Protein AF-0000000076352559 (afdb_homodimer)

Solvent-accessible surface area (backbone atoms only — not comparable to full-atom values): 31040 Å² total; per-residue (Å²): 87,36,34,27,38,33,40,37,45,18,46,34,36,37,34,37,29,27,65,46,48,65,49,52,61,86,51,73,76,41,75,47,78,42,86,64,38,46,53,76,35,41,42,97,79,37,26,64,34,70,67,47,50,51,51,50,41,52,52,51,42,51,46,50,50,53,37,55,74,71,55,42,74,45,72,52,42,31,28,28,53,37,50,63,67,20,70,44,32,69,59,51,51,49,48,34,23,73,75,60,67,49,74,65,41,70,46,51,53,46,53,46,15,41,29,24,38,32,21,43,39,50,34,47,10,57,64,41,46,30,34,32,38,38,33,44,42,34,40,28,27,25,35,24,31,30,67,39,37,59,49,79,41,61,38,53,41,91,54,2,14,43,43,45,25,70,74,46,42,88,46,76,44,41,49,68,69,38,52,53,51,46,48,50,51,48,40,55,59,50,60,72,51,42,62,74,50,55,75,74,48,81,63,67,35,47,35,30,19,44,68,52,50,50,27,53,15,31,60,65,65,27,68,57,77,88,72,36,89,74,56,82,35,46,40,46,41,68,50,41,67,60,41,49,63,55,47,47,70,32,34,44,70,58,39,30,70,39,67,68,35,48,68,90,47,20,68,24,43,52,44,34,46,49,42,51,45,39,50,28,56,75,69,68,40,58,60,32,35,59,43,93,48,30,50,69,43,12,53,47,51,58,53,32,58,68,44,72,82,129,88,37,34,27,39,34,40,38,46,18,45,35,37,36,34,36,28,26,65,46,46,65,51,52,61,85,51,72,76,43,78,46,76,43,85,64,39,47,54,76,36,41,42,98,80,36,25,63,36,72,67,47,49,52,50,49,42,50,52,51,42,49,45,51,50,53,36,54,74,70,55,42,75,45,74,52,43,31,28,28,54,38,50,64,67,19,70,44,32,69,61,51,52,48,49,33,23,72,75,60,67,48,74,64,41,71,47,50,52,46,53,46,15,40,30,23,38,32,22,44,39,50,34,46,10,56,64,41,46,29,33,32,37,38,33,43,41,33,39,28,27,24,35,25,31,29,66,40,39,59,47,78,41,62,38,52,41,88,54,4,14,42,44,45,23,70,74,47,43,87,46,78,42,42,48,67,67,37,51,53,51,44,48,51,51,49,39,54,59,48,60,74,49,42,61,74,52,55,77,74,49,82,62,67,33,45,34,31,19,45,69,51,48,50,28,53,15,29,61,66,64,27,66,57,76,89,73,36,89,76,56,82,33,47,40,46,42,69,51,41,68,60,42,48,64,55,48,46,71,32,33,43,70,59,41,30,70,39,66,68,36,49,69,91,47,19,68,24,45,52,42,34,45,50,45,50,43,39,51,27,56,75,70,68,39,58,59,33,35,58,43,93,47,32,49,68,42,12,51,49,50,58,52,32,56,68,44,72,81,128

InterPro domains:
  IPR003695 Ppx/GppA phosphatase, N-terminal [PF02541] (26-305)
  IPR043129 ATPase, nucleotide binding domain [SSF53067] (2-125)
  IPR043129 ATPase, nucleotide binding domain [SSF53067] (129-306)
  IPR050273 GppA/Ppx guanosine pentaphosphate hydrolase [PTHR30005] (2-305)

Organism: Streptomyces venezuelae (NCBI:txid54571)

Foldseek 3Di:
DWEWEWEAEQFKTKIFIADFAFPDFGDGPDMDMDTLNLLLQADPQQARDPVSLVVVLVVLQVSVVVCVVVPHPYYHAEYEDSLVRGPCNVVSQVVSCVRRVDRYHYDYLQSQLLLQLLFVCVQVDLVLAKEWEWEAAQQWIKTFIPRDSGGPDIDIGRQHLNNLLNPQAPDFLGDPVSLVVLLVVLLVRLLVCLVVHPVVDAGSAYEYEDLLVVQQQVLLPFDDPVVDQPGKTKDFLVSLVVCLVVLSVGGLVRQCPGPSHHSSCSSRNNSSSSNVNSNCVSNVHGMHIYHHDHSSSSVSNVVSNPDDND/DWEWEWEAEQFKTKIFIADFAFPDFGDGPDMDMDTLNLLLQADPVQARDPVSLVVVLVVLQVSVVVCVVVPHPYYHAEYEDSLVRGPCNVVSQVVSCVRRVDRYHYDYLQSQLLLQLLLVCVQVDLVLAKEWEWEAAQQWIKTFIPRDSGGPDIDIGRQHLNNLLNPQAPDFLGDPVSLVVLLVVLLVRLLVCLVVHPVVDAGSAYEYEDLLVVQQQVLLPFDDPVVDQPGKTKDFLVSLVVCLVVLSVGGLVRQCPGPSHHSSCSSRNNSSSSNVNSNCVSNVHGMHIYHHDHNSSSVSNVVSNPDDND

Secondary structure (DSSP, 8-state):
-EEEEEEE-SSEEEEEEEE--TT----EEEEEEEE--GGGGB-TTSPBPHHHHHHHHHHHHHHHHHHHHTT-SEEEEEE-HHHHT-TTHHHHHHHHHHHH---PEEPPHHHHHHHHHHHHHHHH-GGG-SEEEEEE-SS-EEEEEESSSS-SEEEEES--HHHHHHHH--SSSPPHHHHHHHHHHHHHHHHHHHHHHHTT---SEEEEESHHHHHHHHHTTPPPGGG-TTS--EEEHHHHHHHHHHHHTS-HHHHHTSTT--HHHHTTHHHHHHHHHHHHHHTT-SEEEEPS--HHHHHHHHHHHTS---/-EEEEEEE-SSEEEEEEEE--TT----EEEEEEEE--GGGGB-TTSPBPHHHHHHHHHHHHHHHHHHHHTT-SEEEEEE-HHHHT-TTHHHHHHHHHHHH---PEEPPHHHHHHHHHHHHHHHH-GGG-SEEEEEE-SS-EEEEEESSSS-SEEEEES--HHHHHHHH--SSSPPHHHHHHHHHHHHHHHHHHHHHHHTT---SEEEEESHHHHHHHHHTTPPPGGG-TTS--EEEHHHHHHHHHHHHTS-HHHHTTSTT--HHHHTTHHHHHHHHHHHHHHTT-SEEEEPS--HHHHHHHHHHHTS---

Radius of gyration: 28.09 Å; Cα contacts (8 Å, |Δi|>4): 1309; chains: 2; bounding box: 47×86×68 Å

Nearest PDB structures (foldseek):
  8jgr-assembly1_A  TM=8.988E-01  e=3.000E-26  Deinococcus radiodurans R1 = ATCC 13939 = DSM 20539
  8jgu-assembly1_A  TM=8.797E-01  e=9.977E-27  Deinococcus radiodurans R1 = ATCC 13939 = DSM 20539
  3mdq-assembly1_A  TM=8.845E-01  e=1.073E-25  Cytophaga hutchinsonii ATCC 33406
  7epq-assembly1_A  TM=8.226E-01  e=1.353E-25  Porphyromonas gingivalis ATCC 33277
  7epq-assembly1_B  TM=8.338E-01  e=1.542E-24  Porphyromonas gingivalis ATCC 33277

pLDDT: mean 94.75, std 5.59, range [52.62, 98.88]

Structure (mmCIF, N/CA/C/O backbone):
data_AF-0000000076352559-model_v1
#
loop_
_entity.id
_entity.type
_entity.pdbx_description
1 polymer Exopolyphosphatase
#
loop_
_atom_site.group_PDB
_atom_site.id
_atom_site.type_symbol
_atom_site.label_atom_id
_atom_site.label_alt_id
_atom_site.label_comp_id
_atom_site.label_asym_id
_atom_site.label_entity_id
_atom_site.label_seq_id
_atom_site.pdbx_PDB_ins_code
_atom_site.Cartn_x
_atom_site.Cartn_y
_atom_site.Cartn_z
_atom_site.occupancy
_atom_site.B_iso_or_equiv
_atom_site.auth_seq_id
_atom_site.auth_comp_id
_atom_site.auth_asym_id
_atom_site.auth_atom_id
_atom_site.pdbx_PDB_model_num
ATOM 1 N N . MET A 1 1 ? 15.297 9.945 -11.938 1 90.56 1 MET A N 1
ATOM 2 C CA . MET A 1 1 ? 15.656 11.359 -11.883 1 90.56 1 MET A CA 1
ATOM 3 C C . MET A 1 1 ? 15.688 11.859 -10.445 1 90.56 1 MET A C 1
ATOM 5 O O . MET A 1 1 ? 15.055 11.273 -9.57 1 90.56 1 MET A O 1
ATOM 9 N N . ARG A 1 2 ? 16.453 12.914 -10.164 1 93.94 2 ARG A N 1
ATOM 10 C CA . ARG A 1 2 ? 16.406 13.555 -8.852 1 93.94 2 ARG A CA 1
ATOM 11 C C . ARG A 1 2 ? 15.32 14.625 -8.805 1 93.94 2 ARG A C 1
ATOM 13 O O . ARG A 1 2 ? 15.305 15.539 -9.625 1 93.94 2 ARG A O 1
ATOM 20 N N . LEU A 1 3 ? 14.398 14.375 -7.934 1 96.31 3 LEU A N 1
ATOM 21 C CA . LEU A 1 3 ? 13.219 15.227 -7.77 1 96.31 3 LEU A CA 1
ATOM 22 C C . LEU A 1 3 ? 13.281 15.984 -6.449 1 96.31 3 LEU A C 1
ATOM 24 O O . LEU A 1 3 ? 13.633 15.414 -5.414 1 96.31 3 LEU A O 1
ATOM 28 N N . GLY A 1 4 ? 13.07 17.281 -6.461 1 96.69 4 GLY A N 1
ATOM 29 C CA . GLY A 1 4 ? 12.945 18.094 -5.254 1 96.69 4 GLY A CA 1
ATOM 30 C C . GLY A 1 4 ? 11.508 18.5 -4.953 1 96.69 4 GLY A C 1
ATOM 31 O O . GLY A 1 4 ? 10.766 18.891 -5.852 1 96.69 4 GLY A O 1
ATOM 32 N N . VAL A 1 5 ? 11.141 18.328 -3.717 1 97.12 5 VAL A N 1
ATOM 33 C CA . VAL A 1 5 ? 9.836 18.781 -3.25 1 97.12 5 VAL A CA 1
ATOM 34 C C . VAL A 1 5 ? 10.016 19.922 -2.24 1 97.12 5 VAL A C 1
ATOM 36 O O . VAL A 1 5 ? 10.602 19.719 -1.174 1 97.12 5 VAL A O 1
ATOM 39 N N . LEU A 1 6 ? 9.547 21.062 -2.602 1 97.44 6 LEU A N 1
ATOM 40 C CA . LEU A 1 6 ? 9.641 22.234 -1.738 1 97.44 6 LEU A CA 1
ATOM 41 C C . LEU A 1 6 ? 8.297 22.547 -1.09 1 97.44 6 LEU A C 1
ATOM 43 O O . LEU A 1 6 ? 7.375 23.016 -1.76 1 97.44 6 LEU A O 1
ATOM 47 N N . ASP A 1 7 ? 8.234 22.328 0.18 1 96.38 7 ASP A N 1
ATOM 48 C CA . ASP A 1 7 ? 7.039 22.469 0.997 1 96.38 7 ASP A CA 1
ATOM 49 C C . ASP A 1 7 ? 7.098 23.75 1.827 1 96.38 7 ASP A C 1
ATOM 51 O O . ASP A 1 7 ? 7.875 23.844 2.777 1 96.38 7 ASP A O 1
ATOM 55 N N . VAL A 1 8 ? 6.309 24.672 1.44 1 95 8 VAL A N 1
ATOM 56 C CA . VAL A 1 8 ? 6.188 25.906 2.209 1 95 8 VAL A CA 1
ATOM 57 C C . VAL A 1 8 ? 4.941 25.844 3.09 1 95 8 VAL A C 1
ATOM 59 O O . VAL A 1 8 ? 3.84 26.172 2.641 1 95 8 VAL A O 1
ATOM 62 N N . GLY A 1 9 ? 5.203 25.516 4.336 1 90.19 9 GLY A N 1
ATOM 63 C CA . GLY A 1 9 ? 4.121 25.406 5.301 1 90.19 9 GLY A CA 1
ATOM 64 C C . GLY A 1 9 ? 4.055 26.578 6.27 1 90.19 9 GLY A C 1
ATOM 65 O O . GLY A 1 9 ? 4.742 27.578 6.086 1 90.19 9 GLY A O 1
ATOM 66 N N . SER A 1 10 ? 3.154 26.422 7.258 1 85.31 10 SER A N 1
ATOM 67 C CA . SER A 1 10 ? 2.916 27.469 8.242 1 85.31 10 SER A CA 1
ATOM 68 C C . SER A 1 10 ? 4.098 27.609 9.195 1 85.31 10 SER A C 1
ATOM 70 O O . SER A 1 10 ? 4.406 28.719 9.656 1 85.31 10 SER A O 1
ATOM 72 N N . ASN A 1 11 ? 4.801 26.484 9.398 1 82 11 ASN A N 1
ATOM 73 C CA . ASN A 1 11 ? 5.871 26.5 10.383 1 82 11 ASN A CA 1
ATOM 74 C C . ASN A 1 11 ? 7.246 26.484 9.727 1 82 11 ASN A C 1
ATOM 76 O O . ASN A 1 11 ? 8.203 27.047 10.258 1 82 11 ASN A O 1
ATOM 80 N N . THR A 1 12 ? 7.262 25.734 8.664 1 88.31 12 THR A N 1
ATOM 81 C CA . THR A 1 12 ? 8.586 25.438 8.109 1 88.31 12 THR A CA 1
ATOM 82 C C . THR A 1 12 ? 8.539 25.438 6.586 1 88.31 12 THR A C 1
ATOM 84 O O . THR A 1 12 ? 7.469 25.344 5.988 1 88.31 12 THR A O 1
ATOM 87 N N . VAL A 1 13 ? 9.68 25.75 6.039 1 92.75 13 VAL A N 1
ATOM 88 C CA . VAL A 1 13 ? 9.969 25.422 4.645 1 92.75 13 VAL A CA 1
ATOM 89 C C . VAL A 1 13 ? 10.891 24.219 4.566 1 92.75 13 VAL A C 1
ATOM 91 O O . VAL A 1 13 ? 11.938 24.172 5.219 1 92.75 13 VAL A O 1
ATOM 94 N N . HIS A 1 14 ? 10.43 23.234 3.818 1 94.88 14 HIS A N 1
ATOM 95 C CA . HIS A 1 14 ? 11.164 21.969 3.75 1 94.88 14 HIS A CA 1
ATOM 96 C C . HIS A 1 14 ? 11.43 21.562 2.303 1 94.88 14 HIS A C 1
ATOM 98 O O . HIS A 1 14 ? 10.5 21.469 1.502 1 94.88 14 HIS A O 1
ATOM 104 N N . LEU A 1 15 ? 12.711 21.391 1.984 1 96.56 15 LEU A N 1
ATOM 105 C CA . LEU A 1 15 ? 13.102 20.812 0.708 1 96.56 15 LEU A CA 1
ATOM 106 C C . LEU A 1 15 ? 13.523 19.344 0.887 1 96.56 15 LEU A C 1
ATOM 108 O O . LEU A 1 15 ? 14.445 19.062 1.648 1 96.56 15 LEU A O 1
ATOM 112 N N . LEU A 1 16 ? 12.797 18.484 0.228 1 96.38 16 LEU A N 1
ATOM 113 C CA . LEU A 1 16 ? 13.156 17.078 0.195 1 96.38 16 LEU A CA 1
ATOM 114 C C . LEU A 1 16 ? 13.617 16.672 -1.199 1 96.38 16 LEU A C 1
ATOM 116 O O . LEU A 1 16 ? 12.961 16.984 -2.195 1 96.38 16 LEU A O 1
ATOM 120 N N . VAL A 1 17 ? 14.742 16.062 -1.239 1 96.44 17 VAL A N 1
ATOM 121 C CA . VAL A 1 17 ? 15.258 15.539 -2.502 1 96.44 17 VAL A CA 1
ATOM 122 C C . VAL A 1 17 ? 15.141 14.016 -2.518 1 96.44 17 VAL A C 1
ATOM 124 O O . VAL A 1 17 ? 15.594 13.344 -1.594 1 96.44 17 VAL A O 1
ATOM 127 N N . VAL A 1 18 ? 14.484 13.516 -3.629 1 95.44 18 VAL A N 1
ATOM 128 C CA . VAL A 1 18 ? 14.289 12.07 -3.732 1 95.44 18 VAL A CA 1
ATOM 129 C C . VAL A 1 18 ? 14.766 11.586 -5.102 1 95.44 18 VAL A C 1
ATOM 131 O O . VAL A 1 18 ? 14.82 12.359 -6.059 1 95.44 18 VAL A O 1
ATOM 134 N N . ASP A 1 19 ? 15.18 10.312 -5.117 1 92.06 19 ASP A N 1
ATOM 135 C CA . ASP A 1 19 ? 15.391 9.648 -6.398 1 92.06 19 ASP A CA 1
ATOM 136 C C . ASP A 1 19 ? 14.078 9.133 -6.973 1 92.06 19 ASP A C 1
ATOM 138 O O . ASP A 1 19 ? 13.484 8.195 -6.434 1 92.06 19 ASP A O 1
ATOM 142 N N . ALA A 1 20 ? 13.656 9.688 -8.062 1 91.25 20 ALA A N 1
ATOM 143 C CA . ALA A 1 20 ? 12.312 9.453 -8.586 1 91.25 20 ALA A CA 1
ATOM 144 C C . ALA A 1 20 ? 12.352 8.523 -9.797 1 91.25 20 ALA A C 1
ATOM 146 O O . ALA A 1 20 ? 13.094 8.766 -10.75 1 91.25 20 ALA A O 1
ATOM 147 N N . HIS A 1 21 ? 11.633 7.457 -9.781 1 91.31 21 HIS A N 1
ATOM 148 C CA . HIS A 1 21 ? 11.297 6.57 -10.891 1 91.31 21 HIS A CA 1
ATOM 149 C C . HIS A 1 21 ? 9.938 5.906 -10.672 1 91.31 21 HIS A C 1
ATOM 151 O O . HIS A 1 21 ? 9.43 5.879 -9.555 1 91.31 21 HIS A O 1
ATOM 157 N N . PRO A 1 22 ? 9.375 5.461 -11.734 1 88.19 22 PRO A N 1
ATOM 158 C CA . PRO A 1 22 ? 8.062 4.828 -11.555 1 88.19 22 PRO A CA 1
ATOM 159 C C . PRO A 1 22 ? 8.094 3.697 -10.523 1 88.19 22 PRO A C 1
ATOM 161 O O . PRO A 1 22 ? 8.953 2.816 -10.594 1 88.19 22 PRO A O 1
ATOM 164 N N . GLY A 1 23 ? 7.168 3.783 -9.555 1 90.06 23 GLY A N 1
ATOM 165 C CA . GLY A 1 23 ? 7.043 2.73 -8.555 1 90.06 23 GLY A CA 1
ATOM 166 C C . GLY A 1 23 ? 8 2.9 -7.391 1 90.06 23 GLY A C 1
ATOM 167 O O . GLY A 1 23 ? 8.008 2.082 -6.469 1 90.06 23 GLY A O 1
ATOM 168 N N . ALA A 1 24 ? 8.766 3.975 -7.309 1 92.06 24 ALA A N 1
ATOM 169 C CA . ALA A 1 24 ? 9.734 4.207 -6.238 1 92.06 24 ALA A CA 1
ATOM 170 C C . ALA A 1 24 ? 9.039 4.676 -4.961 1 92.06 24 ALA A C 1
ATOM 172 O O . ALA A 1 24 ? 8 5.34 -5.02 1 92.06 24 ALA A O 1
ATOM 173 N N . ARG A 1 25 ? 9.562 4.309 -3.852 1 92.12 25 ARG A N 1
ATOM 174 C CA . ARG A 1 25 ? 9.148 4.922 -2.592 1 92.12 25 ARG A CA 1
ATOM 175 C C . ARG A 1 25 ? 9.758 6.312 -2.436 1 92.12 25 ARG A C 1
ATOM 177 O O . ARG A 1 25 ? 10.82 6.598 -2.99 1 92.12 25 ARG A O 1
ATOM 184 N N . PRO A 1 26 ? 9.062 7.18 -1.642 1 91.12 26 PRO A N 1
ATOM 185 C CA . PRO A 1 26 ? 9.602 8.523 -1.405 1 91.12 26 PRO A CA 1
ATOM 186 C C . PRO A 1 26 ? 10.688 8.547 -0.332 1 91.12 26 PRO A C 1
ATOM 188 O O . PRO A 1 26 ? 10.453 9.031 0.776 1 91.12 26 PRO A O 1
ATOM 191 N N . LEU A 1 27 ? 11.797 8.062 -0.617 1 86.06 27 LEU A N 1
ATOM 192 C CA . LEU A 1 27 ? 12.914 8.055 0.329 1 86.06 27 LEU A CA 1
ATOM 193 C C . LEU A 1 27 ? 13.789 9.289 0.14 1 86.06 27 LEU A C 1
ATOM 195 O O . LEU A 1 27 ? 14.336 9.508 -0.945 1 86.06 27 LEU A O 1
ATOM 199 N N . PRO A 1 28 ? 13.891 10.008 1.205 1 88.44 28 PRO A N 1
ATOM 200 C CA . PRO A 1 28 ? 14.703 11.219 1.085 1 88.44 28 PRO A CA 1
ATOM 201 C C . PRO A 1 28 ? 16.188 10.914 0.895 1 88.44 28 PRO A C 1
ATOM 203 O O . PRO A 1 28 ? 16.766 10.133 1.655 1 88.44 28 PRO A O 1
ATOM 206 N N . ALA A 1 29 ? 16.734 11.461 -0.116 1 88 29 ALA A N 1
ATOM 207 C CA . ALA A 1 29 ? 18.172 11.461 -0.315 1 88 29 ALA A CA 1
ATOM 208 C C . ALA A 1 29 ? 18.844 12.633 0.41 1 88 29 ALA A C 1
ATOM 210 O O . ALA A 1 29 ? 19.969 12.516 0.885 1 88 29 ALA A O 1
ATOM 211 N N . HIS A 1 30 ? 18.125 13.734 0.45 1 91.06 30 HIS A N 1
ATOM 212 C CA . HIS A 1 30 ? 18.562 14.953 1.132 1 91.06 30 HIS A CA 1
ATOM 213 C C . HIS A 1 30 ? 17.359 15.742 1.66 1 91.06 30 HIS A C 1
ATOM 215 O O . HIS A 1 30 ? 16.281 15.672 1.094 1 91.06 30 HIS A O 1
ATOM 221 N N . SER A 1 31 ? 17.656 16.391 2.742 1 92.38 31 SER A N 1
ATOM 222 C CA . SER A 1 31 ? 16.625 17.234 3.34 1 92.38 31 SER A CA 1
ATOM 223 C C . SER A 1 31 ? 17.203 18.562 3.805 1 92.38 31 SER A C 1
ATOM 225 O O . SER A 1 31 ? 18.328 18.625 4.309 1 92.38 31 SER A O 1
ATOM 227 N N . HIS A 1 32 ? 16.5 19.547 3.482 1 91.31 32 HIS A N 1
ATOM 228 C CA . HIS A 1 32 ? 16.797 20.906 3.932 1 91.31 32 HIS A CA 1
ATOM 229 C C . HIS A 1 32 ? 15.586 21.562 4.574 1 91.31 32 HIS A C 1
ATOM 231 O O . HIS A 1 32 ? 14.555 21.75 3.918 1 91.31 32 HIS A O 1
ATOM 237 N N . LYS A 1 33 ? 15.766 21.969 5.828 1 90.62 33 LYS A N 1
ATOM 238 C CA . LYS A 1 33 ? 14.641 22.531 6.578 1 90.62 33 LYS A CA 1
ATOM 239 C C . LYS A 1 33 ? 14.977 23.922 7.125 1 90.62 33 LYS A C 1
ATOM 241 O O . LYS A 1 33 ? 16.109 24.156 7.566 1 90.62 33 LYS A O 1
ATOM 246 N N . ALA A 1 34 ? 14.031 24.781 7.051 1 90.81 34 ALA A N 1
ATOM 247 C CA . ALA A 1 34 ? 14.141 26.094 7.656 1 90.81 34 ALA A CA 1
ATOM 248 C C . ALA A 1 34 ? 12.867 26.469 8.422 1 90.81 34 ALA A C 1
ATOM 250 O O . ALA A 1 34 ? 11.758 26.297 7.91 1 90.81 34 ALA A O 1
ATOM 251 N N . ASP A 1 35 ? 13.109 26.969 9.617 1 86.38 35 ASP A N 1
ATOM 252 C CA . ASP A 1 35 ? 11.977 27.438 10.406 1 86.38 35 ASP A CA 1
ATOM 253 C C . ASP A 1 35 ? 11.539 28.828 9.945 1 86.38 35 ASP A C 1
ATOM 255 O O . ASP A 1 35 ? 12.367 29.734 9.789 1 86.38 35 ASP A O 1
ATOM 259 N N . LEU A 1 36 ? 10.344 29.031 9.609 1 82.69 36 LEU A N 1
ATOM 260 C CA . LEU A 1 36 ? 9.828 30.312 9.141 1 82.69 36 LEU A CA 1
ATOM 261 C C . LEU A 1 36 ? 8.695 30.797 10.039 1 82.69 36 LEU A C 1
ATOM 263 O O . LEU A 1 36 ? 8.586 32 10.312 1 82.69 36 LEU A O 1
ATOM 267 N N . ARG A 1 37 ? 7.816 29.938 10.547 1 80.88 37 ARG A N 1
ATOM 268 C CA . ARG A 1 37 ? 6.688 30.234 11.422 1 80.88 37 ARG A CA 1
ATOM 269 C C . ARG A 1 37 ? 5.805 31.328 10.836 1 80.88 37 ARG A C 1
ATOM 271 O O . ARG A 1 37 ? 5.516 32.312 11.5 1 80.88 37 ARG A O 1
ATOM 278 N N . LEU A 1 38 ? 5.418 31.188 9.602 1 80 38 LEU A N 1
ATOM 279 C CA . LEU A 1 38 ? 4.668 32.188 8.844 1 80 38 LEU A CA 1
ATOM 280 C C . LEU A 1 38 ? 3.34 32.5 9.523 1 80 38 LEU A C 1
ATOM 282 O O . LEU A 1 38 ? 2.879 33.625 9.492 1 80 38 LEU A O 1
ATOM 286 N N . ALA A 1 39 ? 2.783 31.5 10.219 1 72.56 39 ALA A N 1
ATOM 287 C CA . ALA A 1 39 ? 1.486 31.688 10.859 1 72.56 39 ALA A CA 1
ATOM 288 C C . ALA A 1 39 ? 1.563 32.75 11.945 1 72.56 39 ALA A C 1
ATOM 290 O O . ALA A 1 39 ? 0.578 33.438 12.219 1 72.56 39 ALA A O 1
ATOM 291 N N . GLN A 1 40 ? 2.74 32.906 12.445 1 73.62 40 GLN A N 1
ATOM 292 C CA . GLN A 1 40 ? 2.947 33.875 13.508 1 73.62 40 GLN A CA 1
ATOM 293 C C . GLN A 1 40 ? 3.332 35.219 12.945 1 73.62 40 GLN A C 1
ATOM 295 O O . GLN A 1 40 ? 3.428 36.219 13.688 1 73.62 40 GLN A O 1
ATOM 300 N N . LEU A 1 41 ? 3.51 35.219 11.688 1 75 41 LEU A N 1
ATOM 301 C CA . LEU A 1 41 ? 3.971 36.469 11.062 1 75 41 LEU A CA 1
ATOM 302 C C . LEU A 1 41 ? 2.834 37.156 10.312 1 75 41 LEU A C 1
ATOM 304 O O . LEU A 1 41 ? 3.072 38.031 9.492 1 75 41 LEU A O 1
ATOM 308 N N . LEU A 1 42 ? 1.645 36.688 10.602 1 79.81 42 LEU A N 1
ATOM 309 C CA . LEU A 1 42 ? 0.475 37.344 10.031 1 79.81 42 LEU A CA 1
ATOM 310 C C . LEU A 1 42 ? 0.109 38.594 10.812 1 79.81 42 LEU A C 1
ATOM 312 O O . LEU A 1 42 ? 0.189 38.594 12.047 1 79.81 42 LEU A O 1
ATOM 316 N N . ASP A 1 43 ? -0.176 39.625 10.164 1 79.88 43 ASP A N 1
ATOM 317 C CA . ASP A 1 43 ? -0.632 40.812 10.844 1 79.88 43 ASP A CA 1
ATOM 318 C C . ASP A 1 43 ? -2.115 40.719 11.188 1 79.88 43 ASP A C 1
ATOM 320 O O . ASP A 1 43 ? -2.762 39.719 10.914 1 79.88 43 ASP A O 1
ATOM 324 N N . PRO A 1 44 ? -2.592 41.719 11.891 1 79.12 44 PRO A N 1
ATOM 325 C CA . PRO A 1 44 ? -3.984 41.656 12.336 1 79.12 44 PRO A CA 1
ATOM 326 C C . PRO A 1 44 ? -4.977 41.562 11.18 1 79.12 44 PRO A C 1
ATOM 328 O O . PRO A 1 44 ? -6.094 41.062 11.367 1 79.12 44 PRO A O 1
ATOM 331 N N . ALA A 1 45 ? -4.547 41.969 10.07 1 85.31 45 ALA A N 1
ATOM 332 C CA . ALA A 1 45 ? -5.414 41.906 8.891 1 85.31 45 ALA A CA 1
ATOM 333 C C . ALA A 1 45 ? -5.27 40.562 8.172 1 85.31 45 ALA A C 1
ATOM 335 O O . ALA A 1 45 ? -5.945 40.312 7.176 1 85.31 45 ALA A O 1
ATOM 336 N N . GLY A 1 46 ? -4.398 39.75 8.688 1 86.19 46 GLY A N 1
ATOM 337 C CA . GLY A 1 46 ? -4.219 38.438 8.109 1 86.19 46 GLY A CA 1
ATOM 338 C C . GLY A 1 46 ? -3.203 38.406 6.988 1 86.19 46 GLY A C 1
ATOM 339 O O . GLY A 1 46 ? -3.123 37.438 6.242 1 86.19 46 GLY A O 1
ATOM 340 N N . ALA A 1 47 ? -2.484 39.5 6.875 1 91.94 47 ALA A N 1
ATOM 341 C CA . ALA A 1 47 ? -1.467 39.562 5.828 1 91.94 47 ALA A CA 1
ATOM 342 C C . ALA A 1 47 ? -0.102 39.125 6.363 1 91.94 47 ALA A C 1
ATOM 344 O O . ALA A 1 47 ? 0.204 39.344 7.539 1 91.94 47 ALA A O 1
ATOM 345 N N . ILE A 1 48 ? 0.698 38.562 5.465 1 91.25 48 ILE A N 1
ATOM 346 C CA . ILE A 1 48 ? 2.098 38.344 5.797 1 91.25 48 ILE A CA 1
ATOM 347 C C . ILE A 1 48 ? 2.881 39.625 5.707 1 91.25 48 ILE A C 1
ATOM 349 O O . ILE A 1 48 ? 2.908 40.281 4.656 1 91.25 48 ILE A O 1
ATOM 353 N N . GLY A 1 49 ? 3.445 40 6.758 1 88.5 49 GLY A N 1
ATOM 354 C CA . GLY A 1 49 ? 4.188 41.25 6.801 1 88.5 49 GLY A CA 1
ATOM 355 C C . GLY A 1 49 ? 5.43 41.25 5.93 1 88.5 49 GLY A C 1
ATOM 356 O O . GLY A 1 49 ? 5.855 40.188 5.461 1 88.5 49 GLY A O 1
ATOM 357 N N . PRO A 1 50 ? 5.988 42.438 5.766 1 89.62 50 PRO A N 1
ATOM 358 C CA . PRO A 1 50 ? 7.16 42.562 4.895 1 89.62 50 PRO A CA 1
ATOM 359 C C . PRO A 1 50 ? 8.328 41.688 5.359 1 89.62 50 PRO A C 1
ATOM 361 O O . PRO A 1 50 ? 9.023 41.094 4.539 1 89.62 50 PRO A O 1
ATOM 364 N N . GLU A 1 51 ? 8.516 41.656 6.609 1 89.56 51 GLU A N 1
ATOM 365 C CA . GLU A 1 51 ? 9.594 40.844 7.148 1 89.56 51 GLU A CA 1
ATOM 366 C C . GLU A 1 51 ? 9.359 39.344 6.852 1 89.56 51 GLU A C 1
ATOM 368 O O . GLU A 1 51 ? 10.297 38.625 6.52 1 89.56 51 GLU A O 1
ATOM 373 N N . GLY A 1 52 ? 8.141 38.938 7.012 1 89.44 52 GLY A N 1
ATOM 374 C CA . GLY A 1 52 ? 7.785 37.562 6.711 1 89.44 52 GLY A CA 1
ATOM 375 C C . GLY A 1 52 ? 7.996 37.188 5.254 1 89.44 52 GLY A C 1
ATOM 376 O O . GLY A 1 52 ? 8.508 36.125 4.945 1 89.44 52 GLY A O 1
ATOM 377 N N . VAL A 1 53 ? 7.66 38.094 4.379 1 93.38 53 VAL A N 1
ATOM 378 C CA . VAL A 1 53 ? 7.82 37.875 2.945 1 93.38 53 VAL A CA 1
ATOM 379 C C . VAL A 1 53 ? 9.305 37.812 2.592 1 93.38 53 VAL A C 1
ATOM 381 O O . VAL A 1 53 ? 9.734 36.969 1.81 1 93.38 53 VAL A O 1
ATOM 384 N N . ASP A 1 54 ? 10.039 38.75 3.201 1 94.69 54 ASP A N 1
ATOM 385 C CA . ASP A 1 54 ? 11.477 38.75 2.971 1 94.69 54 ASP A CA 1
ATOM 386 C C . ASP A 1 54 ? 12.117 37.438 3.4 1 94.69 54 ASP A C 1
ATOM 388 O O . ASP A 1 54 ? 12.961 36.875 2.686 1 94.69 54 ASP A O 1
ATOM 392 N N . ARG A 1 55 ? 11.734 36.969 4.492 1 93.19 55 ARG A N 1
ATOM 393 C CA . ARG A 1 55 ? 12.273 35.719 5.012 1 93.19 55 ARG A CA 1
ATOM 394 C C . ARG A 1 55 ? 11.875 34.531 4.121 1 93.19 55 ARG A C 1
ATOM 396 O O . ARG A 1 55 ? 12.688 33.656 3.855 1 93.19 55 ARG A O 1
ATOM 403 N N . LEU A 1 56 ? 10.672 34.562 3.693 1 94.5 56 LEU A N 1
ATOM 404 C CA . LEU A 1 56 ? 10.18 33.5 2.811 1 94.5 56 LEU A CA 1
ATOM 405 C C . LEU A 1 56 ? 11 33.438 1.522 1 94.5 56 LEU A C 1
ATOM 407 O O . LEU A 1 56 ? 11.445 32.375 1.108 1 94.5 56 LEU A O 1
ATOM 411 N N . VAL A 1 57 ? 11.203 34.594 0.941 1 96.69 57 VAL A N 1
ATOM 412 C CA . VAL A 1 57 ? 11.961 34.688 -0.302 1 96.69 57 VAL A CA 1
ATOM 413 C C . VAL A 1 57 ? 13.383 34.156 -0.08 1 96.69 57 VAL A C 1
ATOM 415 O O . VAL A 1 57 ? 13.914 33.406 -0.894 1 96.69 57 VAL A O 1
ATOM 418 N N . THR A 1 58 ? 13.953 34.562 1.024 1 96.69 58 THR A N 1
ATOM 419 C CA . THR A 1 58 ? 15.312 34.125 1.351 1 96.69 58 THR A CA 1
ATOM 420 C C . THR A 1 58 ? 15.398 32.625 1.501 1 96.69 58 THR A C 1
ATOM 422 O O . THR A 1 58 ? 16.281 31.984 0.933 1 96.69 58 THR A O 1
ATOM 425 N N . VAL A 1 59 ? 14.477 32.062 2.199 1 95.69 59 VAL A N 1
ATOM 426 C CA . VAL A 1 59 ? 14.5 30.625 2.48 1 95.69 59 VAL A CA 1
ATOM 427 C C . VAL A 1 59 ? 14.258 29.844 1.192 1 95.69 59 VAL A C 1
ATOM 429 O O . VAL A 1 59 ? 14.883 28.797 0.968 1 95.69 59 VAL A O 1
ATOM 432 N N . VAL A 1 60 ? 13.398 30.312 0.357 1 96.81 60 VAL A N 1
ATOM 433 C CA . VAL A 1 60 ? 13.125 29.656 -0.914 1 96.81 60 VAL A CA 1
ATOM 434 C C . VAL A 1 60 ? 14.367 29.688 -1.798 1 96.81 60 VAL A C 1
ATOM 436 O O . VAL A 1 60 ? 14.727 28.688 -2.422 1 96.81 60 VAL A O 1
ATOM 439 N N . ARG A 1 61 ? 15.016 30.812 -1.8 1 97.06 61 ARG A N 1
ATOM 440 C CA . ARG A 1 61 ? 16.25 30.953 -2.566 1 97.06 61 ARG A CA 1
ATOM 441 C C . ARG A 1 61 ? 17.297 29.953 -2.082 1 97.06 61 ARG A C 1
ATOM 443 O O . ARG A 1 61 ? 17.953 29.281 -2.889 1 97.06 61 ARG A O 1
ATOM 450 N N . GLU A 1 62 ? 17.391 29.875 -0.843 1 96.62 62 GLU A N 1
ATOM 451 C CA . GLU A 1 62 ? 18.359 28.953 -0.251 1 96.62 62 GLU A CA 1
ATOM 452 C C . GLU A 1 62 ? 18.016 27.516 -0.599 1 96.62 62 GLU A C 1
ATOM 454 O O . GLU A 1 62 ? 18.906 26.719 -0.881 1 96.62 62 GLU A O 1
ATOM 459 N N . ALA A 1 63 ? 16.781 27.219 -0.535 1 96.75 63 ALA A N 1
ATOM 460 C CA . ALA A 1 63 ? 16.328 25.875 -0.871 1 96.75 63 ALA A CA 1
ATOM 461 C C . ALA A 1 63 ? 16.641 25.531 -2.324 1 96.75 63 ALA A C 1
ATOM 463 O O . ALA A 1 63 ? 17.047 24.406 -2.635 1 96.75 63 ALA A O 1
ATOM 464 N N . MET A 1 64 ? 16.516 26.469 -3.213 1 96.75 64 MET A N 1
ATOM 465 C CA . MET A 1 64 ? 16.781 26.25 -4.633 1 96.75 64 MET A CA 1
ATOM 466 C C . MET A 1 64 ? 18.266 26.047 -4.875 1 96.75 64 MET A C 1
ATOM 468 O O . MET A 1 64 ? 18.656 25.234 -5.715 1 96.75 64 MET A O 1
ATOM 472 N N . VAL A 1 65 ? 19.031 26.766 -4.148 1 96.81 65 VAL A N 1
ATOM 473 C CA . VAL A 1 65 ? 20.484 26.578 -4.242 1 96.81 65 VAL A CA 1
ATOM 474 C C . VAL A 1 65 ? 20.844 25.172 -3.762 1 96.81 65 VAL A C 1
ATOM 476 O O . VAL A 1 65 ? 21.625 24.469 -4.41 1 96.81 65 VAL A O 1
ATOM 479 N N . ALA A 1 66 ? 20.266 24.812 -2.633 1 95.88 66 ALA A N 1
ATOM 480 C CA . ALA A 1 66 ? 20.5 23.469 -2.104 1 95.88 66 ALA A CA 1
ATOM 481 C C . ALA A 1 66 ? 20.062 22.406 -3.107 1 95.88 66 ALA A C 1
ATOM 483 O O . ALA A 1 66 ? 20.766 21.406 -3.281 1 95.88 66 ALA A O 1
ATOM 484 N N . ALA A 1 67 ? 18.953 22.609 -3.744 1 96.56 67 ALA A N 1
ATOM 485 C CA . ALA A 1 67 ? 18.453 21.672 -4.746 1 96.56 67 ALA A CA 1
ATOM 486 C C . ALA A 1 67 ? 19.438 21.547 -5.91 1 96.56 67 ALA A C 1
ATOM 488 O O . ALA A 1 67 ? 19.719 20.438 -6.363 1 96.56 67 ALA A O 1
ATOM 489 N N . GLU A 1 68 ? 19.875 22.641 -6.383 1 96.56 68 GLU A N 1
ATOM 490 C CA . GLU A 1 68 ? 20.844 22.656 -7.484 1 96.56 68 GLU A CA 1
ATOM 491 C C . GLU A 1 68 ? 22.109 21.906 -7.109 1 96.56 68 GLU A C 1
ATOM 493 O O . GLU A 1 68 ? 22.641 21.125 -7.902 1 96.56 68 GLU A O 1
ATOM 498 N N . ASP A 1 69 ? 22.531 22.141 -5.926 1 96.69 69 ASP A N 1
ATOM 499 C CA . ASP A 1 69 ? 23.75 21.5 -5.43 1 96.69 69 ASP A CA 1
ATOM 500 C C . ASP A 1 69 ? 23.594 19.984 -5.391 1 96.69 69 ASP A C 1
ATOM 502 O O . ASP A 1 69 ? 24.578 19.25 -5.551 1 96.69 69 ASP A O 1
ATOM 506 N N . LYS A 1 70 ? 22.406 19.547 -5.188 1 96.19 70 LYS A N 1
ATOM 507 C CA . LYS A 1 70 ? 22.156 18.125 -5.043 1 96.19 70 LYS A CA 1
ATOM 508 C C . LYS A 1 70 ? 21.781 17.484 -6.379 1 96.19 70 LYS A C 1
ATOM 510 O O . LYS A 1 70 ? 21.406 16.312 -6.434 1 96.19 70 LYS A O 1
ATOM 515 N N . GLY A 1 71 ? 21.75 18.344 -7.426 1 96.25 71 GLY A N 1
ATOM 516 C CA . GLY A 1 71 ? 21.5 17.812 -8.766 1 96.25 71 GLY A CA 1
ATOM 517 C C . GLY A 1 71 ? 20.031 17.578 -9.055 1 96.25 71 GLY A C 1
ATOM 518 O O . GLY A 1 71 ? 19.688 16.703 -9.852 1 96.25 71 GLY A O 1
ATOM 519 N N . VAL A 1 72 ? 19.188 18.281 -8.414 1 97.12 72 VAL A N 1
ATOM 520 C CA . VAL A 1 72 ? 17.75 18.141 -8.641 1 97.12 72 VAL A CA 1
ATOM 521 C C . VAL A 1 72 ? 17.406 18.562 -10.062 1 97.12 72 VAL A C 1
ATOM 523 O O . VAL A 1 72 ? 17.844 19.625 -10.516 1 97.12 72 VAL A O 1
ATOM 526 N N . GLU A 1 73 ? 16.672 17.703 -10.742 1 96.44 73 GLU A N 1
ATOM 527 C CA . GLU A 1 73 ? 16.297 17.969 -12.125 1 96.44 73 GLU A CA 1
ATOM 528 C C . GLU A 1 73 ? 14.961 18.719 -12.195 1 96.44 73 GLU A C 1
ATOM 530 O O . GLU A 1 73 ? 14.727 19.5 -13.117 1 96.44 73 GLU A O 1
ATOM 535 N N . GLU A 1 74 ? 14.156 18.469 -11.305 1 95.69 74 GLU A N 1
ATOM 536 C CA . GLU A 1 74 ? 12.844 19.094 -11.234 1 95.69 74 GLU A CA 1
ATOM 537 C C . GLU A 1 74 ? 12.438 19.359 -9.789 1 95.69 74 GLU A C 1
ATOM 539 O O . GLU A 1 74 ? 12.664 18.531 -8.906 1 95.69 74 GLU A O 1
ATOM 544 N N . VAL A 1 75 ? 11.898 20.516 -9.547 1 96.81 75 VAL A N 1
ATOM 545 C CA . VAL A 1 75 ? 11.414 20.875 -8.219 1 96.81 75 VAL A CA 1
ATOM 546 C C . VAL A 1 75 ? 9.891 21.031 -8.25 1 96.81 75 VAL A C 1
ATOM 548 O O . VAL A 1 75 ? 9.336 21.641 -9.172 1 96.81 75 VAL A O 1
ATOM 551 N N . LEU A 1 76 ? 9.25 20.406 -7.297 1 97.12 76 LEU A N 1
ATOM 552 C CA . LEU A 1 76 ? 7.812 20.547 -7.074 1 97.12 76 LEU A CA 1
ATOM 553 C C . LEU A 1 76 ? 7.535 21.453 -5.879 1 97.12 76 LEU A C 1
ATOM 555 O O . LEU A 1 76 ? 7.426 20.969 -4.746 1 97.12 76 LEU A O 1
ATOM 559 N N . PRO A 1 77 ? 7.355 22.719 -6.098 1 97.69 77 PRO A N 1
ATOM 560 C CA . PRO A 1 77 ? 7.102 23.641 -4.996 1 97.69 77 PRO A CA 1
ATOM 561 C C . PRO A 1 77 ? 5.617 23.812 -4.695 1 97.69 77 PRO A C 1
ATOM 563 O O . PRO A 1 77 ? 4.809 23.984 -5.613 1 97.69 77 PRO A O 1
ATOM 566 N N . PHE A 1 78 ? 5.281 23.719 -3.471 1 97.25 78 PHE A N 1
ATOM 567 C CA . PHE A 1 78 ? 3.889 23.953 -3.109 1 97.25 78 PHE A CA 1
ATOM 568 C C . PHE A 1 78 ? 3.795 24.672 -1.766 1 97.25 78 PHE A C 1
ATOM 570 O O . PHE A 1 78 ? 4.754 24.672 -0.989 1 97.25 78 PHE A O 1
ATOM 577 N N . ALA A 1 79 ? 2.736 25.312 -1.549 1 95.75 79 ALA A N 1
ATOM 578 C CA . ALA A 1 79 ? 2.441 26.016 -0.307 1 95.75 79 ALA A CA 1
ATOM 579 C C . ALA A 1 79 ? 1.083 25.609 0.251 1 95.75 79 ALA A C 1
ATOM 581 O O . ALA A 1 79 ? 0.187 25.219 -0.502 1 95.75 79 ALA A O 1
ATOM 582 N N . THR A 1 80 ? 1.006 25.703 1.519 1 93.25 80 THR A N 1
ATOM 583 C CA . THR A 1 80 ? -0.217 25.281 2.189 1 93.25 80 THR A CA 1
ATOM 584 C C . THR A 1 80 ? -0.865 26.438 2.924 1 93.25 80 THR A C 1
ATOM 586 O O . THR A 1 80 ? -0.778 27.594 2.477 1 93.25 80 THR A O 1
ATOM 589 N N . SER A 1 81 ? -1.604 26.312 3.988 1 85.44 81 SER A N 1
ATOM 590 C CA . SER A 1 81 ? -2.592 27.172 4.629 1 85.44 81 SER A CA 1
ATOM 591 C C . SER A 1 81 ? -2.016 28.547 4.922 1 85.44 81 SER A C 1
ATOM 593 O O . SER A 1 81 ? -2.639 29.562 4.609 1 85.44 81 SER A O 1
ATOM 595 N N . ALA A 1 82 ? -0.76 28.672 5.426 1 80 82 ALA A N 1
ATOM 596 C CA . ALA A 1 82 ? -0.271 29.984 5.848 1 80 82 ALA A CA 1
ATOM 597 C C . ALA A 1 82 ? -0.206 30.953 4.668 1 80 82 ALA A C 1
ATOM 599 O O . ALA A 1 82 ? -0.54 32.125 4.805 1 80 82 ALA A O 1
ATOM 600 N N . VAL A 1 83 ? 0.198 30.422 3.568 1 87.88 83 VAL A N 1
ATOM 601 C CA . VAL A 1 83 ? 0.259 31.25 2.369 1 87.88 83 VAL A CA 1
ATOM 602 C C . VAL A 1 83 ? -1.132 31.375 1.749 1 87.88 83 VAL A C 1
ATOM 604 O O . VAL A 1 83 ? -1.59 32.469 1.436 1 87.88 83 VAL A O 1
ATOM 607 N N . ARG A 1 84 ? -1.811 30.297 1.705 1 88.38 84 ARG A N 1
ATOM 608 C CA . ARG A 1 84 ? -3.125 30.219 1.077 1 88.38 84 ARG A CA 1
ATOM 609 C C . ARG A 1 84 ? -4.105 31.188 1.739 1 88.38 84 ARG A C 1
ATOM 611 O O . ARG A 1 84 ? -4.934 31.797 1.063 1 88.38 84 ARG A O 1
ATOM 618 N N . GLU A 1 85 ? -4.039 31.391 3.012 1 87.69 85 GLU A N 1
ATOM 619 C CA . GLU A 1 85 ? -5.059 32.125 3.766 1 87.69 85 GLU A CA 1
ATOM 620 C C . GLU A 1 85 ? -4.633 33.562 4.008 1 87.69 85 GLU A C 1
ATOM 622 O O . GLU A 1 85 ? -5.418 34.375 4.52 1 87.69 85 GLU A O 1
ATOM 627 N N . ALA A 1 86 ? -3.443 33.938 3.613 1 91.19 86 ALA A N 1
ATOM 628 C CA . ALA A 1 86 ? -2.996 35.312 3.785 1 91.19 86 ALA A CA 1
ATOM 629 C C . ALA A 1 86 ? -3.791 36.25 2.895 1 91.19 86 ALA A C 1
ATOM 631 O O . ALA A 1 86 ? -4.082 35.938 1.738 1 91.19 86 ALA A O 1
ATOM 632 N N . SER A 1 87 ? -4.137 37.344 3.426 1 92.94 87 SER A N 1
ATOM 633 C CA . SER A 1 87 ? -4.906 38.344 2.666 1 92.94 87 SER A CA 1
ATOM 634 C C . SER A 1 87 ? -4.113 38.844 1.475 1 92.94 87 SER A C 1
ATOM 636 O O . SER A 1 87 ? -4.688 39.375 0.522 1 92.94 87 SER A O 1
ATOM 638 N N . ASN A 1 88 ? -2.82 38.781 1.524 1 94.81 88 ASN A N 1
ATOM 639 C CA . ASN A 1 88 ? -1.979 39.219 0.427 1 94.81 88 ASN A CA 1
ATOM 640 C C . ASN A 1 88 ? -1.274 38.062 -0.267 1 94.81 88 ASN A C 1
ATOM 642 O O . ASN A 1 88 ? -0.134 38.219 -0.714 1 94.81 88 ASN A O 1
ATOM 646 N N . ALA A 1 89 ? -1.904 36.938 -0.294 1 94.12 89 ALA A N 1
ATOM 647 C CA . ALA A 1 89 ? -1.334 35.719 -0.842 1 94.12 89 ALA A CA 1
ATOM 648 C C . ALA A 1 89 ? -0.803 35.938 -2.254 1 94.12 89 ALA A C 1
ATOM 650 O O . ALA A 1 89 ? 0.327 35.562 -2.568 1 94.12 89 ALA A O 1
ATOM 651 N N . ASP A 1 90 ? -1.571 36.562 -3.119 1 95.94 90 ASP A N 1
ATOM 652 C CA . ASP A 1 90 ? -1.188 36.781 -4.512 1 95.94 90 ASP A CA 1
ATOM 653 C C . ASP A 1 90 ? 0.101 37.594 -4.609 1 95.94 90 ASP A C 1
ATOM 655 O O . ASP A 1 90 ? 0.986 37.281 -5.402 1 95.94 90 ASP A O 1
ATOM 659 N N . ALA A 1 91 ? 0.099 38.594 -3.803 1 96.25 91 ALA A N 1
ATOM 660 C CA . ALA A 1 91 ? 1.284 39.438 -3.801 1 96.25 91 ALA A CA 1
ATOM 661 C C . ALA A 1 91 ? 2.512 38.688 -3.312 1 96.25 91 ALA A C 1
ATOM 663 O O . ALA A 1 91 ? 3.611 38.844 -3.842 1 96.25 91 ALA A O 1
ATOM 664 N N . VAL A 1 92 ? 2.342 37.938 -2.299 1 95.75 92 VAL A N 1
ATOM 665 C CA . VAL A 1 92 ? 3.426 37.156 -1.735 1 95.75 92 VAL A CA 1
ATOM 666 C C . VAL A 1 92 ? 3.939 36.156 -2.783 1 95.75 92 VAL A C 1
ATOM 668 O O . VAL A 1 92 ? 5.148 36.062 -3.006 1 95.75 92 VAL A O 1
ATOM 671 N N . LEU A 1 93 ? 3.066 35.438 -3.48 1 97.06 93 LEU A N 1
ATOM 672 C CA . LEU A 1 93 ? 3.428 34.469 -4.484 1 97.06 93 LEU A CA 1
ATOM 673 C C . LEU A 1 93 ? 4.137 35.125 -5.668 1 97.06 93 LEU A C 1
ATOM 675 O O . LEU A 1 93 ? 5.105 34.562 -6.195 1 97.06 93 LEU A O 1
ATOM 679 N N . ALA A 1 94 ? 3.637 36.219 -6.051 1 97.44 94 ALA A N 1
ATOM 680 C CA . ALA A 1 94 ? 4.262 36.969 -7.141 1 97.44 94 ALA A CA 1
ATOM 681 C C . ALA A 1 94 ? 5.695 37.375 -6.789 1 97.44 94 ALA A C 1
ATOM 683 O O . ALA A 1 94 ? 6.598 37.25 -7.625 1 97.44 94 ALA A O 1
ATOM 684 N N . ARG A 1 95 ? 5.828 37.812 -5.605 1 97.12 95 ARG A N 1
ATOM 685 C CA . ARG A 1 95 ? 7.16 38.25 -5.18 1 97.12 95 ARG A CA 1
ATOM 686 C C . ARG A 1 95 ? 8.117 37.062 -5.141 1 97.12 95 ARG A C 1
ATOM 688 O O . ARG A 1 95 ? 9.281 37.156 -5.539 1 97.12 95 ARG A O 1
ATOM 695 N N . VAL A 1 96 ? 7.684 35.938 -4.574 1 97 96 VAL A N 1
ATOM 696 C CA . VAL A 1 96 ? 8.5 34.75 -4.539 1 97 96 VAL A CA 1
ATOM 697 C C . VAL A 1 96 ? 8.906 34.344 -5.957 1 97 96 VAL A C 1
ATOM 699 O O . VAL A 1 96 ? 10.078 34.062 -6.223 1 97 96 VAL A O 1
ATOM 702 N N . LYS A 1 97 ? 7.965 34.344 -6.883 1 97.81 97 LYS A N 1
ATOM 703 C CA . LYS A 1 97 ? 8.227 34 -8.273 1 97.81 97 LYS A CA 1
ATOM 704 C C . LYS A 1 97 ? 9.227 34.969 -8.906 1 97.81 97 LYS A C 1
ATOM 706 O O . LYS A 1 97 ? 10.195 34.531 -9.539 1 97.81 97 LYS A O 1
ATOM 711 N N . ASP A 1 98 ? 8.984 36.188 -8.734 1 97.81 98 ASP A N 1
ATOM 712 C CA . ASP A 1 98 ? 9.805 37.219 -9.352 1 97.81 98 ASP A CA 1
ATOM 713 C C . ASP A 1 98 ? 11.242 37.156 -8.844 1 97.81 98 ASP A C 1
ATOM 715 O O . ASP A 1 98 ? 12.188 37.344 -9.609 1 97.81 98 ASP A O 1
ATOM 719 N N . GLU A 1 99 ? 11.359 36.906 -7.602 1 97.44 99 GLU A N 1
ATOM 720 C CA . GLU A 1 99 ? 12.672 37.062 -6.984 1 97.44 99 GLU A CA 1
ATOM 721 C C . GLU A 1 99 ? 13.43 35.75 -6.973 1 97.44 99 GLU A C 1
ATOM 723 O O . GLU A 1 99 ? 14.656 35.719 -6.863 1 97.44 99 GLU A O 1
ATOM 728 N N . THR A 1 100 ? 12.727 34.625 -7.039 1 97 100 THR A N 1
ATOM 729 C CA . THR A 1 100 ? 13.422 33.344 -6.922 1 97 100 THR A CA 1
ATOM 730 C C . THR A 1 100 ? 13.188 32.469 -8.164 1 97 100 THR A C 1
ATOM 732 O O . THR A 1 100 ? 13.883 31.484 -8.383 1 97 100 THR A O 1
ATOM 735 N N . GLY A 1 101 ? 12.172 32.844 -8.977 1 96.69 101 GLY A N 1
ATOM 736 C CA . GLY A 1 101 ? 11.797 32.031 -10.125 1 96.69 101 GLY A CA 1
ATOM 737 C C . GLY A 1 101 ? 10.914 30.875 -9.773 1 96.69 101 GLY A C 1
ATOM 738 O O . GLY A 1 101 ? 10.461 30.141 -10.656 1 96.69 101 GLY A O 1
ATOM 739 N N . VAL A 1 102 ? 10.602 30.656 -8.508 1 97.38 102 VAL A N 1
ATOM 740 C CA . VAL A 1 102 ? 9.82 29.5 -8.055 1 97.38 102 VAL A CA 1
ATOM 741 C C . VAL A 1 102 ? 8.328 29.828 -8.109 1 97.38 102 VAL A C 1
ATOM 743 O O . VAL A 1 102 ? 7.875 30.797 -7.488 1 97.38 102 VAL A O 1
ATOM 746 N N . ASP A 1 103 ? 7.645 29.078 -8.922 1 97.06 103 ASP A N 1
ATOM 747 C CA . ASP A 1 103 ? 6.191 29.188 -8.992 1 97.06 103 ASP A CA 1
ATOM 748 C C . ASP A 1 103 ? 5.512 28.266 -7.98 1 97.06 103 ASP A C 1
ATOM 750 O O . ASP A 1 103 ? 5.207 27.109 -8.289 1 97.06 103 ASP A O 1
ATOM 754 N N . LEU A 1 104 ? 5.199 28.766 -6.805 1 96.62 104 LEU A N 1
ATOM 755 C CA . LEU A 1 104 ? 4.609 27.984 -5.73 1 96.62 104 LEU A CA 1
ATOM 756 C C . LEU A 1 104 ? 3.162 27.625 -6.047 1 96.62 104 LEU A C 1
ATOM 758 O O . LEU A 1 104 ? 2.328 28.516 -6.238 1 96.62 104 LEU A O 1
ATOM 762 N N . ARG A 1 105 ? 2.908 26.391 -6.094 1 95.88 105 ARG A N 1
ATOM 763 C CA . ARG A 1 105 ? 1.53 25.938 -6.238 1 95.88 105 ARG A CA 1
ATOM 764 C C . ARG A 1 105 ? 0.816 25.922 -4.891 1 95.88 105 ARG A C 1
ATOM 766 O O . ARG A 1 105 ? 1.271 25.25 -3.951 1 95.88 105 ARG A O 1
ATOM 773 N N . VAL A 1 106 ? -0.274 26.609 -4.801 1 96.25 106 VAL A N 1
ATOM 774 C CA . VAL A 1 106 ? -1.03 26.641 -3.555 1 96.25 106 VAL A CA 1
ATOM 775 C C . VAL A 1 106 ? -2.021 25.484 -3.527 1 96.25 106 VAL A C 1
ATOM 777 O O . VAL A 1 106 ? -2.873 25.359 -4.41 1 96.25 106 VAL A O 1
ATOM 780 N N . LEU A 1 107 ? -1.891 24.656 -2.543 1 96.81 107 LEU A N 1
ATOM 781 C CA . LEU A 1 107 ? -2.818 23.547 -2.377 1 96.81 107 LEU A CA 1
ATOM 782 C C . LEU A 1 107 ? -4.023 23.953 -1.544 1 96.81 107 LEU A C 1
ATOM 784 O O . LEU A 1 107 ? -3.875 24.625 -0.514 1 96.81 107 LEU A O 1
ATOM 788 N N . THR A 1 108 ? -5.207 23.609 -2 1 96.44 108 THR A N 1
ATOM 789 C CA . THR A 1 108 ? -6.379 23.781 -1.148 1 96.44 108 THR A CA 1
ATOM 790 C C . THR A 1 108 ? -6.332 22.812 0.032 1 96.44 108 THR A C 1
ATOM 792 O O . THR A 1 108 ? -5.566 21.844 0.019 1 96.44 108 THR A O 1
ATOM 795 N N . GLY A 1 109 ? -7.102 23.156 1.063 1 96.06 109 GLY A N 1
ATOM 796 C CA . GLY A 1 109 ? -7.172 22.25 2.203 1 96.06 109 GLY A CA 1
ATOM 797 C C . GLY A 1 109 ? -7.594 20.844 1.828 1 96.06 109 GLY A C 1
ATOM 798 O O . GLY A 1 109 ? -7.051 19.859 2.344 1 96.06 109 GLY A O 1
ATOM 799 N N . GLU A 1 110 ? -8.523 20.75 0.966 1 96.06 110 GLU A N 1
ATOM 800 C CA . GLU A 1 110 ? -9 19.453 0.526 1 96.06 110 GLU A CA 1
ATOM 801 C C . GLU A 1 110 ? -7.926 18.703 -0.257 1 96.06 110 GLU A C 1
ATOM 803 O O . GLU A 1 110 ? -7.777 17.484 -0.11 1 96.06 110 GLU A O 1
ATOM 808 N N . GLU A 1 111 ? -7.215 19.406 -1.09 1 97.06 111 GLU A N 1
ATOM 809 C CA . GLU A 1 111 ? -6.109 18.781 -1.814 1 97.06 111 GLU A CA 1
ATOM 810 C C . GLU A 1 111 ? -5.051 18.25 -0.854 1 97.06 111 GLU A C 1
ATOM 812 O O . GLU A 1 111 ? -4.516 17.156 -1.059 1 97.06 111 GLU A O 1
ATOM 817 N N . GLU A 1 112 ? -4.801 19.047 0.19 1 97.62 112 GLU A N 1
ATOM 818 C CA . GLU A 1 112 ? -3.865 18.594 1.216 1 97.62 112 GLU A CA 1
ATOM 819 C C . GLU A 1 112 ? -4.336 17.297 1.856 1 97.62 112 GLU A C 1
ATOM 821 O O . GLU A 1 112 ? -3.557 16.359 1.998 1 97.62 112 GLU A O 1
ATOM 826 N N . ALA A 1 113 ? -5.59 17.25 2.191 1 98.38 113 ALA A N 1
ATOM 827 C CA . ALA A 1 113 ? -6.164 16.062 2.82 1 98.38 113 ALA A CA 1
ATOM 828 C C . ALA A 1 113 ? -6.062 14.844 1.897 1 98.38 113 ALA A C 1
ATOM 830 O O . ALA A 1 113 ? -5.684 13.758 2.332 1 98.38 113 ALA A O 1
ATOM 831 N N . ARG A 1 114 ? -6.336 15.078 0.614 1 98.38 114 ARG A N 1
ATOM 832 C CA . ARG A 1 114 ? -6.344 13.992 -0.362 1 98.38 114 ARG A CA 1
ATOM 833 C C . ARG A 1 114 ? -4.938 13.453 -0.595 1 98.38 114 ARG A C 1
ATOM 835 O O . ARG A 1 114 ? -4.738 12.234 -0.665 1 98.38 114 ARG A O 1
ATOM 842 N N . LEU A 1 115 ? -3.986 14.328 -0.699 1 98.19 115 LEU A N 1
ATOM 843 C CA . LEU A 1 115 ? -2.607 13.914 -0.937 1 98.19 115 LEU A CA 1
ATOM 844 C C . LEU A 1 115 ? -2.029 13.219 0.29 1 98.19 115 LEU A C 1
ATOM 846 O O . LEU A 1 115 ? -1.304 12.227 0.163 1 98.19 115 LEU A O 1
ATOM 850 N N . THR A 1 116 ? -2.33 13.742 1.464 1 98.69 116 THR A N 1
ATOM 851 C CA . THR A 1 116 ? -1.896 13.086 2.691 1 98.69 116 THR A CA 1
ATOM 852 C C . THR A 1 116 ? -2.527 11.703 2.814 1 98.69 116 THR A C 1
ATOM 854 O O . THR A 1 116 ? -1.868 10.742 3.234 1 98.69 116 THR A O 1
ATOM 857 N N . PHE A 1 117 ? -3.816 11.586 2.428 1 98.81 117 PHE A N 1
ATOM 858 C CA . PHE A 1 117 ? -4.512 10.305 2.432 1 98.81 117 PHE A CA 1
ATOM 859 C C . PHE A 1 117 ? -3.826 9.32 1.495 1 98.81 117 PHE A C 1
ATOM 861 O O . PHE A 1 117 ? -3.641 8.148 1.845 1 98.81 117 PHE A O 1
ATOM 868 N N . LEU A 1 118 ? -3.43 9.781 0.329 1 98.19 118 LEU A N 1
ATOM 869 C CA . LEU A 1 118 ? -2.715 8.938 -0.626 1 98.19 118 LEU A CA 1
ATOM 870 C C . LEU A 1 118 ? -1.44 8.375 -0.007 1 98.19 118 LEU A C 1
ATOM 872 O O . LEU A 1 118 ? -1.151 7.184 -0.147 1 98.19 118 LEU A O 1
ATOM 876 N N . ALA A 1 119 ? -0.708 9.242 0.681 1 98.19 119 ALA A N 1
ATOM 877 C CA . ALA A 1 119 ? 0.521 8.805 1.335 1 98.19 119 ALA A CA 1
ATOM 878 C C . ALA A 1 119 ? 0.232 7.707 2.359 1 98.19 119 ALA A C 1
ATOM 880 O O . ALA A 1 119 ? 0.902 6.672 2.377 1 98.19 119 ALA A O 1
ATOM 881 N N . ALA A 1 120 ? -0.782 7.914 3.176 1 98.69 120 ALA A N 1
ATOM 882 C CA . ALA A 1 120 ? -1.137 6.941 4.207 1 98.69 120 ALA A CA 1
ATOM 883 C C . ALA A 1 120 ? -1.619 5.637 3.582 1 98.69 120 ALA A C 1
ATOM 885 O O . ALA A 1 120 ? -1.264 4.551 4.047 1 98.69 120 ALA A O 1
ATOM 886 N N . ARG A 1 121 ? -2.424 5.727 2.564 1 98.38 121 ARG A N 1
ATOM 887 C CA . ARG A 1 121 ? -2.934 4.547 1.869 1 98.38 121 ARG A CA 1
ATOM 888 C C . ARG A 1 121 ? -1.792 3.695 1.324 1 98.38 121 ARG A C 1
ATOM 890 O O . ARG A 1 121 ? -1.789 2.475 1.485 1 98.38 121 ARG A O 1
ATOM 897 N N . ARG A 1 122 ? -0.824 4.367 0.744 1 97.69 122 ARG A N 1
ATOM 898 C CA . ARG A 1 122 ? 0.298 3.639 0.16 1 97.69 122 ARG A CA 1
ATOM 899 C C . ARG A 1 122 ? 1.202 3.064 1.245 1 97.69 122 ARG A C 1
ATOM 901 O O . ARG A 1 122 ? 1.802 2.002 1.063 1 97.69 122 ARG A O 1
ATOM 908 N N . TRP A 1 123 ? 1.318 3.773 2.389 1 98.06 123 TRP A N 1
ATOM 909 C CA . TRP A 1 123 ? 2.133 3.289 3.498 1 98.06 123 TRP A CA 1
ATOM 910 C C . TRP A 1 123 ? 1.524 2.031 4.109 1 98.06 123 TRP A C 1
ATOM 912 O O . TRP A 1 123 ? 2.215 1.024 4.293 1 98.06 123 TRP A O 1
ATOM 922 N N . PHE A 1 124 ? 0.214 2.006 4.309 1 98.44 124 PHE A N 1
ATOM 923 C CA . PHE A 1 124 ? -0.402 0.932 5.078 1 98.44 124 PHE A CA 1
ATOM 924 C C . PHE A 1 124 ? -0.942 -0.155 4.156 1 98.44 124 PHE A C 1
ATOM 926 O O . PHE A 1 124 ? -1.2 -1.277 4.598 1 98.44 124 PHE A O 1
ATOM 933 N N . GLY A 1 125 ? -1.14 0.18 2.873 1 97.88 125 GLY A N 1
ATOM 934 C CA . GLY A 1 125 ? -1.657 -0.794 1.926 1 97.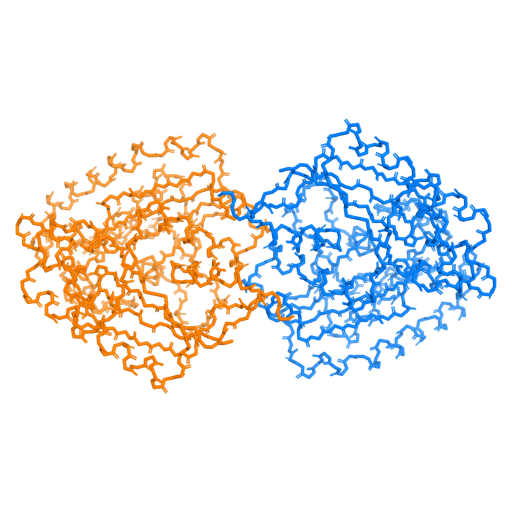88 125 GLY A CA 1
ATOM 935 C C . GLY A 1 125 ? -3.152 -1.014 2.053 1 97.88 125 GLY A C 1
ATOM 936 O O . GLY A 1 125 ? -3.781 -0.512 2.986 1 97.88 125 GLY A O 1
ATOM 937 N N . TRP A 1 126 ? -3.705 -1.781 1.153 1 97.56 126 TRP A N 1
ATOM 938 C CA . TRP A 1 126 ? -5.141 -2.047 1.131 1 97.56 126 TRP A CA 1
ATOM 939 C C . TRP A 1 126 ? -5.523 -3.051 2.213 1 97.56 126 TRP A C 1
ATOM 941 O O . TRP A 1 126 ? -6.703 -3.199 2.539 1 97.56 126 TRP A O 1
ATOM 951 N N . SER A 1 127 ? -4.52 -3.729 2.756 1 97.38 127 SER A N 1
ATOM 952 C CA . SER A 1 127 ? -4.789 -4.652 3.85 1 97.38 127 SER A CA 1
ATOM 953 C C . SER A 1 127 ? -5.293 -3.916 5.086 1 97.38 127 SER A C 1
ATOM 955 O O . SER A 1 127 ? -5.844 -4.531 6 1 97.38 127 SER A O 1
ATOM 957 N N . ALA A 1 128 ? -5.168 -2.6 5.07 1 97.56 128 ALA A N 1
ATOM 958 C CA . ALA A 1 128 ? -5.594 -1.792 6.211 1 97.56 128 ALA A CA 1
ATOM 959 C C . ALA A 1 128 ? -7.09 -1.496 6.141 1 97.56 128 ALA A C 1
ATOM 961 O O . ALA A 1 128 ? -7.66 -0.921 7.07 1 97.56 128 ALA A O 1
ATOM 962 N N . GLY A 1 129 ? -7.73 -1.864 5.102 1 96.81 129 GLY A N 1
ATOM 963 C CA . GLY A 1 129 ? -9.148 -1.599 4.957 1 96.81 129 GLY A CA 1
ATOM 964 C C . GLY A 1 129 ? -9.477 -0.122 4.828 1 96.81 129 GLY A C 1
ATOM 965 O O . GLY A 1 129 ? -8.727 0.629 4.195 1 96.81 129 GLY A O 1
ATOM 966 N N . LYS A 1 130 ? -10.594 0.293 5.305 1 97.31 130 LYS A N 1
ATOM 967 C CA . LYS A 1 130 ? -10.984 1.699 5.285 1 97.31 130 LYS A CA 1
ATOM 968 C C . LYS A 1 130 ? -10.133 2.523 6.242 1 97.31 130 LYS A C 1
ATOM 970 O O . LYS A 1 130 ? -10.023 2.195 7.426 1 97.31 130 LYS A O 1
ATOM 975 N N . LEU A 1 131 ? -9.633 3.625 5.699 1 98.25 131 LEU A N 1
ATOM 976 C CA . LEU A 1 131 ? -8.734 4.465 6.488 1 98.25 131 LEU A CA 1
ATOM 977 C C . LEU A 1 131 ? -9.43 5.758 6.902 1 98.25 131 LEU A C 1
ATOM 979 O O . LEU A 1 131 ? -10.156 6.363 6.109 1 98.25 131 LEU A O 1
ATOM 983 N N . LEU A 1 132 ? -9.266 6.074 8.109 1 98.75 132 LEU A N 1
ATOM 984 C CA . LEU A 1 132 ? -9.453 7.441 8.578 1 98.75 132 LEU A CA 1
ATOM 985 C C . LEU A 1 132 ? -8.117 8.102 8.891 1 98.75 132 LEU A C 1
ATOM 987 O O . LEU A 1 132 ? -7.359 7.605 9.727 1 98.75 132 LEU A O 1
ATOM 991 N N . VAL A 1 133 ? -7.812 9.203 8.211 1 98.88 133 VAL A N 1
ATOM 992 C CA . VAL A 1 133 ? -6.52 9.852 8.352 1 98.88 133 VAL A CA 1
ATOM 993 C C . VAL A 1 133 ? -6.707 11.258 8.93 1 98.88 133 VAL A C 1
ATOM 995 O O . VAL A 1 133 ? -7.516 12.039 8.414 1 98.88 133 VAL A O 1
ATOM 998 N N . LEU A 1 134 ? -5.977 11.539 9.961 1 98.81 134 LEU A N 1
ATOM 999 C CA . LEU A 1 134 ? -5.965 12.852 10.594 1 98.81 134 LEU A CA 1
ATOM 1000 C C . LEU A 1 134 ? -4.582 13.492 10.484 1 98.81 134 LEU A C 1
ATOM 1002 O O . LEU A 1 134 ? -3.568 12.836 10.711 1 98.81 134 LEU A O 1
ATOM 1006 N N . ASP A 1 135 ? -4.504 14.781 10.141 1 98.38 135 ASP A N 1
ATOM 1007 C CA . ASP A 1 135 ? -3.256 15.531 10.031 1 98.38 135 ASP A CA 1
ATOM 1008 C C . ASP A 1 135 ? -3.41 16.938 10.609 1 98.38 135 ASP A C 1
ATOM 1010 O O . ASP A 1 135 ? -4.16 17.75 10.078 1 98.38 135 ASP A O 1
ATOM 1014 N N . ILE A 1 136 ? -2.678 17.203 11.641 1 97.56 136 ILE A N 1
ATOM 1015 C CA . ILE A 1 136 ? -2.725 18.516 12.266 1 97.56 136 ILE A CA 1
ATOM 1016 C C . ILE A 1 136 ? -1.465 19.312 11.906 1 97.56 136 ILE A C 1
ATOM 1018 O O . ILE A 1 136 ? -0.379 19.016 12.414 1 97.56 136 ILE A O 1
ATOM 1022 N N . GLY A 1 137 ? -1.612 20.297 11.086 1 93.69 137 GLY A N 1
ATOM 1023 C CA . GLY A 1 137 ? -0.517 21.203 10.781 1 93.69 137 GLY A CA 1
ATOM 1024 C C . GLY A 1 137 ? -0.552 22.484 11.594 1 93.69 137 GLY A C 1
ATOM 1025 O O . GLY A 1 137 ? -1.199 22.531 12.641 1 93.69 137 GLY A O 1
ATOM 1026 N N . GLY A 1 138 ? 0.186 23.406 11.156 1 91.75 138 GLY A N 1
ATOM 1027 C CA . GLY A 1 138 ? 0.182 24.703 11.812 1 91.75 138 GLY A CA 1
ATOM 1028 C C . GLY A 1 138 ? -1.066 25.516 11.531 1 91.75 138 GLY A C 1
ATOM 1029 O O . GLY A 1 138 ? -1.522 26.281 12.383 1 91.75 138 GLY A O 1
ATOM 1030 N N . GLY A 1 139 ? -1.612 25.281 10.367 1 91.19 139 GLY A N 1
ATOM 1031 C CA . GLY A 1 139 ? -2.707 26.141 9.961 1 91.19 139 GLY A CA 1
ATOM 1032 C C . GLY A 1 139 ? -4.043 25.422 9.898 1 91.19 139 GLY A C 1
ATOM 1033 O O . GLY A 1 139 ? -5.098 26.062 9.945 1 91.19 139 GLY A O 1
ATOM 1034 N N . SER A 1 140 ? -3.984 24.109 9.805 1 95 140 SER A N 1
ATOM 1035 C CA . SER A 1 140 ? -5.246 23.422 9.547 1 95 140 SER A CA 1
ATOM 1036 C C . SER A 1 140 ? -5.211 21.984 10.07 1 95 140 SER A C 1
ATOM 1038 O O . SER A 1 140 ? -4.148 21.484 10.422 1 95 140 SER A O 1
ATOM 1040 N N . LEU A 1 141 ? -6.348 21.391 10.242 1 97.81 141 LEU A N 1
ATOM 1041 C CA . LEU A 1 141 ? -6.598 19.969 10.445 1 97.81 141 LEU A CA 1
ATOM 1042 C C . LEU A 1 141 ? -7.203 19.344 9.195 1 97.81 141 LEU A C 1
ATOM 1044 O O . LEU A 1 141 ? -8.25 19.781 8.719 1 97.81 141 LEU A O 1
ATOM 1048 N N . GLU A 1 142 ? -6.531 18.453 8.602 1 98.38 142 GLU A N 1
ATOM 1049 C CA . GLU A 1 142 ? -7.082 17.672 7.5 1 98.38 142 GLU A CA 1
ATOM 1050 C C . GLU A 1 142 ? -7.648 16.344 7.992 1 98.38 142 GLU A C 1
ATOM 1052 O O . GLU A 1 142 ? -7.051 15.68 8.844 1 98.38 142 GLU A O 1
ATOM 1057 N N . ILE A 1 143 ? -8.805 15.984 7.516 1 98.69 143 ILE A N 1
ATOM 1058 C CA . ILE A 1 143 ? -9.484 14.719 7.766 1 98.69 143 ILE A CA 1
ATOM 1059 C C . ILE A 1 143 ? -9.844 14.047 6.441 1 98.69 143 ILE A C 1
ATOM 1061 O O . ILE A 1 143 ? -10.391 14.695 5.543 1 98.69 143 ILE A O 1
ATOM 1065 N N . ALA A 1 144 ? -9.492 12.805 6.297 1 98.75 144 ALA A N 1
ATOM 1066 C CA . ALA A 1 144 ? -9.844 12.07 5.086 1 98.75 144 ALA A CA 1
ATOM 1067 C C . ALA A 1 144 ? -10.211 10.625 5.406 1 98.75 144 ALA A C 1
ATOM 1069 O O . ALA A 1 144 ? -9.672 10.039 6.348 1 98.75 144 ALA A O 1
ATOM 1070 N N . TYR A 1 145 ? -11.148 10.086 4.652 1 98.62 145 TYR A N 1
ATOM 1071 C CA . TYR A 1 145 ? -11.695 8.75 4.883 1 98.62 145 TYR A CA 1
ATOM 1072 C C . TYR A 1 145 ? -11.977 8.047 3.562 1 98.62 145 TYR A C 1
ATOM 1074 O O . TYR A 1 145 ? -12.531 8.641 2.637 1 98.62 145 TYR A O 1
ATOM 1082 N N . GLY A 1 146 ? -11.547 6.734 3.516 1 97.88 146 GLY A N 1
ATOM 1083 C CA . GLY A 1 146 ? -11.938 6 2.322 1 97.88 146 GLY A CA 1
ATOM 1084 C C . GLY A 1 146 ? -11.242 4.656 2.195 1 97.88 146 GLY A C 1
ATOM 1085 O O . GLY A 1 146 ? -10.43 4.293 3.047 1 97.88 146 GLY A O 1
ATOM 1086 N N . MET A 1 147 ? -11.625 3.965 1.129 1 95.75 147 MET A N 1
ATOM 1087 C CA . MET A 1 147 ? -11.078 2.641 0.845 1 95.75 147 MET A CA 1
ATOM 1088 C C . MET A 1 147 ? -10.016 2.711 -0.246 1 95.75 147 MET A C 1
ATOM 1090 O O . MET A 1 147 ? -9 2.023 -0.169 1 95.75 147 MET A O 1
ATOM 1094 N N . ASP A 1 148 ? -10.219 3.57 -1.211 1 96.06 148 ASP A N 1
ATOM 1095 C CA . ASP A 1 148 ? -9.328 3.666 -2.367 1 96.06 148 ASP A CA 1
ATOM 1096 C C . ASP A 1 148 ? -8.211 4.672 -2.119 1 96.06 148 ASP A C 1
ATOM 1098 O O . ASP A 1 148 ? -8 5.113 -0.987 1 96.06 148 ASP A O 1
ATOM 1102 N N . GLU A 1 149 ? -7.426 4.926 -3.131 1 96.44 149 GLU A N 1
ATOM 1103 C CA . GLU A 1 149 ? -6.344 5.895 -2.984 1 96.44 149 GLU A CA 1
ATOM 1104 C C . GLU A 1 149 ? -6.879 7.32 -2.932 1 96.44 149 GLU A C 1
ATOM 1106 O O . GLU A 1 149 ? -6.293 8.188 -2.279 1 96.44 149 GLU A O 1
ATOM 1111 N N . GLU A 1 150 ? -7.977 7.551 -3.666 1 96.12 150 GLU A N 1
ATOM 1112 C CA . GLU A 1 150 ? -8.758 8.766 -3.471 1 96.12 150 GLU A CA 1
ATOM 1113 C C . GLU A 1 150 ? -9.805 8.578 -2.377 1 96.12 150 GLU A C 1
ATOM 1115 O O . GLU A 1 150 ? -10.625 7.664 -2.445 1 96.12 150 GLU A O 1
ATOM 1120 N N . PRO A 1 151 ? -9.719 9.414 -1.339 1 97.88 151 PRO A N 1
ATOM 1121 C CA . PRO A 1 151 ? -10.68 9.211 -0.252 1 97.88 151 PRO A CA 1
ATOM 1122 C C . PRO A 1 151 ? -12.117 9.5 -0.678 1 97.88 151 PRO A C 1
ATOM 1124 O O . PRO A 1 151 ? -12.352 10.289 -1.594 1 97.88 151 PRO A O 1
ATOM 1127 N N . ASP A 1 152 ? -13.047 8.883 -0.017 1 97.31 152 ASP A N 1
ATOM 1128 C CA . ASP A 1 152 ? -14.477 9.086 -0.226 1 97.31 152 ASP A CA 1
ATOM 1129 C C . ASP A 1 152 ? -14.93 10.43 0.35 1 97.31 152 ASP A C 1
ATOM 1131 O O . ASP A 1 152 ? -15.898 11.023 -0.132 1 97.31 152 ASP A O 1
ATOM 1135 N N . ALA A 1 153 ? -14.25 10.836 1.375 1 98.12 153 ALA A N 1
ATOM 1136 C CA . ALA A 1 153 ? -14.516 12.125 2.018 1 98.12 153 ALA A CA 1
ATOM 1137 C C . ALA A 1 153 ? -13.219 12.789 2.475 1 98.12 153 ALA A C 1
ATOM 1139 O O . ALA A 1 153 ? -12.281 12.102 2.908 1 98.12 153 ALA A O 1
ATOM 1140 N N . ALA A 1 154 ? -13.18 14.055 2.332 1 98.38 154 ALA A N 1
ATOM 1141 C CA . ALA A 1 154 ? -12.047 14.867 2.779 1 98.38 154 ALA A CA 1
ATOM 1142 C C . ALA A 1 154 ? -12.523 16.234 3.271 1 98.38 154 ALA A C 1
ATOM 1144 O O . ALA A 1 154 ? -13.445 16.812 2.705 1 98.38 154 ALA A O 1
ATOM 1145 N N . ALA A 1 155 ? -11.891 16.703 4.301 1 98.06 155 ALA A N 1
ATOM 1146 C CA . ALA A 1 155 ? -12.195 18.016 4.855 1 98.06 155 ALA A CA 1
ATOM 1147 C C . ALA A 1 155 ? -10.938 18.688 5.418 1 98.06 155 ALA A C 1
ATOM 1149 O O . ALA A 1 155 ? -9.984 18 5.797 1 98.06 155 ALA A O 1
ATOM 1150 N N . SER A 1 156 ? -10.922 19.922 5.402 1 97.56 156 SER A N 1
ATOM 1151 C CA . SER A 1 156 ? -9.898 20.766 6.023 1 97.56 156 SER A CA 1
ATOM 1152 C C . SER A 1 156 ? -10.523 21.828 6.914 1 97.56 156 SER A C 1
ATOM 1154 O O . SER A 1 156 ? -11.367 22.609 6.465 1 97.56 156 SER A O 1
ATOM 1156 N N . LEU A 1 157 ? -10.172 21.781 8.156 1 97.56 157 LEU A N 1
ATOM 1157 C CA . LEU A 1 157 ? -10.703 22.734 9.133 1 97.56 157 LEU A CA 1
ATOM 1158 C C . LEU A 1 157 ? -9.625 23.719 9.57 1 97.56 157 LEU A C 1
ATOM 1160 O O . LEU A 1 157 ? -8.453 23.344 9.68 1 97.56 157 LEU A O 1
ATOM 1164 N N . PRO A 1 158 ? -9.992 24.984 9.812 1 94.75 158 PRO A N 1
ATOM 1165 C CA . PRO A 1 158 ? -9.008 25.969 10.273 1 94.75 158 PRO A CA 1
ATOM 1166 C C . PRO A 1 158 ? -8.602 25.766 11.727 1 94.75 158 PRO A C 1
ATOM 1168 O O . PRO A 1 158 ? -8.695 26.688 12.539 1 94.75 158 PRO A O 1
ATOM 1171 N N . LEU A 1 159 ? -8.109 24.547 11.984 1 97.06 159 LEU A N 1
ATOM 1172 C CA . LEU A 1 159 ? -7.777 24.125 13.344 1 97.06 159 LEU A CA 1
ATOM 1173 C C . LEU A 1 159 ? -6.316 23.703 13.438 1 97.06 159 LEU A C 1
ATOM 1175 O O . LEU A 1 159 ? -6 22.672 14.039 1 97.06 159 LEU A O 1
ATOM 1179 N N . GLY A 1 160 ? -5.457 24.5 12.867 1 95.5 160 GLY A N 1
ATOM 1180 C CA . GLY A 1 160 ? -4.031 24.25 12.984 1 95.5 160 GLY A CA 1
ATOM 1181 C C . GLY A 1 160 ? -3.467 24.656 14.336 1 95.5 160 GLY A C 1
ATOM 1182 O O . GLY A 1 160 ? -3.906 25.641 14.93 1 95.5 160 GLY A O 1
ATOM 1183 N N . ALA A 1 161 ? -2.496 23.953 14.742 1 95.94 161 ALA A N 1
ATOM 1184 C CA . ALA A 1 161 ? -1.927 24.156 16.062 1 95.94 161 ALA A CA 1
ATOM 1185 C C . ALA A 1 161 ? -1.373 25.562 16.219 1 95.94 161 ALA A C 1
ATOM 1187 O O . ALA A 1 161 ? -1.608 26.234 17.219 1 95.94 161 ALA A O 1
ATOM 1188 N N . GLY A 1 162 ? -0.619 26 15.219 1 92 162 GLY A N 1
ATOM 1189 C CA . GLY A 1 162 ? -0.057 27.344 15.25 1 92 162 GLY A CA 1
ATOM 1190 C C . GLY A 1 162 ? -1.109 28.422 15.18 1 92 162 GLY A C 1
ATOM 1191 O O . GLY A 1 162 ? -1.068 29.391 15.953 1 92 162 GLY A O 1
ATOM 1192 N N . ARG A 1 163 ? -2.018 28.297 14.305 1 89.94 163 ARG A N 1
ATOM 1193 C CA . ARG A 1 163 ? -3.125 29.234 14.141 1 89.94 163 ARG A CA 1
ATOM 1194 C C . ARG A 1 163 ? -3.914 29.391 15.43 1 89.94 163 ARG A C 1
ATOM 1196 O O . ARG A 1 163 ? -4.188 30.516 15.867 1 89.94 163 ARG A O 1
ATOM 1203 N N . LEU A 1 164 ? -4.277 28.312 16.047 1 95.19 164 LEU A N 1
ATOM 1204 C CA . LEU A 1 164 ? -5.098 28.312 17.25 1 95.19 164 LEU A CA 1
ATOM 1205 C C . LEU A 1 164 ? -4.336 28.938 18.422 1 95.19 164 LEU A C 1
ATOM 1207 O O . LEU A 1 164 ? -4.914 29.656 19.234 1 95.19 164 LEU A O 1
ATOM 1211 N N . THR A 1 165 ? -3.08 28.594 18.5 1 94.88 165 THR A N 1
ATOM 1212 C CA . THR A 1 165 ? -2.266 29.172 19.562 1 94.88 165 THR A CA 1
ATOM 1213 C C . THR A 1 165 ? -2.238 30.688 19.469 1 94.88 165 THR A C 1
ATOM 1215 O O . THR A 1 165 ? -2.475 31.391 20.453 1 94.88 165 THR A O 1
ATOM 1218 N N . ALA A 1 166 ? -1.976 31.203 18.297 1 89.81 166 ALA A N 1
ATOM 1219 C CA . ALA A 1 166 ? -1.867 32.625 18.078 1 89.81 166 ALA A CA 1
ATOM 1220 C C . ALA A 1 166 ? -3.191 33.344 18.359 1 89.81 166 ALA A C 1
ATOM 1222 O O . ALA A 1 166 ? -3.213 34.438 18.953 1 89.81 166 ALA A O 1
ATOM 1223 N N . ALA A 1 167 ? -4.254 32.719 18.078 1 91.38 167 ALA A N 1
ATOM 1224 C CA . ALA A 1 167 ? -5.555 33.375 18.125 1 91.38 167 ALA A CA 1
ATOM 1225 C C . ALA A 1 167 ? -6.207 33.219 19.484 1 91.38 167 AL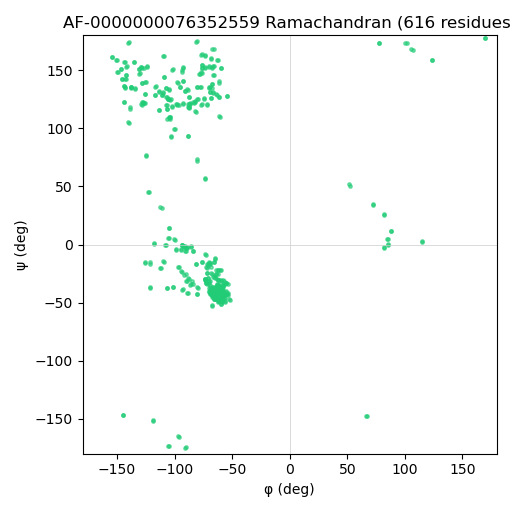A A C 1
ATOM 1227 O O . ALA A 1 167 ? -6.988 34.094 19.922 1 91.38 167 ALA A O 1
ATOM 1228 N N . TRP A 1 168 ? -5.848 32.156 20.203 1 95.94 168 TRP A N 1
ATOM 1229 C CA . TRP A 1 168 ? -6.699 31.828 21.344 1 95.94 168 TRP A CA 1
ATOM 1230 C C . TRP A 1 168 ? -5.883 31.734 22.625 1 95.94 168 TRP A C 1
ATOM 1232 O O . TRP A 1 168 ? -6.441 31.734 23.734 1 95.94 168 TRP A O 1
ATOM 1242 N N . LEU A 1 169 ? -4.535 31.641 22.484 1 96.69 169 LEU A N 1
ATOM 1243 C CA . LEU A 1 169 ? -3.711 31.438 23.672 1 96.69 169 LEU A CA 1
ATOM 1244 C C . LEU A 1 169 ? -2.635 32.531 23.766 1 96.69 169 LEU A C 1
ATOM 1246 O O . LEU A 1 169 ? -1.443 32.219 23.641 1 96.69 169 LEU A O 1
ATOM 1250 N N . PRO A 1 170 ? -2.98 33.719 24.188 1 94.25 170 PRO A N 1
ATOM 1251 C CA . PRO A 1 170 ? -2.039 34.844 24.156 1 94.25 170 PRO A CA 1
ATOM 1252 C C . PRO A 1 170 ? -1.086 34.844 25.344 1 94.25 170 PRO A C 1
ATOM 1254 O O . PRO A 1 170 ? -0.057 35.531 25.312 1 94.25 170 PRO A O 1
ATOM 1257 N N . THR A 1 171 ? -1.409 34.094 26.391 1 97.19 171 THR A N 1
ATOM 1258 C CA . THR A 1 171 ? -0.584 34.156 27.594 1 97.19 171 THR A CA 1
ATOM 1259 C C . THR A 1 171 ? 0.193 32.844 27.766 1 97.19 171 THR A C 1
ATOM 1261 O O . THR A 1 171 ? -0.196 31.812 27.219 1 97.19 171 THR A O 1
ATOM 1264 N N . ASP A 1 172 ? 1.255 32.906 28.594 1 97.31 172 ASP A N 1
ATOM 1265 C CA . ASP A 1 172 ? 2.131 31.766 28.859 1 97.31 172 ASP A CA 1
ATOM 1266 C C . ASP A 1 172 ? 2.518 31.688 30.328 1 97.31 172 ASP A C 1
ATOM 1268 O O . ASP A 1 172 ? 3.332 32.5 30.797 1 97.31 172 ASP A O 1
ATOM 1272 N N . PRO A 1 173 ? 2.033 30.875 31.078 1 97.31 173 PRO A N 1
ATOM 1273 C CA . PRO A 1 173 ? 1.146 29.812 30.578 1 97.31 173 PRO A CA 1
ATOM 1274 C C . PRO A 1 173 ? -0.237 30.344 30.203 1 97.31 173 PRO A C 1
ATOM 1276 O O . PRO A 1 173 ? -0.604 31.453 30.578 1 97.31 173 PRO A O 1
ATOM 1279 N N . PRO A 1 174 ? -0.935 29.5 29.422 1 97.94 174 PRO A N 1
ATOM 1280 C CA . PRO A 1 174 ? -2.25 29.969 28.969 1 97.94 174 PRO A CA 1
ATOM 1281 C C . PRO A 1 174 ? -3.248 30.109 30.109 1 97.94 174 PRO A C 1
ATOM 1283 O O . PRO A 1 174 ? -3.209 29.344 31.078 1 97.94 174 PRO A O 1
ATOM 1286 N N . ASP A 1 175 ? -4.102 31.109 29.969 1 98.06 175 ASP A N 1
ATOM 1287 C CA . ASP A 1 175 ? -5.211 31.281 30.906 1 98.06 175 ASP A CA 1
ATOM 1288 C C . ASP A 1 175 ? -6.207 30.125 30.781 1 98.06 175 ASP A C 1
ATOM 1290 O O . ASP A 1 175 ? -6.629 29.766 29.688 1 98.06 175 ASP A O 1
ATOM 1294 N N . PRO A 1 176 ? -6.539 29.578 31.938 1 98.06 176 PRO A N 1
ATOM 1295 C CA . PRO A 1 176 ? -7.488 28.453 31.906 1 98.06 176 PRO A CA 1
ATOM 1296 C C . PRO A 1 176 ? -8.789 28.797 31.188 1 98.06 176 PRO A C 1
ATOM 1298 O O . PRO A 1 176 ? -9.375 27.938 30.531 1 98.06 176 PRO A O 1
ATOM 1301 N N . ALA A 1 177 ? -9.219 29.984 31.266 1 98.38 177 ALA A N 1
ATOM 1302 C CA . ALA A 1 177 ? -10.438 30.391 30.578 1 98.38 177 ALA A CA 1
ATOM 1303 C C . ALA A 1 177 ? -10.242 30.344 29.062 1 98.38 177 ALA A C 1
ATOM 1305 O O . ALA A 1 177 ? -11.164 29.969 28.328 1 98.38 177 ALA A O 1
ATOM 1306 N N . ASP A 1 178 ? -9.07 30.734 28.594 1 98.62 178 ASP A N 1
ATOM 1307 C CA . ASP A 1 178 ? -8.758 30.672 27.172 1 98.62 178 ASP A CA 1
ATOM 1308 C C . ASP A 1 178 ? -8.703 29.234 26.688 1 98.62 178 ASP A C 1
ATOM 1310 O O . ASP A 1 178 ? -9.156 28.922 25.578 1 98.62 178 ASP A O 1
ATOM 1314 N N . VAL A 1 179 ? -8.133 28.406 27.531 1 98.69 179 VAL A N 1
ATOM 1315 C CA . VAL A 1 179 ? -8.039 26.984 27.188 1 98.69 179 VAL A CA 1
ATOM 1316 C C . VAL A 1 179 ? -9.438 26.391 27.062 1 98.69 179 VAL A C 1
ATOM 1318 O O . VAL A 1 179 ? -9.719 25.656 26.109 1 98.69 179 VAL A O 1
ATOM 1321 N N . LYS A 1 180 ? -10.289 26.688 27.984 1 98.56 180 LYS A N 1
ATOM 1322 C CA . LYS A 1 180 ? -11.672 26.203 27.953 1 98.56 180 LYS A CA 1
ATOM 1323 C C . LYS A 1 180 ? -12.398 26.703 26.703 1 98.56 180 LYS A C 1
ATOM 1325 O O . LYS A 1 180 ? -13.125 25.953 26.062 1 98.56 180 LYS A O 1
ATOM 1330 N N . ALA A 1 181 ? -12.219 27.953 26.375 1 98.75 181 ALA A N 1
ATOM 1331 C CA . ALA A 1 181 ? -12.852 28.531 25.188 1 98.75 181 ALA A CA 1
ATOM 1332 C C . ALA A 1 181 ? -12.344 27.875 23.922 1 98.75 181 ALA A C 1
ATOM 1334 O O . ALA A 1 181 ? -13.117 27.578 23 1 98.75 181 ALA A O 1
ATOM 1335 N N . LEU A 1 182 ? -11.047 27.656 23.891 1 98.81 182 LEU A N 1
ATOM 1336 C CA . LEU A 1 182 ? -10.453 27.016 22.719 1 98.81 182 LEU A CA 1
ATOM 1337 C C . LEU A 1 182 ? -10.969 25.578 22.562 1 98.81 182 LEU A C 1
ATOM 1339 O O . LEU A 1 182 ? -11.305 25.156 21.453 1 98.81 182 LEU A O 1
ATOM 1343 N N . ARG A 1 183 ? -11.008 24.875 23.672 1 98.69 183 ARG A N 1
ATOM 1344 C CA . ARG A 1 183 ? -11.523 23.516 23.641 1 98.69 183 ARG A CA 1
ATOM 1345 C C . ARG A 1 183 ? -12.938 23.484 23.078 1 98.69 183 ARG A C 1
ATOM 1347 O O . ARG A 1 183 ? -13.258 22.625 22.25 1 98.69 183 ARG A O 1
ATOM 1354 N N . ARG A 1 184 ? -13.75 24.391 23.484 1 98.69 184 ARG A N 1
ATOM 1355 C CA . ARG A 1 184 ? -15.125 24.469 23 1 98.69 184 ARG A CA 1
ATOM 1356 C C . ARG A 1 184 ? -15.164 24.781 21.5 1 98.69 184 ARG A C 1
ATOM 1358 O O . ARG A 1 184 ? -15.93 24.156 20.766 1 98.69 184 ARG A O 1
ATOM 1365 N N . HIS A 1 185 ? -14.406 25.656 21.094 1 98.69 185 HIS A N 1
ATOM 1366 C CA . HIS A 1 185 ? -14.352 26.047 19.688 1 98.69 185 HIS A CA 1
ATOM 1367 C C . HIS A 1 185 ? -13.93 24.875 18.797 1 98.69 185 HIS A C 1
ATOM 1369 O O . HIS A 1 185 ? -14.578 24.578 17.797 1 98.69 185 HIS A O 1
ATOM 1375 N N . VAL A 1 186 ? -12.867 24.188 19.203 1 98.81 186 VAL A N 1
ATOM 1376 C CA . VAL A 1 186 ? -12.32 23.047 18.484 1 98.81 186 VAL A CA 1
ATOM 1377 C C . VAL A 1 186 ? -13.375 21.953 18.344 1 98.81 186 VAL A C 1
ATOM 1379 O O . VAL A 1 186 ? -13.641 21.469 17.234 1 98.81 186 VAL A O 1
ATOM 1382 N N . ARG A 1 187 ? -13.977 21.641 19.406 1 98.62 187 ARG A N 1
ATOM 1383 C CA . ARG A 1 187 ? -14.961 20.562 19.422 1 98.62 187 ARG A CA 1
ATOM 1384 C C . ARG A 1 187 ? -16.172 20.938 18.578 1 98.62 187 ARG A C 1
ATOM 1386 O O . ARG A 1 187 ? -16.719 20.094 17.859 1 98.62 187 ARG A O 1
ATOM 1393 N N . ALA A 1 188 ? -16.594 22.203 18.625 1 98.69 188 ALA A N 1
ATOM 1394 C CA . ALA A 1 188 ? -17.719 22.656 17.828 1 98.69 188 ALA A CA 1
ATOM 1395 C C . ALA A 1 188 ? -17.422 22.547 16.328 1 98.69 188 ALA A C 1
ATOM 1397 O O . ALA A 1 188 ? -18.266 22.094 15.555 1 98.69 188 ALA A O 1
ATOM 1398 N N . GLN A 1 189 ? -16.234 22.953 15.945 1 98.44 189 GLN A N 1
ATOM 1399 C CA . GLN A 1 189 ? -15.852 22.906 14.539 1 98.44 189 GLN A CA 1
ATOM 1400 C C . GLN A 1 189 ? -15.773 21.469 14.031 1 98.44 189 GLN A C 1
ATOM 1402 O O . GLN A 1 189 ? -16.25 21.156 12.938 1 98.44 189 GLN A O 1
ATOM 1407 N N . ILE A 1 190 ? -15.211 20.578 14.805 1 98.69 190 ILE A N 1
ATOM 1408 C CA . ILE A 1 190 ? -15.055 19.172 14.414 1 98.69 190 ILE A CA 1
ATOM 1409 C C . ILE A 1 190 ? -16.422 18.5 14.352 1 98.69 190 ILE A C 1
ATOM 1411 O O . ILE A 1 190 ? -16.703 17.75 13.422 1 98.69 190 ILE A O 1
ATOM 1415 N N . ALA A 1 191 ? -17.266 18.766 15.297 1 98.25 191 ALA A N 1
ATOM 1416 C CA . ALA A 1 191 ? -18.578 18.156 15.383 1 98.25 191 ALA A CA 1
ATOM 1417 C C . ALA A 1 191 ? -19.391 18.406 14.117 1 98.25 191 ALA A C 1
ATOM 1419 O O . ALA A 1 191 ? -20.172 17.562 13.68 1 98.25 191 ALA A O 1
ATOM 1420 N N . ARG A 1 192 ? -19.156 19.516 13.516 1 97.38 192 ARG A N 1
ATOM 1421 C CA . ARG A 1 192 ? -19.891 19.891 12.312 1 97.38 192 ARG A CA 1
ATOM 1422 C C . ARG A 1 192 ? -19.531 19 11.133 1 97.38 192 ARG A C 1
ATOM 1424 O O . ARG A 1 192 ? -20.266 18.922 10.156 1 97.38 192 ARG A O 1
ATOM 1431 N N . THR A 1 193 ? -18.406 18.359 11.242 1 96.25 193 THR A N 1
ATOM 1432 C CA . THR A 1 193 ? -17.891 17.641 10.094 1 96.25 193 THR A CA 1
ATOM 1433 C C . THR A 1 193 ? -18 16.125 10.312 1 96.25 193 THR A C 1
ATOM 1435 O O . THR A 1 193 ? -17.984 15.352 9.352 1 96.25 193 THR A O 1
ATOM 1438 N N . VAL A 1 194 ? -18.219 15.688 11.508 1 97.12 194 VAL A N 1
ATOM 1439 C CA . VAL A 1 194 ? -18.156 14.281 11.883 1 97.12 194 VAL A CA 1
ATOM 1440 C C . VAL A 1 194 ? -19.219 13.492 11.117 1 97.12 194 VAL A C 1
ATOM 1442 O O . VAL A 1 194 ? -18.969 12.367 10.68 1 97.12 194 VAL A O 1
ATOM 1445 N N . GLY A 1 195 ? -20.422 14.086 10.961 1 95.88 195 GLY A N 1
ATOM 1446 C CA . GLY A 1 195 ? -21.531 13.406 10.305 1 95.88 195 GLY A CA 1
ATOM 1447 C C . GLY A 1 195 ? -21.203 12.984 8.883 1 95.88 195 GLY A C 1
ATOM 1448 O O . GLY A 1 195 ? -21.656 11.922 8.43 1 95.88 195 GLY A O 1
ATOM 1449 N N . GLU A 1 196 ? -20.453 13.82 8.227 1 95.19 196 GLU A N 1
ATOM 1450 C CA . GLU A 1 196 ? -20.062 13.547 6.848 1 95.19 196 GLU A CA 1
ATOM 1451 C C . GLU A 1 196 ? -19.219 12.273 6.75 1 95.19 196 GLU A C 1
ATOM 1453 O O . GLU A 1 196 ? -19.297 11.547 5.758 1 95.19 196 GLU A O 1
ATOM 1458 N N . PHE A 1 197 ? -18.5 11.977 7.715 1 96.31 197 PHE A N 1
ATOM 1459 C CA . PHE A 1 197 ? -17.594 10.828 7.727 1 96.31 197 PHE A CA 1
ATOM 1460 C C . PHE A 1 197 ? -18.281 9.609 8.328 1 96.31 197 PHE A C 1
ATOM 1462 O O . PHE A 1 197 ? -18.125 8.492 7.832 1 96.31 197 PHE A O 1
ATOM 1469 N N . SER A 1 198 ? -19.047 9.828 9.32 1 93.75 198 SER A N 1
ATOM 1470 C CA . SER A 1 198 ? -19.703 8.727 10.016 1 93.75 198 SER A CA 1
ATOM 1471 C C . SER A 1 198 ? -20.688 8.008 9.109 1 93.75 198 SER A C 1
ATOM 1473 O O . SER A 1 198 ? -20.875 6.793 9.234 1 93.75 198 SER A O 1
ATOM 1475 N N . ARG A 1 199 ? -21.25 8.672 8.172 1 94.56 199 ARG A N 1
ATOM 1476 C CA . ARG A 1 199 ? -22.234 8.094 7.25 1 94.56 199 ARG A CA 1
ATOM 1477 C C . ARG A 1 199 ? -21.578 7.09 6.309 1 94.56 199 ARG A C 1
ATOM 1479 O O . ARG A 1 199 ? -22.25 6.254 5.715 1 94.56 199 ARG A O 1
ATOM 1486 N N . LEU A 1 200 ? -20.297 7.176 6.277 1 96.25 200 LEU A N 1
ATOM 1487 C CA . LEU A 1 200 ? -19.578 6.316 5.344 1 96.25 200 LEU A CA 1
ATOM 1488 C C . LEU A 1 200 ? -19.203 4.996 6.004 1 96.25 200 LEU A C 1
ATOM 1490 O O . LEU A 1 200 ? -18.656 4.105 5.352 1 96.25 200 LEU A O 1
ATOM 1494 N N . GLY A 1 201 ? -19.531 4.855 7.297 1 94.69 201 GLY A N 1
ATOM 1495 C CA . GLY A 1 201 ? -19.219 3.633 8.023 1 94.69 201 GLY A CA 1
ATOM 1496 C C . GLY A 1 201 ? -18 3.766 8.922 1 94.69 201 GLY A C 1
ATOM 1497 O O . GLY A 1 201 ? -17.297 4.766 8.859 1 94.69 201 GLY A O 1
ATOM 1498 N N . ALA A 1 202 ? -17.75 2.729 9.719 1 96 202 ALA A N 1
ATOM 1499 C CA . ALA A 1 202 ? -16.625 2.736 10.648 1 96 202 ALA A CA 1
ATOM 1500 C C . ALA A 1 202 ? -15.312 2.48 9.914 1 96 202 ALA A C 1
ATOM 1502 O O . ALA A 1 202 ? -15.25 1.641 9.016 1 96 202 ALA A O 1
ATOM 1503 N N . PRO A 1 203 ? -14.352 3.23 10.242 1 97.44 203 PRO A N 1
ATOM 1504 C CA . PRO A 1 203 ? -13.039 2.902 9.672 1 97.44 203 PRO A CA 1
ATOM 1505 C C . PRO A 1 203 ? -12.484 1.583 10.203 1 97.44 203 PRO A C 1
ATOM 1507 O O . PRO A 1 203 ? -12.82 1.166 11.312 1 97.44 203 PRO A O 1
ATOM 1510 N N . ASP A 1 204 ? -11.648 0.924 9.391 1 97.44 204 ASP A N 1
ATOM 1511 C CA . ASP A 1 204 ? -10.938 -0.277 9.82 1 97.44 204 ASP A CA 1
ATOM 1512 C C . ASP A 1 204 ? -9.602 0.077 10.477 1 97.44 204 ASP A C 1
ATOM 1514 O O . ASP A 1 204 ? -9.117 -0.66 11.336 1 97.44 204 ASP A O 1
ATOM 1518 N N . HIS A 1 205 ? -9.039 1.151 10.086 1 98.38 205 HIS A N 1
ATOM 1519 C CA . HIS A 1 205 ? -7.73 1.598 10.555 1 98.38 205 HIS A CA 1
ATOM 1520 C C . HIS A 1 205 ? -7.68 3.117 10.688 1 98.38 205 HIS A C 1
ATOM 1522 O O . HIS A 1 205 ? -7.969 3.836 9.727 1 98.38 205 HIS A O 1
ATOM 1528 N N . ILE A 1 206 ? -7.383 3.633 11.844 1 98.75 206 ILE A N 1
ATOM 1529 C CA . ILE A 1 206 ? -7.312 5.062 12.117 1 98.75 206 ILE A CA 1
ATOM 1530 C C . ILE A 1 206 ? -5.852 5.496 12.234 1 98.75 206 ILE A C 1
ATOM 1532 O O . ILE A 1 206 ? -5.105 4.953 13.055 1 98.75 206 ILE A O 1
ATOM 1536 N N . VAL A 1 207 ? -5.512 6.477 11.438 1 98.62 207 VAL A N 1
ATOM 1537 C CA . VAL A 1 207 ? -4.113 6.863 11.289 1 98.62 207 VAL A CA 1
ATOM 1538 C C . VAL A 1 207 ? -3.975 8.375 11.453 1 98.62 207 VAL A C 1
ATOM 1540 O O . VAL A 1 207 ? -4.91 9.125 11.164 1 98.62 207 VAL A O 1
ATOM 1543 N N . ALA A 1 208 ? -2.893 8.758 11.984 1 98.81 208 ALA A N 1
ATOM 1544 C CA . ALA A 1 208 ? -2.559 10.172 12.062 1 98.81 208 ALA A CA 1
ATOM 1545 C C . ALA A 1 208 ? -1.145 10.438 11.555 1 98.81 208 ALA A C 1
ATOM 1547 O O . ALA A 1 208 ? -0.294 9.547 11.578 1 98.81 208 ALA A O 1
ATOM 1548 N N . THR A 1 209 ? -1.028 11.562 11.07 1 96.94 209 THR A N 1
ATOM 1549 C CA . THR A 1 209 ? 0.299 11.953 10.602 1 96.94 209 THR A CA 1
ATOM 1550 C C . THR A 1 209 ? 0.599 13.406 10.961 1 96.94 209 THR A C 1
ATOM 1552 O O . THR A 1 209 ? -0.208 14.062 11.617 1 96.94 209 THR A O 1
ATOM 1555 N N . SER A 1 210 ? 1.743 13.922 10.742 1 93.44 210 SER A N 1
ATOM 1556 C CA . SER A 1 210 ? 2.268 15.258 11.023 1 93.44 210 SER A CA 1
ATOM 1557 C C . SER A 1 210 ? 3.225 15.234 12.211 1 93.44 210 SER A C 1
ATOM 1559 O O . SER A 1 210 ? 3.242 14.273 12.984 1 93.44 210 SER A O 1
ATOM 1561 N N . LYS A 1 211 ? 3.898 16.328 12.344 1 93.44 211 LYS A N 1
ATOM 1562 C CA . LYS A 1 211 ? 4.809 16.484 13.477 1 93.44 211 LYS A CA 1
ATOM 1563 C C . LYS A 1 211 ? 4.035 16.609 14.789 1 93.44 211 LYS A C 1
ATOM 1565 O O . LYS A 1 211 ? 4.492 16.156 15.836 1 93.44 211 LYS A O 1
ATOM 1570 N N . THR A 1 212 ? 2.889 17.234 14.742 1 95.75 212 THR A N 1
ATOM 1571 C CA . THR A 1 212 ? 2.082 17.391 15.945 1 95.75 212 THR A CA 1
ATOM 1572 C C . THR A 1 212 ? 1.707 16.047 16.547 1 95.75 212 THR A C 1
ATOM 1574 O O . THR A 1 212 ? 1.967 15.781 17.719 1 95.75 212 THR A O 1
ATOM 1577 N N . PHE A 1 213 ? 1.174 15.156 15.75 1 98.12 213 PHE A N 1
ATOM 1578 C CA . PHE A 1 213 ? 0.77 13.852 16.234 1 98.12 213 PHE A CA 1
ATOM 1579 C C . PHE A 1 213 ? 1.983 13.031 16.672 1 98.12 213 PHE A C 1
ATOM 1581 O O . PHE A 1 213 ? 1.927 12.297 17.656 1 98.12 213 PHE A O 1
ATOM 1588 N N . LYS A 1 214 ? 3.055 13.18 15.953 1 97.25 214 LYS A N 1
ATOM 1589 C CA . LYS A 1 214 ? 4.27 12.461 16.328 1 97.25 214 LYS A CA 1
ATOM 1590 C C . LYS A 1 214 ? 4.758 12.883 17.703 1 97.25 214 LYS A C 1
ATOM 1592 O O . LYS A 1 214 ? 5.137 12.039 18.516 1 97.25 214 LYS A O 1
ATOM 1597 N N . GLN A 1 215 ? 4.742 14.156 17.969 1 97.38 215 GLN A N 1
ATOM 1598 C CA . GLN A 1 215 ? 5.184 14.672 19.25 1 97.38 215 GLN A CA 1
ATOM 1599 C C . GLN A 1 215 ? 4.258 14.211 20.375 1 97.38 215 GLN A C 1
ATOM 1601 O O . GLN A 1 215 ? 4.723 13.828 21.453 1 97.38 215 GLN A O 1
ATOM 1606 N N . LEU A 1 216 ? 2.988 14.25 20.109 1 98.19 216 LEU A N 1
ATOM 1607 C CA . LEU A 1 216 ? 2.02 13.828 21.109 1 98.19 216 LEU A CA 1
ATOM 1608 C C . LEU A 1 216 ? 2.162 12.336 21.406 1 98.19 216 LEU A C 1
ATOM 1610 O O . LEU A 1 216 ? 2.074 11.922 22.578 1 98.19 216 LEU A O 1
ATOM 1614 N N . ALA A 1 217 ? 2.381 11.539 20.344 1 98.38 217 ALA A N 1
ATOM 1615 C CA . ALA A 1 217 ? 2.59 10.109 20.547 1 98.38 217 ALA A CA 1
ATOM 1616 C C . ALA A 1 217 ? 3.844 9.852 21.375 1 98.38 217 ALA A C 1
ATOM 1618 O O . ALA A 1 217 ? 3.83 9.023 22.297 1 98.38 217 ALA A O 1
ATOM 1619 N N . ARG A 1 218 ? 4.875 10.594 21.062 1 97.81 218 ARG A N 1
ATOM 1620 C CA . ARG A 1 218 ? 6.117 10.438 21.812 1 97.81 218 ARG A CA 1
ATOM 1621 C C . ARG A 1 218 ? 5.91 10.805 23.281 1 97.81 218 ARG A C 1
ATOM 1623 O O . ARG A 1 218 ? 6.375 10.086 24.172 1 97.81 218 ARG A O 1
ATOM 1630 N N . LEU A 1 219 ? 5.27 11.852 23.469 1 96.69 219 LEU A N 1
ATOM 1631 C CA . LEU A 1 219 ? 4.949 12.297 24.828 1 96.69 219 LEU A CA 1
ATOM 1632 C C . LEU A 1 219 ? 4.176 11.227 25.578 1 96.69 219 LEU A C 1
ATOM 1634 O O . LEU A 1 219 ? 4.379 11.039 26.781 1 96.69 219 LEU A O 1
ATOM 1638 N N . ALA A 1 220 ? 3.361 10.523 24.844 1 97.06 220 ALA A N 1
ATOM 1639 C CA . ALA A 1 220 ? 2.5 9.508 25.438 1 97.06 220 ALA A CA 1
ATOM 1640 C C . ALA A 1 220 ? 3.229 8.172 25.562 1 97.06 220 ALA A C 1
ATOM 1642 O O . ALA A 1 220 ? 2.637 7.164 25.953 1 97.06 220 ALA A O 1
ATOM 1643 N N . GLY A 1 221 ? 4.449 8.094 25.109 1 96.5 221 GLY A N 1
ATOM 1644 C CA . GLY A 1 221 ? 5.242 6.906 25.375 1 96.5 221 GLY A CA 1
ATOM 1645 C C . GLY A 1 221 ? 5.594 6.129 24.125 1 96.5 221 GLY A C 1
ATOM 1646 O O . GLY A 1 221 ? 6.16 5.035 24.203 1 96.5 221 GLY A O 1
ATOM 1647 N N . ALA A 1 222 ? 5.207 6.602 23 1 97.44 222 ALA A N 1
ATOM 1648 C CA . ALA A 1 222 ? 5.547 5.902 21.766 1 97.44 222 ALA A CA 1
ATOM 1649 C C . ALA A 1 222 ? 7.059 5.852 21.562 1 97.44 222 ALA A C 1
ATOM 1651 O O . ALA A 1 222 ? 7.797 6.652 22.141 1 97.44 222 ALA A O 1
ATOM 1652 N N . ALA A 1 223 ? 7.484 4.914 20.766 1 97.25 223 ALA A N 1
ATOM 1653 C CA . ALA A 1 223 ? 8.906 4.758 20.453 1 97.25 223 ALA A CA 1
ATOM 1654 C C . ALA A 1 223 ? 9.461 6.023 19.797 1 97.25 223 ALA A C 1
ATOM 1656 O O . ALA A 1 223 ? 8.719 6.789 19.172 1 97.25 223 ALA A O 1
ATOM 1657 N N . ARG A 1 224 ? 10.789 6.234 20 1 95.12 224 ARG A N 1
ATOM 1658 C CA . ARG A 1 224 ? 11.469 7.379 19.406 1 95.12 224 ARG A CA 1
ATOM 1659 C C . ARG A 1 224 ? 11.594 7.219 17.891 1 95.12 224 ARG A C 1
ATOM 1661 O O . ARG A 1 224 ? 11.633 6.098 17.375 1 95.12 224 ARG A O 1
ATOM 1668 N N . SER A 1 225 ? 11.664 8.422 17.172 1 90.31 225 SER A N 1
ATOM 1669 C CA . SER A 1 225 ? 11.891 8.383 15.734 1 90.31 225 SER A CA 1
ATOM 1670 C C . SER A 1 225 ? 13.156 7.602 15.391 1 90.31 225 SER A C 1
ATOM 1672 O O . SER A 1 225 ? 13.195 6.883 14.391 1 90.31 225 SER A O 1
ATOM 1674 N N . ALA A 1 226 ? 14.133 7.652 16.219 1 92.31 226 ALA A N 1
ATOM 1675 C CA . ALA A 1 226 ? 15.438 7.035 15.984 1 92.31 226 ALA A CA 1
ATOM 1676 C C . ALA A 1 226 ? 15.344 5.512 16.062 1 92.31 226 ALA A C 1
ATOM 1678 O O . ALA A 1 226 ? 16.25 4.805 15.625 1 92.31 226 ALA A O 1
ATOM 1679 N N . ASP A 1 227 ? 14.242 5.047 16.656 1 95.19 227 ASP A N 1
ATOM 1680 C CA . ASP A 1 227 ? 14.078 3.604 16.781 1 95.19 227 ASP A CA 1
ATOM 1681 C C . ASP A 1 227 ? 13.734 2.971 15.438 1 95.19 227 ASP A C 1
ATOM 1683 O O . ASP A 1 227 ? 13.734 1.746 15.305 1 95.19 227 ASP A O 1
ATOM 1687 N N . GLY A 1 228 ? 13.484 3.809 14.5 1 93.25 228 GLY A N 1
ATOM 1688 C CA . GLY A 1 228 ? 13.375 3.275 13.148 1 93.25 228 GLY A CA 1
ATOM 1689 C C . GLY A 1 228 ? 12.055 3.6 12.484 1 93.25 228 GLY A C 1
ATOM 1690 O O . GLY A 1 228 ? 11.039 3.775 13.164 1 93.25 228 GLY A O 1
ATOM 1691 N N . LEU A 1 229 ? 12.062 3.543 11.203 1 91.88 229 LEU A N 1
ATOM 1692 C CA . LEU A 1 229 ? 10.938 3.939 10.359 1 91.88 229 LEU A CA 1
ATOM 1693 C C . LEU A 1 229 ? 9.781 2.957 10.5 1 91.88 229 LEU A C 1
ATOM 1695 O O . LEU A 1 229 ? 8.617 3.354 10.445 1 91.88 229 LEU A O 1
ATOM 1699 N N . TYR A 1 230 ? 10.133 1.703 10.75 1 94.5 230 TYR A N 1
ATOM 1700 C CA . TYR A 1 230 ? 9.125 0.657 10.641 1 94.5 230 TYR A CA 1
ATOM 1701 C C . TYR A 1 230 ? 8.586 0.278 12.016 1 94.5 230 TYR A C 1
ATOM 1703 O O . TYR A 1 230 ? 7.719 -0.594 12.133 1 94.5 230 TYR A O 1
ATOM 1711 N N . VAL A 1 231 ? 9.055 1.002 13.078 1 96.56 231 VAL A N 1
ATOM 1712 C CA . VAL A 1 231 ? 8.531 0.754 14.414 1 96.56 231 VAL A CA 1
ATOM 1713 C C . VAL A 1 231 ? 7.129 1.349 14.539 1 96.56 231 VAL A C 1
ATOM 1715 O O . VAL A 1 231 ? 6.91 2.512 14.188 1 96.56 231 VAL A O 1
ATOM 1718 N N . GLN A 1 232 ? 6.223 0.503 14.922 1 97 232 GLN A N 1
ATOM 1719 C CA . GLN A 1 232 ? 4.848 0.971 15.07 1 97 232 GLN A CA 1
ATOM 1720 C C . GLN A 1 232 ? 4.719 1.95 16.234 1 97 232 GLN A C 1
ATOM 1722 O O . GLN A 1 232 ? 5.297 1.736 17.297 1 97 232 GLN A O 1
ATOM 1727 N N . ARG A 1 233 ? 4.039 3.039 16.078 1 98.31 233 ARG A N 1
ATOM 1728 C CA . ARG A 1 233 ? 3.76 4.059 17.078 1 98.31 233 ARG A CA 1
ATOM 1729 C C . ARG A 1 233 ? 2.268 4.367 17.141 1 98.31 233 ARG A C 1
ATOM 1731 O O . ARG A 1 233 ? 1.596 4.438 16.109 1 98.31 233 ARG A O 1
ATOM 1738 N N . GLU A 1 234 ? 1.787 4.527 18.359 1 98.56 234 GLU A N 1
ATOM 1739 C CA . GLU A 1 234 ? 0.362 4.773 18.547 1 98.56 234 GLU A CA 1
ATOM 1740 C C . GLU A 1 234 ? 0.129 5.898 19.562 1 98.56 234 GLU A C 1
ATOM 1742 O O . GLU A 1 234 ? 1.03 6.254 20.328 1 98.56 234 GLU A O 1
ATOM 1747 N N . LEU A 1 235 ? -0.977 6.492 19.484 1 98.75 235 LEU A N 1
ATOM 1748 C CA . LEU A 1 235 ? -1.465 7.48 20.438 1 98.75 235 LEU A CA 1
ATOM 1749 C C . LEU A 1 235 ? -2.846 7.094 20.969 1 98.75 235 LEU A C 1
ATOM 1751 O O . LEU A 1 235 ? -3.781 6.914 20.188 1 98.75 235 LEU A O 1
ATOM 1755 N N . LYS A 1 236 ? -2.959 6.945 22.234 1 98.69 236 LYS A N 1
ATOM 1756 C CA . LYS A 1 236 ? -4.238 6.645 22.875 1 98.69 236 LYS A CA 1
ATOM 1757 C C . LYS A 1 236 ? -4.949 7.922 23.312 1 98.69 236 LYS A C 1
ATOM 1759 O O . LYS A 1 236 ? -4.316 8.852 23.812 1 98.69 236 LYS A O 1
ATOM 1764 N N . ARG A 1 237 ? -6.188 7.914 23.141 1 98.44 237 ARG A N 1
ATOM 1765 C CA . ARG A 1 237 ? -6.984 9.055 23.562 1 98.44 237 ARG A CA 1
ATOM 1766 C C . ARG A 1 237 ? -6.836 9.289 25.062 1 98.44 237 ARG A C 1
ATOM 1768 O O . ARG A 1 237 ? -6.738 10.438 25.516 1 98.44 237 ARG A O 1
ATOM 1775 N N . LYS A 1 238 ? -6.793 8.258 25.844 1 98.31 238 LYS A N 1
ATOM 1776 C CA . LYS A 1 238 ? -6.648 8.352 27.281 1 98.31 238 LYS A CA 1
ATOM 1777 C C . LYS A 1 238 ? -5.371 9.094 27.672 1 98.31 238 LYS A C 1
ATOM 1779 O O . LYS A 1 238 ? -5.355 9.852 28.641 1 98.31 238 LYS A O 1
ATOM 1784 N N . SER A 1 239 ? -4.324 8.82 26.906 1 98.19 239 SER A N 1
ATOM 1785 C CA . SER A 1 239 ? -3.072 9.523 27.172 1 98.19 239 SER A CA 1
ATOM 1786 C C . SER A 1 239 ? -3.244 11.031 27 1 98.19 239 SER A C 1
ATOM 1788 O O . SER A 1 239 ? -2.676 11.812 27.781 1 98.19 239 SER A O 1
ATOM 1790 N N . LEU A 1 240 ? -4.023 11.445 26.016 1 97.81 240 LEU A N 1
ATOM 1791 C CA . LEU A 1 240 ? -4.262 12.867 25.797 1 97.81 240 LEU A CA 1
ATOM 1792 C C . LEU A 1 240 ? -5.098 13.469 26.922 1 97.81 240 LEU A C 1
ATOM 1794 O O . LEU A 1 240 ? -4.871 14.602 27.328 1 97.81 240 LEU A O 1
ATOM 1798 N N . GLU A 1 241 ? -6.031 12.695 27.344 1 97 241 GLU A N 1
ATOM 1799 C CA . GLU A 1 241 ? -6.859 13.156 28.453 1 97 241 GLU A CA 1
ATOM 1800 C C . GLU A 1 241 ? -6.008 13.477 29.688 1 97 241 GLU A C 1
ATOM 1802 O O . GLU A 1 241 ? -6.32 14.398 30.438 1 97 241 GLU A O 1
ATOM 1807 N N . ASP A 1 242 ? -4.977 12.734 29.844 1 97.44 242 ASP A N 1
ATOM 1808 C CA . ASP A 1 242 ? -4.07 12.938 30.969 1 97.44 242 ASP A CA 1
ATOM 1809 C C . ASP A 1 242 ? -3.107 14.094 30.688 1 97.44 242 ASP A C 1
ATOM 1811 O O . ASP A 1 242 ? -2.799 14.875 31.594 1 97.44 242 ASP A O 1
ATOM 1815 N N . TRP A 1 243 ? -2.697 14.219 29.516 1 97.81 243 TRP A N 1
ATOM 1816 C CA . TRP A 1 243 ? -1.613 15.141 29.188 1 97.81 243 TRP A CA 1
ATOM 1817 C C . TRP A 1 243 ? -2.145 16.547 28.969 1 97.81 243 TRP A C 1
ATOM 1819 O O . TRP A 1 243 ? -1.452 17.531 29.25 1 97.81 243 TRP A O 1
ATOM 1829 N N . VAL A 1 244 ? -3.361 16.703 28.469 1 98.25 244 VAL A N 1
ATOM 1830 C CA . VAL A 1 244 ? -3.877 18.016 28.094 1 98.25 244 VAL A CA 1
ATOM 1831 C C . VAL A 1 244 ? -3.881 18.938 29.312 1 98.25 244 VAL A C 1
ATOM 1833 O O . VAL A 1 244 ? -3.357 20.047 29.25 1 98.25 244 VAL A O 1
ATOM 1836 N N . PRO A 1 245 ? -4.391 18.484 30.5 1 98.12 245 PRO A N 1
ATOM 1837 C CA . PRO A 1 245 ? -4.332 19.359 31.672 1 98.12 245 PRO A CA 1
ATOM 1838 C C . PRO A 1 245 ? -2.902 19.688 32.094 1 98.12 245 PRO A C 1
ATOM 1840 O O . PRO A 1 245 ? -2.623 20.812 32.531 1 98.12 245 PRO A O 1
ATOM 1843 N N . GLN A 1 246 ? -2.012 18.766 31.953 1 98.31 246 GLN A N 1
ATOM 1844 C CA . GLN A 1 246 ? -0.614 19 32.312 1 98.31 246 GLN A CA 1
ATOM 1845 C C . GLN A 1 246 ? 0.014 20.031 31.391 1 98.31 246 GLN A C 1
ATOM 1847 O O . GLN A 1 246 ? 0.686 20.953 31.844 1 98.31 246 GLN A O 1
ATOM 1852 N N . LEU A 1 247 ? -0.22 19.891 30.109 1 98.56 247 LEU A N 1
ATOM 1853 C CA . LEU A 1 247 ? 0.32 20.828 29.125 1 98.56 247 LEU A CA 1
ATOM 1854 C C . LEU A 1 247 ? -0.234 22.234 29.359 1 98.56 247 LEU A C 1
ATOM 1856 O O . LEU A 1 247 ? 0.477 23.219 29.156 1 98.56 247 LEU A O 1
ATOM 1860 N N . ALA A 1 248 ? -1.451 22.297 29.75 1 98.5 248 ALA A N 1
ATOM 1861 C CA . ALA A 1 248 ? -2.123 23.578 29.938 1 98.5 248 ALA A CA 1
ATOM 1862 C C . ALA A 1 248 ? -1.51 24.344 31.109 1 98.5 248 ALA A C 1
ATOM 1864 O O . ALA A 1 248 ? -1.566 25.578 31.156 1 98.5 248 ALA A O 1
ATOM 1865 N N . ALA A 1 249 ? -0.938 23.625 32 1 98.31 249 ALA A N 1
ATOM 1866 C CA . ALA A 1 249 ? -0.376 24.234 33.188 1 98.31 249 ALA A CA 1
ATOM 1867 C C . ALA A 1 249 ? 1.082 24.625 32.969 1 98.31 249 ALA A C 1
ATOM 1869 O O . ALA A 1 249 ? 1.698 25.25 33.844 1 98.31 249 ALA A O 1
ATOM 1870 N N . MET A 1 250 ? 1.618 24.312 31.812 1 98.31 250 MET A N 1
ATOM 1871 C CA . MET A 1 250 ? 3.037 24.531 31.547 1 98.31 250 MET A CA 1
ATOM 1872 C C . MET A 1 250 ? 3.244 25.781 30.703 1 98.31 250 MET A C 1
ATOM 1874 O O . MET A 1 250 ? 2.391 26.141 29.875 1 98.31 250 MET A O 1
ATOM 1878 N N . THR A 1 251 ? 4.391 26.391 30.906 1 98.12 251 THR A N 1
ATOM 1879 C CA . THR A 1 251 ? 4.855 27.406 29.984 1 98.12 251 THR A CA 1
ATOM 1880 C C . THR A 1 251 ? 5.41 26.766 28.719 1 98.12 251 THR A C 1
ATOM 1882 O O . THR A 1 251 ? 5.648 25.562 28.672 1 98.12 251 THR A O 1
ATOM 1885 N N . THR A 1 252 ? 5.535 27.609 27.688 1 97.56 252 THR A N 1
ATOM 1886 C CA . THR A 1 252 ? 6.164 27.141 26.453 1 97.56 252 THR A CA 1
ATOM 1887 C C . THR A 1 252 ? 7.543 26.547 26.734 1 97.56 252 THR A C 1
ATOM 1889 O O . THR A 1 252 ? 7.906 25.5 26.188 1 97.56 252 THR A O 1
ATOM 1892 N N . GLN A 1 253 ? 8.266 27.219 27.578 1 97.56 253 GLN A N 1
ATOM 1893 C CA . GLN A 1 253 ? 9.609 26.766 27.922 1 97.56 253 GLN A CA 1
ATOM 1894 C C . GLN A 1 253 ? 9.578 25.391 28.594 1 97.56 253 GLN A C 1
ATOM 1896 O O . GLN A 1 253 ? 10.391 24.516 28.266 1 97.56 253 GLN A O 1
ATOM 1901 N N . GLU A 1 254 ? 8.695 25.219 29.469 1 98.19 254 GLU A N 1
ATOM 1902 C CA . GLU A 1 254 ? 8.562 23.938 30.156 1 98.19 254 GLU A CA 1
ATOM 1903 C C . GLU A 1 254 ? 8.18 22.844 29.172 1 98.19 254 GLU A C 1
ATOM 1905 O O . GLU A 1 254 ? 8.695 21.719 29.25 1 98.19 254 GLU A O 1
ATOM 1910 N N . ARG A 1 255 ? 7.254 23.125 28.266 1 98.12 255 ARG A N 1
ATOM 1911 C CA . ARG A 1 255 ? 6.84 22.141 27.266 1 98.12 255 ARG A CA 1
ATOM 1912 C C . ARG A 1 255 ? 8.008 21.75 26.359 1 98.12 255 ARG A C 1
ATOM 1914 O O . ARG A 1 255 ? 8.094 20.609 25.922 1 98.12 255 ARG A O 1
ATOM 1921 N N . SER A 1 256 ? 8.883 22.672 26.062 1 97 256 SER A N 1
ATOM 1922 C CA . SER A 1 256 ? 10.023 22.422 25.188 1 97 256 SER A CA 1
ATOM 1923 C C . SER A 1 256 ? 10.992 21.422 25.812 1 97 256 SER A C 1
ATOM 1925 O O . SER A 1 256 ? 11.836 20.844 25.109 1 97 256 SER A O 1
ATOM 1927 N N . GLU A 1 257 ? 10.852 21.172 27.125 1 97 257 GLU A N 1
ATOM 1928 C CA . GLU A 1 257 ? 11.758 20.281 27.828 1 97 257 GLU A CA 1
ATOM 1929 C C . GLU A 1 257 ? 11.188 18.859 27.891 1 97 257 GLU A C 1
ATOM 1931 O O . GLU A 1 257 ? 11.859 17.938 28.328 1 97 257 GLU A O 1
ATOM 1936 N N . LEU A 1 258 ? 10.008 18.734 27.422 1 96.62 258 LEU A N 1
ATOM 1937 C CA . LEU A 1 258 ? 9.375 17.422 27.422 1 96.62 258 LEU A CA 1
ATOM 1938 C C . LEU A 1 258 ? 9.984 16.516 26.359 1 96.62 258 LEU A C 1
ATOM 1940 O O . LEU A 1 258 ? 10.469 16.984 25.328 1 96.62 258 LEU A O 1
ATOM 1944 N N . PRO A 1 259 ? 9.938 15.211 26.609 1 91.94 259 PRO A N 1
ATOM 1945 C CA . PRO A 1 259 ? 10.492 14.273 25.625 1 91.94 259 PRO A CA 1
ATOM 1946 C C . PRO A 1 259 ? 9.797 14.336 24.281 1 91.94 259 PRO A C 1
ATOM 1948 O O . PRO A 1 259 ? 8.57 14.25 24.203 1 91.94 259 PRO A O 1
ATOM 1951 N N . GLY A 1 260 ? 10.625 14.516 23.203 1 91.75 260 GLY A N 1
ATOM 1952 C CA . GLY A 1 260 ? 10.109 14.438 21.859 1 91.75 260 GLY A CA 1
ATOM 1953 C C . GLY A 1 260 ? 9.523 15.742 21.359 1 91.75 260 GLY A C 1
ATOM 1954 O O . GLY A 1 260 ? 9.031 15.828 20.234 1 91.75 260 GLY A O 1
ATOM 1955 N N . VAL A 1 261 ? 9.555 16.75 22.188 1 93.88 261 VAL A N 1
ATOM 1956 C CA . VAL A 1 261 ? 8.984 18.031 21.797 1 93.88 261 VAL A CA 1
ATOM 1957 C C . VAL A 1 261 ? 10.102 18.969 21.328 1 93.88 261 VAL A C 1
ATOM 1959 O O . VAL A 1 261 ? 11.07 19.203 22.047 1 93.88 261 VAL A O 1
ATOM 1962 N N . SER A 1 262 ? 9.938 19.375 20.094 1 89.25 262 SER A N 1
ATOM 1963 C CA . SER A 1 262 ? 10.914 20.328 19.578 1 89.25 262 SER A CA 1
ATOM 1964 C C . SER A 1 262 ? 10.656 21.734 20.125 1 89.25 262 SER A C 1
ATOM 1966 O O . SER A 1 262 ? 9.5 22.109 20.344 1 89.25 262 SER A O 1
ATOM 1968 N N . GLU A 1 263 ? 11.695 22.484 20.219 1 88.31 263 GLU A N 1
ATOM 1969 C CA . GLU A 1 263 ? 11.594 23.844 20.719 1 88.31 263 GLU A CA 1
ATOM 1970 C C . GLU A 1 263 ? 10.688 24.703 19.828 1 88.31 263 GLU A C 1
ATOM 1972 O O . GLU A 1 263 ? 9.891 25.5 20.344 1 88.31 263 GLU A O 1
ATOM 1977 N N . GLY A 1 264 ? 10.82 24.469 18.578 1 84.62 264 GLY A N 1
ATOM 1978 C CA . GLY A 1 264 ? 10.07 25.266 17.625 1 84.62 264 GLY A CA 1
ATOM 1979 C C . GLY A 1 264 ? 8.578 25 17.656 1 84.62 264 GLY A C 1
ATOM 1980 O O . GLY A 1 264 ? 7.777 25.844 17.266 1 84.62 264 GLY A O 1
ATOM 1981 N N . ARG A 1 265 ? 8.242 23.891 18.266 1 88.75 265 ARG A N 1
ATOM 1982 C CA . ARG A 1 265 ? 6.836 23.516 18.219 1 88.75 265 ARG A CA 1
ATOM 1983 C C . ARG A 1 265 ? 6.238 23.484 19.625 1 88.75 265 ARG A C 1
ATOM 1985 O O . ARG A 1 265 ? 5.035 23.266 19.781 1 88.75 265 ARG A O 1
ATOM 1992 N N . ALA A 1 266 ? 6.988 23.797 20.625 1 94.81 266 ALA A N 1
ATOM 1993 C CA . ALA A 1 266 ? 6.539 23.719 22.016 1 94.81 266 ALA A CA 1
ATOM 1994 C C . ALA A 1 266 ? 5.375 24.656 22.266 1 94.81 266 ALA A C 1
ATOM 1996 O O . ALA A 1 266 ? 4.461 24.344 23.031 1 94.81 266 ALA A O 1
ATOM 1997 N N . GLY A 1 267 ? 5.457 25.766 21.656 1 94.38 267 GLY A N 1
ATOM 1998 C CA . GLY A 1 267 ? 4.449 26.781 21.906 1 94.38 267 GLY A CA 1
ATOM 1999 C C . GLY A 1 267 ? 3.066 26.375 21.422 1 94.38 267 GLY A C 1
ATOM 2000 O O . GLY A 1 267 ? 2.059 26.812 21.984 1 94.38 267 GLY A O 1
ATOM 2001 N N . GLN A 1 268 ? 3.049 25.516 20.422 1 95 268 GLN A N 1
ATOM 2002 C CA . GLN A 1 268 ? 1.749 25.188 19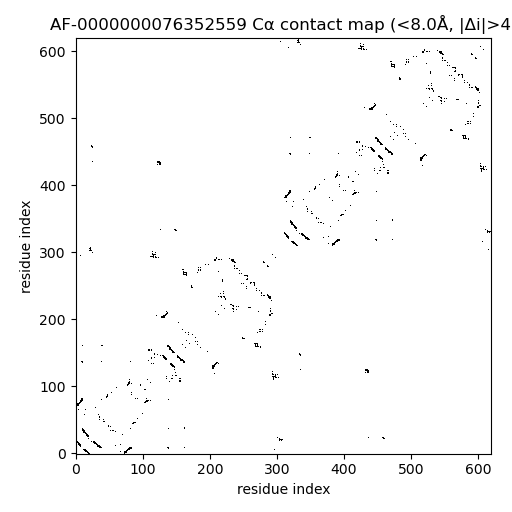.844 1 95 268 GLN A CA 1
ATOM 2003 C C . GLN A 1 268 ? 1.297 23.797 20.25 1 95 268 GLN A C 1
ATOM 2005 O O . GLN A 1 268 ? 0.265 23.297 19.797 1 95 268 GLN A O 1
ATOM 2010 N N . LEU A 1 269 ? 2.021 23.156 21.094 1 97.69 269 LEU A N 1
ATOM 2011 C CA . LEU A 1 269 ? 1.768 21.766 21.469 1 97.69 269 LEU A CA 1
ATOM 2012 C C . LEU A 1 269 ? 0.403 21.625 22.141 1 97.69 269 LEU A C 1
ATOM 2014 O O . LEU A 1 269 ? -0.335 20.672 21.844 1 97.69 269 LEU A O 1
ATOM 2018 N N . LEU A 1 270 ? 0.069 22.594 23 1 98.56 270 LEU A N 1
ATOM 2019 C CA . LEU A 1 270 ? -1.19 22.5 23.734 1 98.56 270 LEU A CA 1
ATOM 2020 C C . LEU A 1 270 ? -2.379 22.578 22.781 1 98.56 270 LEU A C 1
ATOM 2022 O O . LEU A 1 270 ? -3.307 21.781 22.859 1 98.56 270 LEU A O 1
ATOM 2026 N N . ALA A 1 271 ? -2.355 23.516 21.875 1 98.12 271 ALA A N 1
ATOM 2027 C CA . ALA A 1 271 ? -3.443 23.641 20.906 1 98.12 271 ALA A CA 1
ATOM 2028 C C . ALA A 1 271 ? -3.572 22.375 20.062 1 98.12 271 ALA A C 1
ATOM 2030 O O . ALA A 1 271 ? -4.68 21.875 19.844 1 98.12 271 ALA A O 1
ATOM 2031 N N . GLY A 1 272 ? -2.408 21.859 19.672 1 98.25 272 GLY A N 1
ATOM 2032 C CA . GLY A 1 272 ? -2.418 20.594 18.938 1 98.25 272 GLY A CA 1
ATOM 2033 C C . GLY A 1 272 ? -3.035 19.469 19.734 1 98.25 272 GLY A C 1
ATOM 2034 O O . GLY A 1 272 ? -3.801 18.672 19.188 1 98.25 272 GLY A O 1
ATOM 2035 N N . ALA A 1 273 ? -2.723 19.391 20.953 1 98.81 273 ALA A N 1
ATOM 2036 C CA . ALA A 1 273 ? -3.246 18.344 21.828 1 98.81 273 ALA A CA 1
ATOM 2037 C C . ALA A 1 273 ? -4.762 18.453 21.969 1 98.81 273 ALA A C 1
ATOM 2039 O O . ALA A 1 273 ? -5.469 17.453 21.984 1 98.81 273 ALA A O 1
ATOM 2040 N N . LEU A 1 274 ? -5.223 19.656 22.094 1 98.88 274 LEU A N 1
ATOM 2041 C CA . LEU A 1 274 ? -6.656 19.875 22.234 1 98.88 274 LEU A CA 1
ATOM 2042 C C . LEU A 1 274 ? -7.398 19.438 20.969 1 98.88 274 LEU A C 1
ATOM 2044 O O . LEU A 1 274 ? -8.469 18.844 21.047 1 98.88 274 LEU A O 1
ATOM 2048 N N . VAL A 1 275 ? -6.824 19.75 19.797 1 98.88 275 VAL A N 1
ATOM 2049 C CA . VAL A 1 275 ? -7.426 19.344 18.531 1 98.88 275 VAL A CA 1
ATOM 2050 C C . VAL A 1 275 ? -7.418 17.812 18.422 1 98.88 275 VAL A C 1
ATOM 2052 O O . VAL A 1 275 ? -8.43 17.203 18.062 1 98.88 275 VAL A O 1
ATOM 2055 N N . ALA A 1 276 ? -6.289 17.203 18.766 1 98.88 276 ALA A N 1
ATOM 2056 C CA . ALA A 1 276 ? -6.164 15.742 18.703 1 98.88 276 ALA A CA 1
ATOM 2057 C C . ALA A 1 276 ? -7.188 15.07 19.625 1 98.88 276 ALA A C 1
ATOM 2059 O O . ALA A 1 276 ? -7.875 14.141 19.203 1 98.88 276 ALA A O 1
ATOM 2060 N N . GLU A 1 277 ? -7.258 15.586 20.812 1 98.69 277 GLU A N 1
ATOM 2061 C CA . GLU A 1 277 ? -8.203 15.047 21.781 1 98.69 277 GLU A CA 1
ATOM 2062 C C . GLU A 1 277 ? -9.641 15.172 21.297 1 98.69 277 GLU A C 1
ATOM 2064 O O . GLU A 1 277 ? -10.406 14.211 21.344 1 98.69 277 GLU A O 1
ATOM 2069 N N . GLY A 1 278 ? -10 16.344 20.828 1 98.56 278 GLY A N 1
ATOM 2070 C CA . GLY A 1 278 ? -11.336 16.562 20.297 1 98.56 278 GLY A CA 1
ATOM 2071 C C . GLY A 1 278 ? -11.664 15.68 19.109 1 98.56 278 GLY A C 1
ATOM 2072 O O . GLY A 1 278 ? -12.75 15.102 19.047 1 98.56 278 GLY A O 1
ATOM 2073 N N . ALA A 1 279 ? -10.734 15.578 18.172 1 98.69 279 ALA A N 1
ATOM 2074 C CA . ALA A 1 279 ? -10.945 14.75 16.984 1 98.69 279 ALA A CA 1
ATOM 2075 C C . ALA A 1 279 ? -11.133 13.281 17.375 1 98.69 279 ALA A C 1
ATOM 2077 O O . ALA A 1 279 ? -12.086 12.633 16.922 1 98.69 279 ALA A O 1
ATOM 2078 N N . MET A 1 280 ? -10.211 12.789 18.219 1 98.69 280 MET A N 1
ATOM 2079 C CA . MET A 1 280 ? -10.289 11.391 18.609 1 98.69 280 MET A CA 1
ATOM 2080 C C . MET A 1 280 ? -11.578 11.109 19.375 1 98.69 280 MET A C 1
ATOM 2082 O O . MET A 1 280 ? -12.234 10.094 19.141 1 98.69 280 MET A O 1
ATOM 2086 N N . ASP A 1 281 ? -11.969 11.992 20.172 1 98.44 281 ASP A N 1
ATOM 2087 C CA . ASP A 1 281 ? -13.188 11.812 20.953 1 98.44 281 ASP A CA 1
ATOM 2088 C C . ASP A 1 281 ? -14.422 11.82 20.047 1 98.44 281 ASP A C 1
ATOM 2090 O O . ASP A 1 281 ? -15.211 10.875 20.062 1 98.44 281 ASP A O 1
ATOM 2094 N N . LEU A 1 282 ? -14.57 12.805 19.25 1 98.31 282 LEU A N 1
ATOM 2095 C CA . LEU A 1 282 ? -15.789 13.016 18.469 1 98.31 282 LEU A CA 1
ATOM 2096 C C . LEU A 1 282 ? -15.898 11.984 17.344 1 98.31 282 LEU A C 1
ATOM 2098 O O . LEU A 1 282 ? -17.016 11.625 16.938 1 98.31 282 LEU A O 1
ATOM 2102 N N . PHE A 1 283 ? -14.781 11.422 16.891 1 97.94 283 PHE A N 1
ATOM 2103 C CA . PHE A 1 283 ? -14.812 10.367 15.883 1 97.94 283 PHE A CA 1
ATOM 2104 C C . PHE A 1 283 ? -14.836 8.992 16.531 1 97.94 283 PHE A C 1
ATOM 2106 O O . PHE A 1 283 ? -14.789 7.973 15.836 1 97.94 283 PHE A O 1
ATOM 2113 N N . GLY A 1 284 ? -14.797 8.961 17.844 1 97.19 284 GLY A N 1
ATOM 2114 C CA . GLY A 1 284 ? -14.859 7.695 18.562 1 97.19 284 GLY A CA 1
ATOM 2115 C C . GLY A 1 284 ? -13.586 6.883 18.453 1 97.19 284 GLY A C 1
ATOM 2116 O O . GLY A 1 284 ? -13.633 5.652 18.391 1 97.19 284 GLY A O 1
ATOM 2117 N N . VAL A 1 285 ? -12.484 7.555 18.391 1 97.69 285 VAL A N 1
ATOM 2118 C CA . VAL A 1 285 ? -11.195 6.898 18.203 1 97.69 285 VAL A CA 1
ATOM 2119 C C . VAL A 1 285 ? -10.508 6.695 19.562 1 97.69 285 VAL A C 1
ATOM 2121 O O . VAL A 1 285 ? -10.188 7.664 20.25 1 97.69 285 VAL A O 1
ATOM 2124 N N . GLU A 1 286 ? -10.234 5.504 19.906 1 98.38 286 GLU A N 1
ATOM 2125 C CA . GLU A 1 2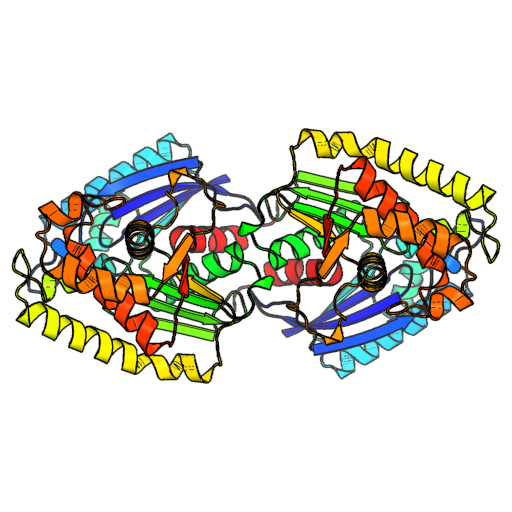86 ? -9.539 5.215 21.156 1 98.38 286 GLU A CA 1
ATOM 2126 C C . GLU A 1 286 ? -8.023 5.223 20.953 1 98.38 286 GLU A C 1
ATOM 2128 O O . GLU A 1 286 ? -7.281 5.699 21.812 1 98.38 286 GLU A O 1
ATOM 2133 N N . THR A 1 287 ? -7.656 4.633 19.844 1 98.62 287 THR A N 1
ATOM 2134 C CA . THR A 1 287 ? -6.242 4.555 19.5 1 98.62 287 THR A CA 1
ATOM 2135 C C . THR A 1 287 ? -6.031 4.84 18.016 1 98.62 287 THR A C 1
ATOM 2137 O O . THR A 1 287 ? -6.816 4.395 17.172 1 98.62 287 THR A O 1
ATOM 2140 N N . LEU A 1 288 ? -5.035 5.645 17.719 1 98.38 288 LEU A N 1
ATOM 2141 C CA . LEU A 1 288 ? -4.648 5.789 16.312 1 98.38 288 LEU A CA 1
ATOM 2142 C C . LEU A 1 288 ? -3.17 5.461 16.125 1 98.38 288 LEU A C 1
ATOM 2144 O O . LEU A 1 288 ? -2.396 5.484 17.078 1 98.38 288 LEU A O 1
ATOM 2148 N N . GLU A 1 289 ? -2.801 5.023 14.922 1 98.81 289 GLU A N 1
ATOM 2149 C CA . GLU A 1 289 ? -1.419 4.715 14.57 1 98.81 289 GLU A CA 1
ATOM 2150 C C . GLU A 1 289 ? -0.765 5.883 13.836 1 98.81 289 GLU A C 1
ATOM 2152 O O . GLU A 1 289 ? -1.392 6.512 12.984 1 98.81 289 GLU A O 1
ATOM 2157 N N . ILE A 1 290 ? 0.474 6.121 14.172 1 98.69 290 ILE A N 1
ATOM 2158 C CA . ILE A 1 290 ? 1.198 7.227 13.555 1 98.69 290 ILE A CA 1
ATOM 2159 C C . ILE A 1 290 ? 1.783 6.777 12.219 1 98.69 290 ILE A C 1
ATOM 2161 O O . ILE A 1 290 ? 2.506 5.777 12.148 1 98.69 290 ILE A O 1
ATOM 2165 N N . CYS A 1 291 ? 1.438 7.438 11.188 1 98.31 291 CYS A N 1
ATOM 2166 C CA . CYS A 1 291 ? 2.018 7.238 9.867 1 98.31 291 CYS A CA 1
ATOM 2167 C C . CYS A 1 291 ? 3.266 8.094 9.688 1 98.31 291 CYS A C 1
ATOM 2169 O O . CYS A 1 291 ? 3.229 9.305 9.906 1 98.31 291 CYS A O 1
ATOM 2171 N N . PRO A 1 292 ? 4.324 7.555 9.32 1 96.5 292 PRO A N 1
ATOM 2172 C CA . PRO A 1 292 ? 5.527 8.375 9.148 1 96.5 292 PRO A CA 1
ATOM 2173 C C . PRO A 1 292 ? 5.457 9.258 7.906 1 96.5 292 PRO A C 1
ATOM 2175 O O . PRO A 1 292 ? 6.23 10.219 7.781 1 96.5 292 PRO A O 1
ATOM 2178 N N . TRP A 1 293 ? 4.574 8.922 6.957 1 96.38 293 TRP A N 1
ATOM 2179 C CA . TRP A 1 293 ? 4.41 9.711 5.742 1 96.38 293 TRP A CA 1
ATOM 2180 C C . TRP A 1 293 ? 3.303 10.742 5.914 1 96.38 293 TRP A C 1
ATOM 2182 O O . TRP A 1 293 ? 2.383 10.555 6.711 1 96.38 293 TRP A O 1
ATOM 2192 N N . ALA A 1 294 ? 3.412 11.805 5.207 1 96.12 294 ALA A N 1
ATOM 2193 C CA . ALA A 1 294 ? 2.439 12.898 5.246 1 96.12 294 ALA A CA 1
ATOM 2194 C C . ALA A 1 294 ? 2.273 13.531 3.867 1 96.12 294 ALA A C 1
ATOM 2196 O O . ALA A 1 294 ? 2.236 12.828 2.854 1 96.12 294 ALA A O 1
ATOM 2197 N N . LEU A 1 295 ? 2.027 14.82 3.812 1 97 295 LEU A N 1
ATOM 2198 C CA . LEU A 1 295 ? 1.686 15.562 2.605 1 97 295 LEU A CA 1
ATOM 2199 C C . LEU A 1 295 ? 2.814 15.484 1.582 1 97 295 LEU A C 1
ATOM 2201 O O . LEU A 1 295 ? 2.57 15.234 0.4 1 97 295 LEU A O 1
ATOM 2205 N N . ARG A 1 296 ? 4.078 15.625 1.992 1 95.5 296 ARG A N 1
ATOM 2206 C CA . ARG A 1 296 ? 5.203 15.656 1.062 1 95.5 296 ARG A CA 1
ATOM 2207 C C . ARG A 1 296 ? 5.309 14.344 0.293 1 95.5 296 ARG A C 1
ATOM 2209 O O . ARG A 1 296 ? 5.488 14.344 -0.927 1 95.5 296 ARG A O 1
ATOM 2216 N N . GLU A 1 297 ? 5.164 13.266 1.05 1 96.44 297 GLU A N 1
ATOM 2217 C CA . GLU A 1 297 ? 5.195 11.961 0.397 1 96.44 297 GLU A CA 1
ATOM 2218 C C . GLU A 1 297 ? 4.031 11.805 -0.577 1 96.44 297 GLU A C 1
ATOM 2220 O O . GLU A 1 297 ? 4.188 11.227 -1.654 1 96.44 297 GLU A O 1
ATOM 2225 N N . GLY A 1 298 ? 2.85 12.312 -0.194 1 96.94 298 GLY A N 1
ATOM 2226 C CA . GLY A 1 298 ? 1.713 12.281 -1.101 1 96.94 298 GLY A CA 1
ATOM 2227 C C . GLY A 1 298 ? 1.975 13 -2.412 1 96.94 298 GLY A C 1
ATOM 2228 O O . GLY A 1 298 ? 1.629 12.492 -3.48 1 96.94 298 GLY A O 1
ATOM 2229 N N . VAL A 1 299 ? 2.6 14.109 -2.316 1 96.56 299 VAL A N 1
ATOM 2230 C CA . VAL A 1 299 ? 2.924 14.898 -3.498 1 96.56 299 VAL A CA 1
ATOM 2231 C C . VAL A 1 299 ? 3.916 14.141 -4.375 1 96.56 299 VAL A C 1
ATOM 2233 O O . VAL A 1 299 ? 3.766 14.094 -5.598 1 96.56 299 VAL A O 1
ATOM 2236 N N . ILE A 1 300 ? 4.898 13.578 -3.756 1 95.81 300 ILE A N 1
ATOM 2237 C CA . ILE A 1 300 ? 5.914 12.828 -4.488 1 95.81 300 ILE A CA 1
ATOM 2238 C C . ILE A 1 300 ? 5.262 11.648 -5.207 1 95.81 300 ILE A C 1
ATOM 2240 O O . ILE A 1 300 ? 5.484 11.445 -6.406 1 95.81 300 ILE A O 1
ATOM 2244 N N . LEU A 1 301 ? 4.445 10.898 -4.496 1 95.69 301 LEU A N 1
ATOM 2245 C CA . LEU A 1 301 ? 3.811 9.711 -5.059 1 95.69 301 LEU A CA 1
ATOM 2246 C C . LEU A 1 301 ? 2.936 10.078 -6.254 1 95.69 301 LEU A C 1
ATOM 2248 O O . LEU A 1 301 ? 2.951 9.383 -7.273 1 95.69 301 LEU A O 1
ATOM 2252 N N . ARG A 1 302 ? 2.188 11.156 -6.09 1 93.94 302 ARG A N 1
ATOM 2253 C CA . ARG A 1 302 ? 1.344 11.609 -7.191 1 93.94 302 ARG A CA 1
ATOM 2254 C C . ARG A 1 302 ? 2.182 11.938 -8.422 1 93.94 302 ARG A C 1
ATOM 2256 O O . ARG A 1 302 ? 1.79 11.617 -9.547 1 93.94 302 ARG A O 1
ATOM 2263 N N . LYS A 1 303 ? 3.316 12.562 -8.219 1 93.44 303 LYS A N 1
ATOM 2264 C CA . LYS A 1 303 ? 4.223 12.875 -9.312 1 93.44 303 LYS A CA 1
ATOM 2265 C C . LYS A 1 303 ? 4.773 11.609 -9.953 1 93.44 303 LYS A C 1
ATOM 2267 O O . LYS A 1 303 ? 4.82 11.492 -11.18 1 93.44 303 LYS A O 1
ATOM 2272 N N . LEU A 1 304 ? 5.203 10.664 -9.156 1 91.81 304 LEU A N 1
ATOM 2273 C CA . LEU A 1 304 ? 5.789 9.422 -9.648 1 91.81 304 LEU A CA 1
ATOM 2274 C C . LEU A 1 304 ? 4.781 8.641 -10.484 1 91.81 304 LEU A C 1
ATOM 2276 O O . LEU A 1 304 ? 5.156 7.977 -11.461 1 91.81 304 LEU A O 1
ATOM 2280 N N . ASP A 1 305 ? 3.523 8.695 -10.117 1 89.06 305 ASP A N 1
ATOM 2281 C CA . ASP A 1 305 ? 2.459 8 -10.836 1 89.06 305 ASP A CA 1
ATOM 2282 C C . ASP A 1 305 ? 2.326 8.516 -12.266 1 89.06 305 ASP A C 1
ATOM 2284 O O . ASP A 1 305 ? 1.814 7.812 -13.141 1 89.06 305 ASP A O 1
ATOM 2288 N N . HIS A 1 306 ? 2.775 9.656 -12.508 1 85.31 306 HIS A N 1
ATOM 2289 C CA . HIS A 1 306 ? 2.555 10.273 -13.812 1 85.31 306 HIS A CA 1
ATOM 2290 C C . HIS A 1 306 ? 3.84 10.297 -14.633 1 85.31 306 HIS A C 1
ATOM 2292 O O . HIS A 1 306 ? 3.873 10.875 -15.719 1 85.31 306 HIS A O 1
ATOM 2298 N N . LEU A 1 307 ? 4.859 9.773 -13.992 1 85.25 307 LEU A N 1
ATOM 2299 C CA . LEU A 1 307 ? 6.078 9.633 -14.781 1 85.25 307 LEU A CA 1
ATOM 2300 C C . LEU A 1 307 ? 5.918 8.555 -15.844 1 85.25 307 LEU A C 1
ATOM 2302 O O . LEU A 1 307 ? 5.293 7.516 -15.594 1 85.25 307 LEU A O 1
ATOM 2306 N N . PRO A 1 308 ? 6.344 8.82 -17.031 1 74.25 308 PRO A N 1
ATOM 2307 C CA . PRO A 1 308 ? 6.289 7.762 -18.047 1 74.25 308 PRO A CA 1
ATOM 2308 C C . PRO A 1 308 ? 7.145 6.551 -17.672 1 74.25 308 PRO A C 1
ATOM 2310 O O . PRO A 1 308 ? 8.172 6.695 -17.016 1 74.25 308 PRO A O 1
ATOM 2313 N N . ALA A 1 309 ? 6.594 5.312 -17.984 1 62.84 309 ALA A N 1
ATOM 2314 C CA . ALA A 1 309 ? 7.375 4.094 -17.797 1 62.84 309 ALA A CA 1
ATOM 2315 C C . ALA A 1 309 ? 8.633 4.102 -18.656 1 62.84 309 ALA A C 1
ATOM 2317 O O . ALA A 1 309 ? 8.594 4.551 -19.797 1 62.84 309 ALA A O 1
ATOM 2318 N N . SER A 1 310 ? 9.898 4.215 -18.078 1 53.12 310 SER A N 1
ATOM 2319 C CA . SER A 1 310 ? 11.062 4.156 -18.953 1 53.12 310 SER A CA 1
ATOM 2320 C C . SER A 1 310 ? 11.016 2.936 -19.875 1 53.12 310 SER A C 1
ATOM 2322 O O . SER A 1 310 ? 10.484 1.891 -19.484 1 53.12 310 SER A O 1
ATOM 2324 N N . MET B 1 1 ? -14.594 3.201 -15.57 1 90.56 1 MET B N 1
ATOM 2325 C CA . MET B 1 1 ? -14.938 2.291 -16.656 1 90.56 1 MET B CA 1
ATOM 2326 C C . MET B 1 1 ? -15 0.849 -16.156 1 90.56 1 MET B C 1
ATOM 2328 O O . MET B 1 1 ? -14.391 0.512 -15.148 1 90.56 1 MET B O 1
ATOM 2332 N N . ARG B 1 2 ? -15.758 -0.013 -16.844 1 93.94 2 ARG B N 1
ATOM 2333 C CA . ARG B 1 2 ? -15.742 -1.44 -16.547 1 93.94 2 ARG B CA 1
ATOM 2334 C C . ARG B 1 2 ? -14.648 -2.154 -17.328 1 93.94 2 ARG B C 1
ATOM 2336 O O . ARG B 1 2 ? -14.602 -2.074 -18.562 1 93.94 2 ARG B O 1
ATOM 2343 N N . LEU B 1 3 ? -13.742 -2.701 -16.578 1 96.25 3 LEU B N 1
ATOM 2344 C CA . LEU B 1 3 ? -12.562 -3.363 -17.125 1 96.25 3 LEU B CA 1
ATOM 2345 C C . LEU B 1 3 ? -12.641 -4.871 -16.906 1 96.25 3 LEU B C 1
ATOM 2347 O O . LEU B 1 3 ? -13.016 -5.336 -15.828 1 96.25 3 LEU B O 1
ATOM 2351 N N . GLY B 1 4 ? -12.414 -5.672 -17.922 1 96.62 4 GLY B N 1
ATOM 2352 C CA . GLY B 1 4 ? -12.305 -7.117 -17.812 1 96.62 4 GLY B CA 1
ATOM 2353 C C . GLY B 1 4 ? -10.875 -7.617 -17.906 1 96.62 4 GLY B C 1
ATOM 2354 O O . GLY B 1 4 ? -10.109 -7.16 -18.766 1 96.62 4 GLY B O 1
ATOM 2355 N N . VAL B 1 5 ? -10.531 -8.484 -17.016 1 97.12 5 VAL B N 1
ATOM 2356 C CA . VAL B 1 5 ? -9.234 -9.148 -17.062 1 97.12 5 VAL B CA 1
ATOM 2357 C C . VAL B 1 5 ? -9.422 -10.641 -17.344 1 97.12 5 VAL B C 1
ATOM 2359 O O . VAL B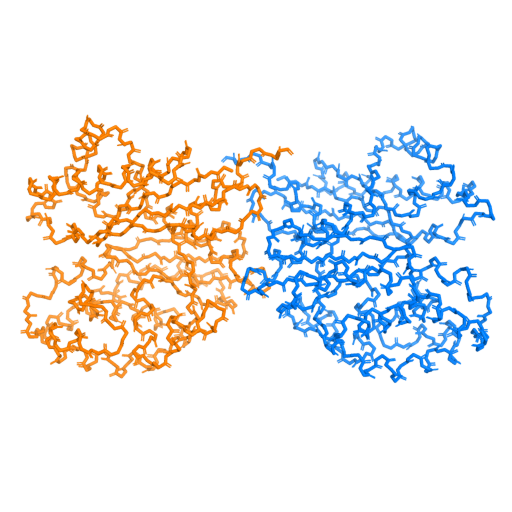 1 5 ? -10.039 -11.352 -16.547 1 97.12 5 VAL B O 1
ATOM 2362 N N . LEU B 1 6 ? -8.938 -11.07 -18.453 1 97.31 6 LEU B N 1
ATOM 2363 C CA . LEU B 1 6 ? -9.039 -12.469 -18.844 1 97.31 6 LEU B CA 1
ATOM 2364 C C . LEU B 1 6 ? -7.703 -13.188 -18.672 1 97.31 6 LEU B C 1
ATOM 2366 O O . LEU B 1 6 ? -6.758 -12.953 -19.422 1 97.31 6 LEU B O 1
ATOM 2370 N N . ASP B 1 7 ? -7.676 -14.047 -17.719 1 96.31 7 ASP B N 1
ATOM 2371 C CA . ASP B 1 7 ? -6.492 -14.797 -17.312 1 96.31 7 ASP B CA 1
ATOM 2372 C C . ASP B 1 7 ? -6.555 -16.234 -17.812 1 96.31 7 ASP B C 1
ATOM 2374 O O . ASP B 1 7 ? -7.352 -17.031 -17.312 1 96.31 7 ASP B O 1
ATOM 2378 N N . VAL B 1 8 ? -5.746 -16.516 -18.734 1 94.88 8 VAL B N 1
ATOM 2379 C CA . VAL B 1 8 ? -5.629 -17.875 -19.234 1 94.88 8 VAL B CA 1
ATOM 2380 C C . VAL B 1 8 ? -4.398 -18.547 -18.609 1 94.88 8 VAL B C 1
ATOM 2382 O O . VAL B 1 8 ? -3.285 -18.406 -19.125 1 94.88 8 VAL B O 1
ATOM 2385 N N . GLY B 1 9 ? -4.695 -19.328 -17.609 1 90 9 GLY B N 1
ATOM 2386 C CA . GLY B 1 9 ? -3.633 -20.031 -16.906 1 90 9 GLY B CA 1
ATOM 2387 C C . GLY B 1 9 ? -3.574 -21.516 -17.234 1 90 9 GLY B C 1
ATOM 2388 O O . GLY B 1 9 ? -4.246 -21.984 -18.156 1 90 9 GLY B O 1
ATOM 2389 N N . SER B 1 10 ? -2.695 -22.219 -16.484 1 85.06 10 SER B N 1
ATOM 2390 C CA . SER B 1 10 ? -2.469 -23.641 -16.703 1 85.06 10 SER B CA 1
ATOM 2391 C C . SER B 1 10 ? -3.668 -24.469 -16.25 1 85.06 10 SER B C 1
ATOM 2393 O O . SER B 1 10 ? -3.979 -25.5 -16.844 1 85.06 10 SER B O 1
ATOM 2395 N N . ASN B 1 11 ? -4.383 -23.922 -15.242 1 81.56 11 ASN B N 1
ATOM 2396 C CA . ASN B 1 11 ? -5.473 -24.703 -14.672 1 81.56 11 ASN B CA 1
ATOM 2397 C C . ASN B 1 11 ? -6.836 -24.156 -15.094 1 81.56 11 ASN B C 1
ATOM 2399 O O . ASN B 1 11 ? -7.797 -24.906 -15.234 1 81.56 11 ASN B O 1
ATOM 2403 N N . THR B 1 12 ? -6.836 -22.844 -15.141 1 88.06 12 THR B N 1
ATOM 2404 C CA . THR B 1 12 ? -8.148 -22.219 -15.281 1 88.06 12 THR B CA 1
ATOM 2405 C C . THR B 1 12 ? -8.07 -21.016 -16.219 1 88.06 12 THR B C 1
ATOM 2407 O O . THR B 1 12 ? -6.988 -20.5 -16.5 1 88.06 12 THR B O 1
ATOM 2410 N N . VAL B 1 13 ? -9.203 -20.75 -16.812 1 92.56 13 VAL B N 1
ATOM 2411 C CA . VAL B 1 13 ? -9.469 -19.469 -17.438 1 92.56 13 VAL B CA 1
ATOM 2412 C C . VAL B 1 13 ? -10.398 -18.641 -16.547 1 92.56 13 VAL B C 1
ATOM 2414 O O . VAL B 1 13 ? -11.461 -19.125 -16.141 1 92.56 13 VAL B O 1
ATOM 2417 N N . HIS B 1 14 ? -9.938 -17.438 -16.219 1 94.75 14 HIS B N 1
ATOM 2418 C CA . HIS B 1 14 ? -10.68 -16.609 -15.297 1 94.75 14 HIS B CA 1
ATOM 2419 C C . HIS B 1 14 ? -10.914 -15.219 -15.875 1 94.75 14 HIS B C 1
ATOM 2421 O O . HIS B 1 14 ? -9.969 -14.539 -16.281 1 94.75 14 HIS B O 1
ATOM 2427 N N . LEU B 1 15 ? -12.188 -14.852 -15.961 1 96.5 15 LEU B N 1
ATOM 2428 C CA . LEU B 1 15 ? -12.555 -13.477 -16.281 1 96.5 15 LEU B CA 1
ATOM 2429 C C . LEU B 1 15 ? -12.992 -12.719 -15.039 1 96.5 15 LEU B C 1
ATOM 2431 O O . LEU B 1 15 ? -13.938 -13.125 -14.359 1 96.5 15 LEU B O 1
ATOM 2435 N N . LEU B 1 16 ? -12.273 -11.68 -14.75 1 96.31 16 LEU B N 1
ATOM 2436 C CA . LEU B 1 16 ? -12.641 -10.781 -13.664 1 96.31 16 LEU B CA 1
ATOM 2437 C C . LEU B 1 16 ? -13.086 -9.422 -14.211 1 96.31 16 LEU B C 1
ATOM 2439 O O . LEU B 1 16 ? -12.406 -8.844 -15.062 1 96.31 16 LEU B O 1
ATOM 2443 N N . VAL B 1 17 ? -14.203 -9.008 -13.781 1 96.38 17 VAL B N 1
ATOM 2444 C CA . VAL B 1 17 ? -14.695 -7.684 -14.156 1 96.38 17 VAL B CA 1
ATOM 2445 C C . VAL B 1 17 ? -14.602 -6.734 -12.969 1 96.38 17 VAL B C 1
ATOM 2447 O O . VAL B 1 17 ? -15.078 -7.047 -11.875 1 96.38 17 VAL B O 1
ATOM 2450 N N . VAL B 1 18 ? -13.922 -5.559 -13.25 1 95.31 18 VAL B N 1
ATOM 2451 C CA . VAL B 1 18 ? -13.75 -4.59 -12.172 1 95.31 18 VAL B CA 1
ATOM 2452 C C . VAL B 1 18 ? -14.203 -3.207 -12.641 1 95.31 18 VAL B C 1
ATOM 2454 O O . VAL B 1 18 ? -14.227 -2.928 -13.836 1 95.31 18 VAL B O 1
ATOM 2457 N N . ASP B 1 19 ? -14.625 -2.404 -11.648 1 92 19 ASP B N 1
ATOM 2458 C CA . ASP B 1 19 ? -14.812 -0.982 -11.93 1 92 19 ASP B CA 1
ATOM 2459 C C . ASP B 1 19 ? -13.492 -0.227 -11.844 1 92 19 ASP B C 1
ATOM 2461 O O . ASP B 1 19 ? -12.914 -0.088 -10.758 1 92 19 ASP B O 1
ATOM 2465 N N . ALA B 1 20 ? -13.047 0.293 -12.953 1 91.31 20 ALA B N 1
ATOM 2466 C CA . ALA B 1 20 ? -11.695 0.831 -13.062 1 91.31 20 ALA B CA 1
ATOM 2467 C C . ALA B 1 20 ? -11.711 2.357 -13.086 1 91.31 20 ALA B C 1
ATOM 2469 O O . ALA B 1 20 ? -12.43 2.965 -13.875 1 91.31 20 ALA B O 1
ATOM 2470 N N . HIS B 1 21 ? -10.984 3 -12.211 1 91.25 21 HIS B N 1
ATOM 2471 C CA . HIS B 1 21 ? -10.625 4.414 -12.195 1 91.25 21 HIS B CA 1
ATOM 2472 C C . HIS B 1 21 ? -9.281 4.629 -11.516 1 91.25 21 HIS B C 1
ATOM 2474 O O . HIS B 1 21 ? -8.797 3.756 -10.789 1 91.25 21 HIS B O 1
ATOM 2480 N N . PRO B 1 22 ? -8.688 5.73 -11.812 1 88.06 22 PRO B N 1
ATOM 2481 C CA . PRO B 1 22 ? -7.387 5.957 -11.172 1 88.06 22 PRO B CA 1
ATOM 2482 C C . PRO B 1 22 ? -7.453 5.855 -9.648 1 88.06 22 PRO B C 1
ATOM 2484 O O . PRO B 1 22 ? -8.32 6.473 -9.023 1 88.06 22 PRO B O 1
ATOM 2487 N N . GLY B 1 23 ? -6.551 5.027 -9.102 1 89.94 23 GLY B N 1
ATOM 2488 C CA . GLY B 1 23 ? -6.465 4.895 -7.656 1 89.94 23 GLY B CA 1
ATOM 2489 C C . GLY B 1 23 ? -7.445 3.889 -7.09 1 89.94 23 GLY B C 1
ATOM 2490 O O . GLY B 1 23 ? -7.488 3.67 -5.875 1 89.94 23 GLY B O 1
ATOM 2491 N N . ALA B 1 24 ? -8.203 3.16 -7.898 1 92 24 ALA B N 1
ATOM 2492 C CA . ALA B 1 24 ? -9.195 2.189 -7.441 1 92 24 ALA B CA 1
ATOM 2493 C C . ALA B 1 24 ? -8.523 0.885 -7.012 1 92 24 ALA B C 1
ATOM 2495 O O . ALA B 1 24 ? -7.484 0.507 -7.555 1 92 24 ALA B O 1
ATOM 2496 N N . ARG B 1 25 ? -9.086 0.246 -6.043 1 91.94 25 ARG B N 1
ATOM 2497 C CA . ARG B 1 25 ? -8.695 -1.127 -5.742 1 91.94 25 ARG B CA 1
ATOM 2498 C C . ARG B 1 25 ? -9.297 -2.102 -6.75 1 91.94 25 ARG B C 1
ATOM 2500 O O . ARG B 1 25 ? -10.336 -1.827 -7.344 1 91.94 25 ARG B O 1
ATOM 2507 N N . PRO B 1 26 ? -8.609 -3.27 -6.926 1 90.88 26 PRO B N 1
ATOM 2508 C CA . PRO B 1 26 ? -9.141 -4.281 -7.84 1 90.88 26 PRO B CA 1
ATOM 2509 C C . PRO B 1 26 ? -10.25 -5.121 -7.211 1 90.88 26 PRO B C 1
ATOM 2511 O O . PRO B 1 26 ? -10.031 -6.293 -6.891 1 90.88 26 PRO B O 1
ATOM 2514 N N . LEU B 1 27 ? -11.367 -4.59 -7.047 1 86 27 LEU B N 1
ATOM 2515 C CA . LEU B 1 27 ? -12.5 -5.316 -6.48 1 86 27 LEU B CA 1
ATOM 2516 C C . LEU B 1 27 ? -13.352 -5.934 -7.582 1 86 27 LEU B C 1
ATOM 2518 O O . LEU B 1 27 ? -13.875 -5.215 -8.438 1 86 27 LEU B O 1
ATOM 2522 N N . PRO B 1 28 ? -13.461 -7.207 -7.492 1 88.5 28 PRO B N 1
ATOM 2523 C CA . PRO B 1 28 ? -14.258 -7.863 -8.531 1 88.5 28 PRO B CA 1
ATOM 2524 C C . PRO B 1 28 ? -15.742 -7.512 -8.438 1 88.5 28 PRO B C 1
ATOM 2526 O O . PRO B 1 28 ? -16.344 -7.621 -7.367 1 88.5 28 PRO B O 1
ATOM 2529 N N . ALA B 1 29 ? -16.266 -7.051 -9.5 1 88 29 ALA B N 1
ATOM 2530 C CA . ALA B 1 29 ? -17.703 -6.875 -9.648 1 88 29 ALA B CA 1
ATOM 2531 C C . ALA B 1 29 ? -18.359 -8.156 -10.148 1 88 29 ALA B C 1
ATOM 2533 O O . ALA B 1 29 ? -19.516 -8.453 -9.789 1 88 29 ALA B O 1
ATOM 2534 N N . HIS B 1 30 ? -17.656 -8.867 -10.977 1 91.06 30 HIS B N 1
ATOM 2535 C CA . HIS B 1 30 ? -18.078 -10.148 -11.523 1 91.06 30 HIS B CA 1
ATOM 2536 C C . HIS B 1 30 ? -16.891 -11.062 -11.797 1 91.06 30 HIS B C 1
ATOM 2538 O O . HIS B 1 30 ? -15.789 -10.594 -12.078 1 91.06 30 HIS B O 1
ATOM 2544 N N . SER B 1 31 ? -17.203 -12.312 -11.648 1 92.25 31 SER B N 1
ATOM 2545 C CA . SER B 1 31 ? -16.172 -13.312 -11.93 1 92.25 31 SER B CA 1
ATOM 2546 C C . SER B 1 31 ? -16.75 -14.492 -12.703 1 92.25 31 SER B C 1
ATOM 2548 O O . SER B 1 31 ? -17.891 -14.914 -12.469 1 92.25 31 SER B O 1
ATOM 2550 N N . HIS B 1 32 ? -16.016 -14.852 -13.664 1 91.25 32 HIS B N 1
ATOM 2551 C CA . HIS B 1 32 ? -16.312 -16.031 -14.461 1 91.25 32 HIS B CA 1
ATOM 2552 C C . HIS B 1 32 ? -15.109 -16.969 -14.555 1 91.25 32 HIS B C 1
ATOM 2554 O O . HIS B 1 32 ? -14.07 -16.578 -15.086 1 91.25 32 HIS B O 1
ATOM 2560 N N . LYS B 1 33 ? -15.312 -18.203 -14.117 1 90.44 33 LYS B N 1
ATOM 2561 C CA . LYS B 1 33 ? -14.203 -19.156 -14.07 1 90.44 33 LYS B CA 1
ATOM 2562 C C . LYS B 1 33 ? -14.547 -20.438 -14.836 1 90.44 33 LYS B C 1
ATOM 2564 O O . LYS B 1 33 ? -15.68 -20.906 -14.781 1 90.44 33 LYS B O 1
ATOM 2569 N N . ALA B 1 34 ? -13.586 -20.906 -15.523 1 90.56 34 ALA B N 1
ATOM 2570 C CA . ALA B 1 34 ? -13.695 -22.203 -16.203 1 90.56 34 ALA B CA 1
ATOM 2571 C C . ALA B 1 34 ? -12.438 -23.047 -15.984 1 90.56 34 ALA B C 1
ATOM 2573 O O . ALA B 1 34 ? -11.32 -22.547 -16.141 1 90.56 34 ALA B O 1
ATOM 2574 N N . ASP B 1 35 ? -12.711 -24.297 -15.664 1 86.06 35 ASP B N 1
ATOM 2575 C CA . ASP B 1 35 ? -11.594 -25.219 -15.531 1 86.06 35 ASP B CA 1
ATOM 2576 C C . ASP B 1 35 ? -11.125 -25.719 -16.891 1 86.06 35 ASP B C 1
ATOM 2578 O O . ASP B 1 35 ? -11.938 -26.141 -17.719 1 86.06 35 ASP B O 1
ATOM 2582 N N . LEU B 1 36 ? -9.922 -25.594 -17.25 1 82.44 36 LEU B N 1
ATOM 2583 C CA . LEU B 1 36 ? -9.383 -26.031 -18.531 1 82.44 36 LEU B CA 1
ATOM 2584 C C . LEU B 1 36 ? -8.258 -27.047 -18.344 1 82.44 36 LEU B C 1
ATOM 2586 O O . LEU B 1 36 ? -8.141 -28 -19.109 1 82.44 36 LEU B O 1
ATOM 2590 N N . ARG B 1 37 ? -7.402 -26.922 -17.328 1 80.75 37 ARG B N 1
ATOM 2591 C CA . ARG B 1 37 ? -6.285 -27.797 -16.984 1 80.75 37 ARG B CA 1
ATOM 2592 C C . ARG B 1 37 ? -5.379 -28.031 -18.203 1 80.75 37 ARG B C 1
ATOM 2594 O O . ARG B 1 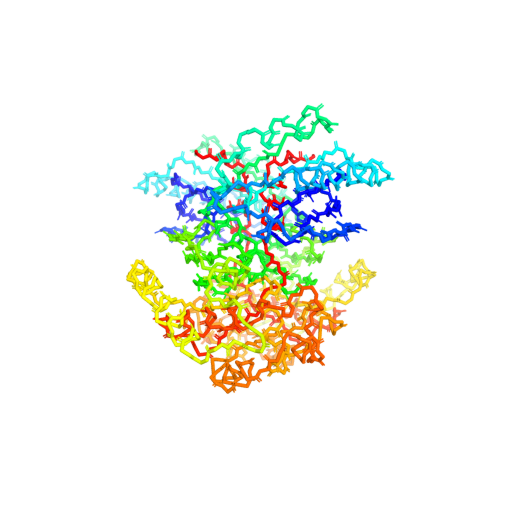37 ? -5.086 -29.172 -18.562 1 80.75 37 ARG B O 1
ATOM 2601 N N . LEU B 1 38 ? -4.965 -26.969 -18.828 1 80.06 38 LEU B N 1
ATOM 2602 C CA . LEU B 1 38 ? -4.188 -26.984 -20.062 1 80.06 38 LEU B CA 1
ATOM 2603 C C . LEU B 1 38 ? -2.871 -27.734 -19.875 1 80.06 38 LEU B C 1
ATOM 2605 O O . LEU B 1 38 ? -2.398 -28.422 -20.781 1 80.06 38 LEU B O 1
ATOM 2609 N N . ALA B 1 39 ? -2.336 -27.672 -18.641 1 72.5 39 ALA B N 1
ATOM 2610 C CA . ALA B 1 39 ? -1.052 -28.312 -18.375 1 72.5 39 ALA B CA 1
ATOM 2611 C C . ALA B 1 39 ? -1.141 -29.828 -18.547 1 72.5 39 ALA B C 1
ATOM 2613 O O . ALA B 1 39 ? -0.152 -30.469 -18.891 1 72.5 39 ALA B O 1
ATOM 2614 N N . GLN B 1 40 ? -2.332 -30.281 -18.375 1 73.75 40 GLN B N 1
ATOM 2615 C CA . GLN B 1 40 ? -2.551 -31.719 -18.5 1 73.75 40 GLN B CA 1
ATOM 2616 C C . GLN B 1 40 ? -2.908 -32.125 -19.922 1 73.75 40 GLN B C 1
ATOM 2618 O O . GLN B 1 40 ? -3.006 -33.312 -20.25 1 73.75 40 GLN B O 1
ATOM 2623 N N . LEU B 1 41 ? -3.064 -31.109 -20.703 1 75.12 41 LEU B N 1
ATOM 2624 C CA . LEU B 1 41 ? -3.498 -31.375 -22.078 1 75.12 41 LEU B CA 1
ATOM 2625 C C . LEU B 1 41 ? -2.336 -31.219 -23.047 1 75.12 41 LEU B C 1
ATOM 2627 O O . LEU B 1 41 ? -2.547 -31.109 -24.266 1 75.12 41 LEU B O 1
ATOM 2631 N N . LEU B 1 42 ? -1.152 -31.172 -22.469 1 79.75 42 LEU B N 1
ATOM 2632 C CA . LEU B 1 42 ? 0.038 -31.141 -23.312 1 79.75 42 LEU B CA 1
ATOM 2633 C C . LEU B 1 42 ? 0.401 -32.531 -23.812 1 79.75 42 LEU B C 1
ATOM 2635 O O . LEU B 1 42 ? 0.291 -33.5 -23.062 1 79.75 42 LEU B O 1
ATOM 2639 N N . ASP B 1 43 ? 0.717 -32.656 -25.016 1 79.69 43 ASP B N 1
ATOM 2640 C CA . ASP B 1 43 ? 1.173 -33.938 -25.547 1 79.69 43 ASP B CA 1
ATOM 2641 C C . ASP B 1 43 ? 2.648 -34.156 -25.234 1 79.69 43 ASP B C 1
ATOM 2643 O O . ASP B 1 43 ? 3.287 -33.312 -24.578 1 79.69 43 ASP B O 1
ATOM 2647 N N . PRO B 1 44 ? 3.123 -35.344 -25.578 1 79.25 44 PRO B N 1
ATOM 2648 C CA . PRO B 1 44 ? 4.504 -35.656 -25.219 1 79.25 44 PRO B CA 1
ATOM 2649 C C . PRO B 1 44 ? 5.52 -34.688 -25.828 1 79.25 44 PRO B C 1
ATOM 2651 O O . PRO B 1 44 ? 6.625 -34.562 -25.297 1 79.25 44 PRO B O 1
ATOM 2654 N N . ALA B 1 45 ? 5.113 -34.062 -26.844 1 85.12 45 ALA B N 1
ATOM 2655 C CA . ALA B 1 45 ? 6.004 -33.125 -27.516 1 85.12 45 ALA B CA 1
ATOM 2656 C C . ALA B 1 45 ? 5.863 -31.734 -26.891 1 85.12 45 ALA B C 1
ATOM 2658 O O . ALA B 1 45 ? 6.562 -30.797 -27.297 1 85.12 45 ALA B O 1
ATOM 2659 N N . GLY B 1 46 ? 4.969 -31.625 -25.953 1 86.06 46 GLY B N 1
ATOM 2660 C CA . GLY B 1 46 ? 4.789 -30.359 -25.266 1 86.06 46 GLY B CA 1
ATOM 2661 C C . GLY B 1 46 ? 3.795 -29.438 -25.953 1 86.06 46 GLY B C 1
ATOM 2662 O O . GLY B 1 46 ? 3.723 -28.25 -25.641 1 86.06 46 GLY B O 1
ATOM 2663 N N . ALA B 1 47 ? 3.086 -30 -26.906 1 91.88 47 ALA B N 1
ATOM 2664 C CA . ALA B 1 47 ? 2.092 -29.219 -27.625 1 91.88 47 ALA B CA 1
ATOM 2665 C C . ALA B 1 47 ? 0.712 -29.359 -27 1 91.88 47 ALA B C 1
ATOM 2667 O O . ALA B 1 47 ? 0.384 -30.406 -26.438 1 91.88 47 ALA B O 1
ATOM 2668 N N . ILE B 1 48 ? -0.075 -28.297 -27.109 1 91.06 48 ILE B N 1
ATOM 2669 C CA . ILE B 1 48 ? -1.483 -28.391 -26.75 1 91.06 48 ILE B CA 1
ATOM 2670 C C . ILE B 1 48 ? -2.252 -29.125 -27.859 1 91.06 48 ILE B C 1
ATOM 2672 O O . ILE B 1 48 ? -2.248 -28.688 -29 1 91.06 48 ILE B O 1
ATOM 2676 N N . GLY B 1 49 ? -2.834 -30.156 -27.516 1 88.5 49 GLY B N 1
ATOM 2677 C CA . GLY B 1 49 ? -3.562 -30.953 -28.484 1 88.5 49 GLY B CA 1
ATOM 2678 C C . GLY B 1 49 ? -4.789 -30.25 -29.031 1 88.5 49 GLY B C 1
ATOM 2679 O O . GLY B 1 49 ? -5.211 -29.234 -28.5 1 88.5 49 GLY B O 1
ATOM 2680 N N . PRO B 1 50 ? -5.336 -30.859 -30.094 1 89.62 50 PRO B N 1
ATOM 2681 C CA . PRO B 1 50 ? -6.492 -30.234 -30.734 1 89.62 50 PRO B CA 1
ATOM 2682 C C . PRO B 1 50 ? -7.676 -30.047 -29.797 1 89.62 50 PRO B C 1
ATOM 2684 O O . PRO B 1 50 ? -8.359 -29.031 -29.828 1 89.62 50 PRO B O 1
ATOM 2687 N N . GLU B 1 51 ? -7.887 -31.016 -29 1 89.5 51 GLU B N 1
ATOM 2688 C CA . GLU B 1 51 ? -8.984 -30.922 -28.031 1 89.5 51 GLU B CA 1
ATOM 2689 C C . GLU B 1 51 ? -8.758 -29.781 -27.047 1 89.5 51 GLU B C 1
ATOM 2691 O O . GLU B 1 51 ? -9.695 -29.062 -26.703 1 89.5 51 GLU B O 1
ATOM 2696 N N . GLY B 1 52 ? -7.547 -29.672 -26.594 1 89.31 52 GLY B N 1
ATOM 2697 C CA . GLY B 1 52 ? -7.199 -28.594 -25.688 1 89.31 52 GLY B CA 1
ATOM 2698 C C . GLY B 1 52 ? -7.383 -27.219 -26.297 1 89.31 52 GLY B C 1
ATOM 2699 O O . GLY B 1 52 ? -7.895 -26.297 -25.656 1 89.31 52 GLY B O 1
ATOM 2700 N N . VAL B 1 53 ? -7.027 -27.078 -27.547 1 93.31 53 VAL B N 1
ATOM 2701 C CA . VAL B 1 53 ? -7.16 -25.812 -28.25 1 93.31 53 VAL B CA 1
ATOM 2702 C C . VAL B 1 53 ? -8.633 -25.484 -28.453 1 93.31 53 VAL B C 1
ATOM 2704 O O . VAL B 1 53 ? -9.062 -24.344 -28.266 1 93.31 53 VAL B O 1
ATOM 2707 N N . ASP B 1 54 ? -9.367 -26.531 -28.812 1 94.69 54 ASP B N 1
ATOM 2708 C CA . A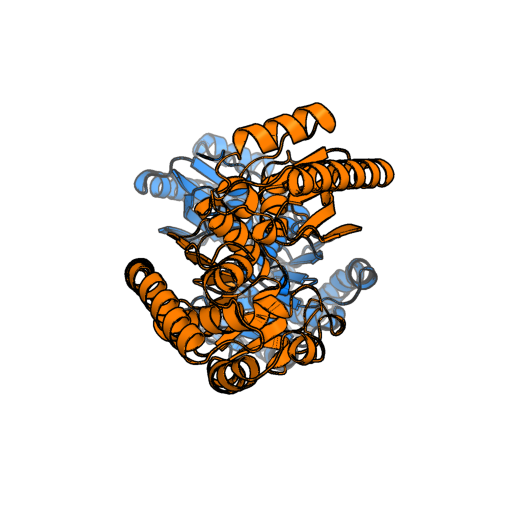SP B 1 54 ? -10.805 -26.344 -29 1 94.69 54 ASP B CA 1
ATOM 2709 C C . ASP B 1 54 ? -11.469 -25.859 -27.703 1 94.69 54 ASP B C 1
ATOM 2711 O O . ASP B 1 54 ? -12.297 -24.953 -27.734 1 94.69 54 ASP B O 1
ATOM 2715 N N . ARG B 1 55 ? -11.109 -26.438 -26.656 1 93.12 55 ARG B N 1
ATOM 2716 C CA . ARG B 1 55 ? -11.664 -26.062 -25.359 1 93.12 55 ARG B CA 1
ATOM 2717 C C . ARG B 1 55 ? -11.266 -24.641 -24.984 1 93.12 55 ARG B C 1
ATOM 2719 O O . ARG B 1 55 ? -12.086 -23.891 -24.453 1 93.12 55 ARG B O 1
ATOM 2726 N N . LEU B 1 56 ? -10.047 -24.328 -25.234 1 94.44 56 LEU B N 1
ATOM 2727 C CA . LEU B 1 56 ? -9.547 -22.984 -24.938 1 94.44 56 LEU B CA 1
ATOM 2728 C C . LEU B 1 56 ? -10.344 -21.938 -25.703 1 94.44 56 LEU B C 1
ATOM 2730 O O . LEU B 1 56 ? -10.789 -20.953 -25.109 1 94.44 56 LEU B O 1
ATOM 2734 N N . VAL B 1 57 ? -10.539 -22.172 -26.953 1 96.62 57 VAL B N 1
ATOM 2735 C CA . VAL B 1 57 ? -11.273 -21.25 -27.812 1 96.62 57 VAL B CA 1
ATOM 2736 C C . VAL B 1 57 ? -12.703 -21.094 -27.297 1 96.62 57 VAL B C 1
ATOM 2738 O O . VAL B 1 57 ? -13.219 -19.969 -27.203 1 96.62 57 VAL B O 1
ATOM 2741 N N . THR B 1 58 ? -13.273 -22.188 -26.922 1 96.62 58 THR B N 1
ATOM 2742 C CA . THR B 1 58 ? -14.648 -22.188 -26.438 1 96.62 58 THR B CA 1
ATOM 2743 C C . THR B 1 58 ? -14.75 -21.359 -25.141 1 96.62 58 THR B C 1
ATOM 2745 O O . THR B 1 58 ? -15.633 -20.516 -25.016 1 96.62 58 THR B O 1
ATOM 2748 N N . VAL B 1 59 ? -13.859 -21.578 -24.25 1 95.62 59 VAL B N 1
ATOM 2749 C CA . VAL B 1 59 ? -13.898 -20.922 -22.953 1 95.62 59 VAL B CA 1
ATOM 2750 C C . VAL B 1 59 ? -13.641 -19.422 -23.125 1 95.62 59 VAL B C 1
ATOM 2752 O O . VAL B 1 59 ? -14.273 -18.594 -22.453 1 95.62 59 VAL B O 1
ATOM 2755 N N . VAL B 1 60 ? -12.758 -19.062 -24 1 96.81 60 VAL B N 1
ATOM 2756 C CA . VAL B 1 60 ? -12.461 -17.656 -24.266 1 96.81 60 VAL B CA 1
ATOM 2757 C C . VAL B 1 60 ? -13.688 -16.984 -24.859 1 96.81 60 VAL B C 1
ATOM 2759 O O . VAL B 1 60 ? -14.039 -15.867 -24.453 1 96.81 60 VAL B O 1
ATOM 2762 N N . ARG B 1 61 ? -14.328 -17.672 -25.75 1 97 61 ARG B N 1
ATOM 2763 C CA . ARG B 1 61 ? -15.547 -17.125 -26.344 1 97 61 ARG B CA 1
ATOM 2764 C C . ARG B 1 61 ? -16.609 -16.891 -25.281 1 97 61 ARG B C 1
ATOM 2766 O O . ARG B 1 61 ? -17.266 -15.836 -25.266 1 97 61 ARG B O 1
ATOM 2773 N N . GLU B 1 62 ? -16.719 -17.812 -24.469 1 96.56 62 GLU B N 1
ATOM 2774 C CA . GLU B 1 62 ? -17.703 -17.703 -23.391 1 96.56 62 GLU B CA 1
ATOM 2775 C C . GLU B 1 62 ? -17.375 -16.547 -22.453 1 96.56 62 GLU B C 1
ATOM 2777 O O . GLU B 1 62 ? -18.266 -15.812 -22.016 1 96.56 62 GLU B O 1
ATOM 2782 N N . ALA B 1 63 ? -16.141 -16.422 -22.172 1 96.62 63 ALA B N 1
ATOM 2783 C CA . ALA B 1 63 ? -15.703 -15.328 -21.312 1 96.62 63 ALA B CA 1
ATOM 2784 C C . ALA B 1 63 ? -15.992 -13.977 -21.938 1 96.62 63 ALA B C 1
ATOM 2786 O O . ALA B 1 63 ? -16.391 -13.031 -21.25 1 96.62 63 ALA B O 1
ATOM 2787 N N . MET B 1 64 ? -15.828 -13.859 -23.234 1 96.69 64 MET B N 1
ATOM 2788 C CA . MET B 1 64 ? -16.078 -12.602 -23.938 1 96.69 64 MET B CA 1
ATOM 2789 C C . MET B 1 64 ? -17.562 -12.266 -23.953 1 96.69 64 MET B C 1
ATOM 2791 O O . MET B 1 64 ? -17.938 -11.102 -23.828 1 96.69 64 MET B O 1
ATOM 2795 N N . VAL B 1 65 ? -18.344 -13.273 -24.078 1 96.75 65 VAL B N 1
ATOM 2796 C CA . VAL B 1 65 ? -19.781 -13.07 -24.016 1 96.75 65 VAL B CA 1
ATOM 2797 C C . VAL B 1 65 ? -20.172 -12.586 -22.609 1 96.75 65 VAL B C 1
ATOM 2799 O O . VAL B 1 65 ? -20.953 -11.633 -22.484 1 96.75 65 VAL B O 1
ATOM 2802 N N . ALA B 1 66 ? -19.609 -13.266 -21.641 1 95.94 66 ALA B N 1
ATOM 2803 C CA . ALA B 1 66 ? -19.859 -12.852 -20.25 1 95.94 66 ALA B CA 1
ATOM 2804 C C . ALA B 1 66 ? -19.422 -11.406 -20.031 1 95.94 66 ALA B C 1
ATOM 2806 O O . ALA B 1 66 ? -20.125 -10.641 -19.359 1 95.94 66 ALA B O 1
ATOM 2807 N N . ALA B 1 67 ? -18.312 -11.039 -20.562 1 96.56 67 ALA B N 1
ATOM 2808 C CA . ALA B 1 67 ? -17.797 -9.672 -20.438 1 96.56 67 ALA B CA 1
ATOM 2809 C C . ALA B 1 67 ? -18.75 -8.664 -21.062 1 96.56 67 ALA B C 1
ATOM 2811 O O . ALA B 1 67 ? -19.047 -7.625 -20.469 1 96.56 67 ALA B O 1
ATOM 2812 N N . GLU B 1 68 ? -19.172 -8.961 -22.219 1 96.56 68 GLU B N 1
ATOM 2813 C CA . GLU B 1 68 ? -20.109 -8.094 -22.922 1 96.56 68 GLU B CA 1
ATOM 2814 C C . GLU B 1 68 ? -21.406 -7.922 -22.141 1 96.56 68 GLU B C 1
ATOM 2816 O O . GLU B 1 68 ? -21.922 -6.809 -22.016 1 96.56 68 GLU B O 1
ATOM 2821 N N . ASP B 1 69 ? -21.844 -9 -21.609 1 96.69 69 ASP B N 1
ATOM 2822 C CA . ASP B 1 69 ? -23.078 -8.984 -20.812 1 96.69 69 ASP B CA 1
ATOM 2823 C C . ASP B 1 69 ? -22.938 -8.078 -19.594 1 96.69 69 ASP B C 1
ATOM 2825 O O . ASP B 1 69 ? -23.922 -7.496 -19.141 1 96.69 69 ASP B O 1
ATOM 2829 N N . LYS B 1 70 ? -21.75 -7.984 -19.109 1 96.19 70 LYS B N 1
ATOM 2830 C CA . LYS B 1 70 ? -21.516 -7.215 -17.891 1 96.19 70 LYS B CA 1
ATOM 2831 C C . LYS B 1 70 ? -21.125 -5.777 -18.219 1 96.19 70 LYS B C 1
ATOM 2833 O O . LYS B 1 70 ? -20.75 -5.016 -17.312 1 96.19 70 LYS B O 1
ATOM 2838 N N . GLY B 1 71 ? -21.062 -5.473 -19.531 1 96.25 71 GLY B N 1
ATOM 2839 C CA . GLY B 1 71 ? -20.797 -4.102 -19.938 1 96.25 71 GLY B CA 1
ATOM 2840 C C . GLY B 1 71 ? -19.328 -3.74 -19.906 1 96.25 71 GLY B C 1
ATOM 2841 O O . GLY B 1 71 ? -18.969 -2.578 -19.703 1 96.25 71 GLY B O 1
ATOM 2842 N N . VAL B 1 72 ? -18.484 -4.695 -20.031 1 97.12 72 VAL B N 1
ATOM 2843 C CA . VAL B 1 72 ? -17.047 -4.445 -20.047 1 97.12 72 VAL B CA 1
ATOM 2844 C C . VAL B 1 72 ? -16.672 -3.59 -21.25 1 97.12 72 VAL B C 1
ATOM 2846 O O . VAL B 1 72 ? -17.078 -3.883 -22.375 1 97.12 72 VAL B O 1
ATOM 2849 N N . GLU B 1 73 ? -15.938 -2.525 -20.969 1 96.31 73 GLU B N 1
ATOM 2850 C CA . GLU B 1 73 ? -15.523 -1.606 -22.031 1 96.31 73 GLU B CA 1
ATOM 2851 C C . GLU B 1 73 ? -14.188 -2.021 -22.641 1 96.31 73 GLU B C 1
ATOM 2853 O O . GLU B 1 73 ? -13.93 -1.775 -23.812 1 96.31 73 GLU B O 1
ATOM 2858 N N . GLU B 1 74 ? -13.406 -2.582 -21.875 1 95.62 74 GLU B N 1
ATOM 2859 C CA . GLU B 1 74 ? -12.086 -3.033 -22.297 1 95.62 74 GLU B CA 1
ATOM 2860 C C . GLU B 1 74 ? -11.703 -4.34 -21.609 1 95.62 74 GLU B C 1
ATOM 2862 O O . GLU B 1 74 ? -11.953 -4.52 -20.422 1 95.62 74 GLU B O 1
ATOM 2867 N N . VAL B 1 75 ? -11.156 -5.254 -22.359 1 96.75 75 VAL B N 1
ATOM 2868 C CA . VAL B 1 75 ? -10.688 -6.523 -21.812 1 96.75 75 VAL B CA 1
ATOM 2869 C C . VAL B 1 75 ? -9.164 -6.598 -21.922 1 96.75 75 VAL B C 1
ATOM 2871 O O . VAL B 1 75 ? -8.594 -6.254 -22.953 1 96.75 75 VAL B O 1
ATOM 2874 N N . LEU B 1 76 ? -8.547 -6.969 -20.828 1 97.06 76 LEU B N 1
ATOM 2875 C CA . LEU B 1 76 ? -7.117 -7.246 -20.781 1 97.06 76 LEU B CA 1
ATOM 2876 C C . LEU B 1 76 ? -6.855 -8.75 -20.75 1 97.06 76 LEU B C 1
ATOM 2878 O O . LEU B 1 76 ? -6.781 -9.344 -19.672 1 97.06 76 LEU B O 1
ATOM 2882 N N . PRO B 1 77 ? -6.652 -9.344 -21.875 1 97.62 77 PRO B N 1
ATOM 2883 C CA . PRO B 1 77 ? -6.41 -10.789 -21.922 1 97.62 77 PRO B CA 1
ATOM 2884 C C . PRO B 1 77 ? -4.926 -11.141 -21.828 1 97.62 77 PRO B C 1
ATOM 2886 O O . PRO B 1 77 ? -4.102 -10.531 -22.516 1 97.62 77 PRO B O 1
ATOM 2889 N N . PHE B 1 78 ? -4.625 -12.055 -21 1 97.19 78 PHE B N 1
ATOM 2890 C CA . PHE B 1 78 ? -3.238 -12.508 -20.938 1 97.19 78 PHE B CA 1
ATOM 2891 C C . PHE B 1 78 ? -3.164 -14 -20.672 1 97.19 78 PHE B C 1
ATOM 2893 O O . PHE B 1 78 ? -4.137 -14.609 -20.219 1 97.19 78 PHE B O 1
ATOM 2900 N N . ALA B 1 79 ? -2.105 -14.586 -21.031 1 95.62 79 ALA B N 1
ATOM 2901 C CA . ALA B 1 79 ? -1.829 -16 -20.812 1 95.62 79 ALA B CA 1
ATOM 2902 C C . ALA B 1 79 ? -0.486 -16.203 -20.109 1 95.62 79 ALA B C 1
ATOM 2904 O O . ALA B 1 79 ? 0.422 -15.375 -20.25 1 95.62 79 ALA B O 1
ATOM 2905 N N . THR B 1 80 ? -0.433 -17.25 -19.406 1 93.06 80 THR B N 1
ATOM 2906 C CA . THR B 1 80 ? 0.773 -17.531 -18.641 1 93.06 80 THR B CA 1
ATOM 2907 C C . THR B 1 80 ? 1.415 -18.844 -19.094 1 93.06 80 THR B C 1
ATOM 2909 O O . THR B 1 80 ? 1.353 -19.188 -20.266 1 93.06 80 THR B O 1
ATOM 2912 N N . SER B 1 81 ? 2.133 -19.609 -18.297 1 85.12 81 SER B N 1
ATOM 2913 C CA . SER B 1 81 ? 3.113 -20.656 -18.562 1 85.12 81 SER B CA 1
ATOM 2914 C C . SER B 1 81 ? 2.543 -21.719 -19.484 1 85.12 81 SER B C 1
ATOM 2916 O O . SER B 1 81 ? 3.184 -22.109 -20.469 1 85.12 81 SER B O 1
ATOM 2918 N N . ALA B 1 82 ? 1.278 -22.188 -19.297 1 79.62 82 ALA B N 1
ATOM 2919 C CA . ALA B 1 82 ? 0.793 -23.312 -20.094 1 79.62 82 ALA B CA 1
ATOM 2920 C C . ALA B 1 82 ? 0.765 -22.984 -21.578 1 79.62 82 ALA B C 1
ATOM 2922 O O . ALA B 1 82 ? 1.108 -23.812 -22.406 1 79.62 82 ALA B O 1
ATOM 2923 N N . VAL B 1 83 ? 0.372 -21.797 -21.844 1 87.56 83 VAL B N 1
ATOM 2924 C CA . VAL B 1 83 ? 0.347 -21.359 -23.25 1 87.56 83 VAL B CA 1
ATOM 2925 C C . VAL B 1 83 ? 1.752 -20.953 -23.688 1 87.56 83 VAL B C 1
ATOM 2927 O O . VAL B 1 83 ? 2.229 -21.391 -24.734 1 87.56 83 VAL B O 1
ATOM 2930 N N . ARG B 1 84 ? 2.43 -20.25 -22.844 1 88.19 84 ARG B N 1
ATOM 2931 C CA . ARG B 1 84 ? 3.758 -19.734 -23.141 1 88.19 84 ARG B CA 1
ATOM 2932 C C . ARG B 1 84 ? 4.73 -20.859 -23.484 1 88.19 84 ARG B C 1
ATOM 2934 O O . ARG B 1 84 ? 5.582 -20.703 -24.359 1 88.19 84 ARG B O 1
ATOM 2941 N N . GLU B 1 85 ? 4.637 -21.984 -22.859 1 87.44 85 GLU B N 1
ATOM 2942 C CA . GLU B 1 85 ? 5.645 -23.031 -22.953 1 87.44 85 GLU B CA 1
ATOM 2943 C C . GLU B 1 85 ? 5.23 -24.109 -23.953 1 87.44 85 GLU B C 1
ATOM 2945 O O . GLU B 1 85 ? 6.012 -25.016 -24.25 1 87.44 85 GLU B O 1
ATOM 2950 N N . ALA B 1 86 ? 4.055 -24.016 -24.5 1 90.94 86 ALA B N 1
ATOM 2951 C CA . ALA B 1 86 ? 3.617 -25 -25.484 1 90.94 86 ALA B CA 1
ATOM 2952 C C . ALA B 1 86 ? 4.441 -24.891 -26.766 1 90.94 86 ALA B C 1
ATOM 2954 O O . ALA B 1 86 ? 4.746 -23.781 -27.234 1 90.94 86 ALA B O 1
ATOM 2955 N N . SER B 1 87 ? 4.785 -25.984 -27.297 1 92.75 87 SER B N 1
ATOM 2956 C CA . SER B 1 87 ? 5.582 -25.984 -28.531 1 92.75 87 SER B CA 1
ATOM 2957 C C . SER B 1 87 ? 4.816 -25.375 -29.688 1 92.75 87 SER B C 1
ATOM 2959 O O . SER B 1 87 ? 5.414 -24.953 -30.688 1 92.75 87 SER B O 1
ATOM 2961 N N . ASN B 1 88 ? 3.527 -25.344 -29.609 1 94.81 88 ASN B N 1
ATOM 2962 C CA . ASN B 1 88 ? 2.709 -24.75 -30.672 1 94.81 88 ASN B CA 1
ATOM 2963 C C . ASN B 1 88 ? 2.006 -23.484 -30.203 1 94.81 88 ASN B C 1
ATOM 2965 O O . ASN B 1 88 ? 0.877 -23.219 -30.609 1 94.81 88 ASN B O 1
ATOM 2969 N N . ALA B 1 89 ? 2.623 -22.781 -29.328 1 93.94 89 ALA B N 1
ATOM 2970 C CA . ALA B 1 89 ? 2.053 -21.594 -28.703 1 93.94 89 ALA B CA 1
ATOM 2971 C C . ALA B 1 89 ? 1.553 -20.609 -29.766 1 93.94 89 ALA B C 1
ATOM 2973 O O . ALA B 1 89 ? 0.424 -20.125 -29.688 1 93.94 89 ALA B O 1
ATOM 2974 N N . ASP B 1 90 ? 2.34 -20.328 -30.781 1 95.81 90 ASP B N 1
ATOM 2975 C CA . ASP B 1 90 ? 1.987 -19.359 -31.812 1 95.81 90 ASP B CA 1
ATOM 2976 C C . ASP B 1 90 ? 0.708 -19.781 -32.531 1 95.81 90 ASP B C 1
ATOM 2978 O O . ASP B 1 90 ? -0.163 -18.938 -32.781 1 95.81 90 ASP B O 1
ATOM 2982 N N . ALA B 1 91 ? 0.707 -21.016 -32.812 1 96.19 91 ALA B N 1
ATOM 2983 C CA . ALA B 1 91 ? -0.47 -21.531 -33.531 1 96.19 91 ALA B CA 1
ATOM 2984 C C . ALA B 1 91 ? -1.713 -21.438 -32.625 1 96.19 91 ALA B C 1
ATOM 2986 O O . ALA B 1 91 ? -2.801 -21.109 -33.125 1 96.19 91 ALA B O 1
ATOM 2987 N N . VAL B 1 92 ? -1.569 -21.781 -31.422 1 95.62 92 VAL B N 1
ATOM 2988 C CA . VAL B 1 92 ? -2.67 -21.719 -30.469 1 95.62 92 VAL B CA 1
ATOM 2989 C C . VAL B 1 92 ? -3.174 -20.281 -30.359 1 95.62 92 VAL B C 1
ATOM 2991 O O . VAL B 1 92 ? -4.379 -20.031 -30.438 1 95.62 92 VAL B O 1
ATOM 2994 N N . LEU B 1 93 ? -2.293 -19.312 -30.203 1 96.94 93 LEU B N 1
ATOM 2995 C CA . LEU B 1 93 ? -2.643 -17.906 -30.047 1 96.94 93 LEU B CA 1
ATOM 2996 C C . LEU B 1 93 ? -3.322 -17.375 -31.312 1 96.94 93 LEU B C 1
ATOM 2998 O O . LEU B 1 93 ? -4.285 -16.609 -31.219 1 96.94 93 LEU B O 1
ATOM 3002 N N . ALA B 1 94 ? -2.805 -17.766 -32.406 1 97.38 94 ALA B N 1
ATOM 3003 C CA . ALA B 1 94 ? -3.4 -17.359 -33.688 1 97.38 94 ALA B CA 1
ATOM 3004 C C . ALA B 1 94 ? -4.836 -17.859 -33.812 1 97.38 94 ALA B C 1
ATOM 3006 O O . ALA B 1 94 ? -5.723 -17.141 -34.25 1 97.38 94 ALA B O 1
ATOM 3007 N N . ARG B 1 95 ? -4.992 -19.078 -33.438 1 97.12 95 ARG B N 1
ATOM 3008 C CA . ARG B 1 95 ? -6.328 -19.656 -33.531 1 97.12 95 ARG B CA 1
ATOM 3009 C C . ARG B 1 95 ? -7.301 -18.938 -32.594 1 97.12 95 ARG B C 1
ATOM 3011 O O . ARG B 1 95 ? -8.453 -18.688 -32.938 1 97.12 95 ARG B O 1
ATOM 3018 N N . VAL B 1 96 ? -6.883 -18.703 -31.359 1 97 96 VAL B N 1
ATOM 3019 C CA . VAL B 1 96 ? -7.715 -17.984 -30.406 1 97 96 VAL B CA 1
ATOM 3020 C C . VAL B 1 96 ? -8.094 -16.609 -30.984 1 97 96 VAL B C 1
ATOM 3022 O O . VAL B 1 96 ? -9.258 -16.219 -30.953 1 97 96 VAL B O 1
ATOM 3025 N N . LYS B 1 97 ? -7.133 -15.906 -31.531 1 97.81 97 LYS B N 1
ATOM 3026 C CA . LYS B 1 97 ? -7.371 -14.586 -32.125 1 97.81 97 LYS B CA 1
ATOM 3027 C C . LYS B 1 97 ? -8.344 -14.672 -33.281 1 97.81 97 LYS B C 1
ATOM 3029 O O . LYS B 1 97 ? -9.305 -13.906 -33.375 1 97.81 97 LYS B O 1
ATOM 3034 N N . ASP B 1 98 ? -8.094 -15.562 -34.125 1 97.75 98 ASP B N 1
ATOM 3035 C CA . ASP B 1 98 ? -8.891 -15.711 -35.344 1 97.75 98 ASP B CA 1
ATOM 3036 C C . ASP B 1 98 ? -10.336 -16.062 -35.031 1 97.75 98 ASP B C 1
ATOM 3038 O O . ASP B 1 98 ? -11.266 -15.562 -35.656 1 97.75 98 ASP B O 1
ATOM 3042 N N . GLU B 1 99 ? -10.484 -16.891 -34.062 1 97.44 99 GLU B N 1
ATOM 3043 C CA . GLU B 1 99 ? -11.805 -17.469 -33.844 1 97.44 99 GLU B CA 1
ATOM 3044 C C . GLU B 1 99 ? -12.578 -16.641 -32.781 1 97.44 99 GLU B C 1
ATOM 3046 O O . GLU B 1 99 ? -13.812 -16.703 -32.75 1 97.44 99 GLU B O 1
ATOM 3051 N N . THR B 1 100 ? -11.898 -15.906 -31.938 1 96.94 100 THR B N 1
ATOM 3052 C CA . THR B 1 100 ? -12.602 -15.211 -30.859 1 96.94 100 THR B CA 1
ATOM 3053 C C . THR B 1 100 ? -12.352 -13.703 -30.953 1 96.94 100 THR B C 1
ATOM 3055 O O . THR B 1 100 ? -13.055 -12.914 -30.312 1 96.94 100 THR B O 1
ATOM 3058 N N . GLY B 1 101 ? -11.32 -13.305 -31.719 1 96.69 101 GLY B N 1
ATOM 3059 C CA . GLY B 1 101 ? -10.93 -11.898 -31.781 1 96.69 101 GLY B CA 1
ATOM 3060 C C . GLY B 1 101 ? -10.062 -11.469 -30.625 1 96.69 101 GLY B C 1
ATOM 3061 O O . GLY B 1 101 ? -9.602 -10.32 -30.578 1 96.69 101 GLY B O 1
ATOM 3062 N N . VAL B 1 102 ? -9.781 -12.336 -29.672 1 97.31 102 VAL B N 1
ATOM 3063 C CA . VAL B 1 102 ? -9.016 -11.992 -28.469 1 97.31 102 VAL B CA 1
ATOM 3064 C C . VAL B 1 102 ? -7.523 -12.164 -28.734 1 97.31 102 VAL B C 1
ATOM 3066 O O . VAL B 1 102 ? -7.074 -13.25 -29.094 1 97.31 102 VAL B O 1
ATOM 3069 N N . ASP B 1 103 ? -6.84 -11.055 -28.625 1 97 103 ASP B N 1
ATOM 3070 C CA . ASP B 1 103 ? -5.383 -11.078 -28.734 1 97 103 ASP B CA 1
ATOM 3071 C C . ASP B 1 103 ? -4.73 -11.32 -27.375 1 97 103 ASP B C 1
ATOM 3073 O O . ASP B 1 103 ? -4.434 -10.367 -26.641 1 97 103 ASP B O 1
ATOM 3077 N N . LEU B 1 104 ? -4.43 -12.555 -27.031 1 96.56 104 LEU B N 1
ATOM 3078 C CA . LEU B 1 104 ? -3.869 -12.922 -25.734 1 96.56 104 LEU B CA 1
ATOM 3079 C C . LEU B 1 104 ? -2.418 -12.469 -25.625 1 96.56 104 LEU B C 1
ATOM 3081 O O . LEU B 1 104 ? -1.573 -12.875 -26.422 1 96.56 104 LEU B O 1
ATOM 3085 N N . ARG B 1 105 ? -2.17 -11.672 -24.672 1 95.75 105 ARG B N 1
ATOM 3086 C CA . ARG B 1 105 ? -0.792 -11.289 -24.375 1 95.75 105 ARG B CA 1
ATOM 3087 C C . ARG B 1 105 ? -0.107 -12.344 -23.516 1 95.75 105 ARG B C 1
ATOM 3089 O O . ARG B 1 105 ? -0.59 -12.672 -22.438 1 95.75 105 ARG B O 1
ATOM 3096 N N . VAL B 1 106 ? 0.985 -12.859 -24 1 96.19 106 VAL B N 1
ATOM 3097 C CA . VAL B 1 106 ? 1.715 -13.859 -23.234 1 96.19 106 VAL B CA 1
ATOM 3098 C C . VAL B 1 106 ? 2.689 -13.172 -22.281 1 96.19 106 VAL B C 1
ATOM 3100 O O . VAL B 1 106 ? 3.555 -12.406 -22.719 1 96.19 106 VAL B O 1
ATOM 3103 N N . LEU B 1 107 ? 2.533 -13.445 -21.031 1 96.69 107 LEU B N 1
ATOM 3104 C CA . LEU B 1 107 ? 3.445 -12.891 -20.031 1 96.69 107 LEU B CA 1
ATOM 3105 C C . LEU B 1 107 ? 4.641 -13.82 -19.812 1 96.69 107 LEU B C 1
ATOM 3107 O O . LEU B 1 107 ? 4.477 -15.031 -19.703 1 96.69 107 LEU B O 1
ATOM 3111 N N . THR B 1 108 ? 5.824 -13.25 -19.797 1 96.38 108 THR B N 1
ATOM 3112 C CA . THR B 1 108 ? 6.984 -14.031 -19.391 1 96.38 108 THR B CA 1
ATOM 3113 C C . THR B 1 108 ? 6.906 -14.367 -17.906 1 96.38 108 THR B C 1
ATOM 3115 O O . THR B 1 108 ? 6.133 -13.75 -17.156 1 96.38 108 THR B O 1
ATOM 3118 N N . GLY B 1 109 ? 7.66 -15.406 -17.516 1 95.88 109 GLY B N 1
ATOM 3119 C CA . GLY B 1 109 ? 7.699 -15.742 -16.109 1 95.88 109 GLY B CA 1
ATOM 3120 C C . GLY B 1 109 ? 8.117 -14.586 -15.219 1 95.88 109 GLY B C 1
ATOM 3121 O O . GLY B 1 109 ? 7.555 -14.383 -14.148 1 95.88 109 GLY B O 1
ATOM 3122 N N . GLU B 1 110 ? 9.055 -13.859 -15.664 1 96 110 GLU B N 1
ATOM 3123 C CA . GLU B 1 110 ? 9.531 -12.711 -14.898 1 96 110 GLU B CA 1
ATOM 3124 C C . GLU B 1 110 ? 8.461 -11.625 -14.812 1 96 110 GLU B C 1
ATOM 3126 O O . GLU B 1 110 ? 8.297 -10.992 -13.766 1 96 110 GLU B O 1
ATOM 3131 N N . GLU B 1 111 ? 7.773 -11.398 -15.898 1 97 111 GLU B N 1
ATOM 3132 C CA . GLU B 1 111 ? 6.676 -10.438 -15.883 1 97 111 GLU B CA 1
ATOM 3133 C C . GLU B 1 111 ? 5.594 -10.852 -14.891 1 97 111 GLU B C 1
ATOM 3135 O O . GLU B 1 111 ? 5.051 -10.016 -14.164 1 97 111 GLU B O 1
ATOM 3140 N N . GLU B 1 112 ? 5.332 -12.164 -14.875 1 97.62 112 GLU B N 1
ATOM 3141 C CA . GLU B 1 112 ? 4.375 -12.688 -13.906 1 97.62 112 GLU B CA 1
ATOM 3142 C C . GLU B 1 112 ? 4.82 -12.391 -12.477 1 97.62 112 GLU B C 1
ATOM 3144 O O . GLU B 1 112 ? 4.027 -11.906 -11.656 1 97.62 112 GLU B O 1
ATOM 3149 N N . ALA B 1 113 ? 6.066 -12.633 -12.203 1 98.31 113 ALA B N 1
ATOM 3150 C CA . ALA B 1 113 ? 6.617 -12.398 -10.867 1 98.31 113 ALA B CA 1
ATOM 3151 C C . ALA B 1 113 ? 6.523 -10.922 -10.484 1 98.31 113 ALA B C 1
ATOM 3153 O O . ALA B 1 113 ? 6.121 -10.586 -9.367 1 98.31 113 ALA B O 1
ATOM 3154 N N . ARG B 1 114 ? 6.816 -10.062 -11.461 1 98.38 114 ARG B N 1
ATOM 3155 C CA . ARG B 1 114 ? 6.836 -8.617 -11.211 1 98.38 114 ARG B CA 1
ATOM 3156 C C . ARG B 1 114 ? 5.426 -8.094 -10.953 1 98.38 114 ARG B C 1
ATOM 3158 O O . ARG B 1 114 ? 5.215 -7.285 -10.047 1 98.38 114 ARG B O 1
ATOM 3165 N N . LEU B 1 115 ? 4.484 -8.547 -11.727 1 98.19 115 LEU B N 1
ATOM 3166 C CA . LEU B 1 115 ? 3.107 -8.094 -11.57 1 98.19 115 LEU B CA 1
ATOM 3167 C C . LEU B 1 115 ? 2.498 -8.625 -10.281 1 98.19 115 LEU B C 1
ATOM 3169 O O . LEU B 1 115 ? 1.767 -7.906 -9.594 1 98.19 115 LEU B O 1
ATOM 3173 N N . THR B 1 116 ? 2.785 -9.867 -9.953 1 98.69 116 THR B N 1
ATOM 3174 C CA . THR B 1 116 ? 2.318 -10.422 -8.688 1 98.69 116 THR B CA 1
ATOM 3175 C C . THR B 1 116 ? 2.936 -9.672 -7.512 1 98.69 116 THR B C 1
ATOM 3177 O O . THR B 1 116 ? 2.258 -9.406 -6.516 1 98.69 116 THR B O 1
ATOM 3180 N N . PHE B 1 117 ? 4.23 -9.305 -7.641 1 98.81 117 PHE B N 1
ATOM 3181 C CA . PHE B 1 117 ? 4.91 -8.523 -6.617 1 98.81 117 PHE B CA 1
ATOM 3182 C C . PHE B 1 117 ? 4.234 -7.176 -6.426 1 98.81 117 PHE B C 1
ATOM 3184 O O . PHE B 1 117 ? 4.031 -6.73 -5.297 1 98.81 117 PHE B O 1
ATOM 3191 N N . LEU B 1 118 ? 3.855 -6.543 -7.52 1 98.19 118 LEU B N 1
ATOM 3192 C CA . LEU B 1 118 ? 3.15 -5.266 -7.461 1 98.19 118 LEU B CA 1
ATOM 3193 C C . LEU B 1 118 ? 1.858 -5.395 -6.66 1 98.19 118 LEU B C 1
ATOM 3195 O O . LEU B 1 118 ? 1.561 -4.547 -5.816 1 98.19 118 LEU B O 1
ATOM 3199 N N . ALA B 1 119 ? 1.125 -6.465 -6.93 1 98.19 119 ALA B N 1
ATOM 3200 C CA . ALA B 1 119 ? -0.119 -6.699 -6.203 1 98.19 119 ALA B CA 1
ATOM 3201 C C . ALA B 1 119 ? 0.141 -6.832 -4.703 1 98.19 119 ALA B C 1
ATOM 3203 O O . ALA B 1 119 ? -0.542 -6.203 -3.891 1 98.19 119 ALA B O 1
ATOM 3204 N N . ALA B 1 120 ? 1.142 -7.609 -4.344 1 98.69 120 ALA B N 1
ATOM 3205 C CA . ALA B 1 120 ? 1.472 -7.82 -2.938 1 98.69 120 ALA B CA 1
ATOM 3206 C C . ALA B 1 120 ? 1.951 -6.527 -2.285 1 98.69 120 ALA B C 1
ATOM 3208 O O . ALA B 1 120 ? 1.575 -6.219 -1.151 1 98.69 120 ALA B O 1
ATOM 3209 N N . ARG B 1 121 ? 2.768 -5.785 -2.971 1 98.38 121 ARG B N 1
ATOM 3210 C CA . ARG B 1 121 ? 3.279 -4.516 -2.467 1 98.38 121 ARG B CA 1
ATOM 3211 C C . ARG B 1 121 ? 2.141 -3.551 -2.154 1 98.38 121 ARG B C 1
ATOM 3213 O O . ARG B 1 121 ? 2.125 -2.922 -1.095 1 98.38 121 ARG B O 1
ATOM 3220 N N . ARG B 1 122 ? 1.192 -3.504 -3.053 1 97.69 122 ARG B N 1
ATOM 3221 C CA . ARG B 1 122 ? 0.074 -2.586 -2.861 1 97.69 122 ARG B CA 1
ATOM 3222 C C . ARG B 1 122 ? -0.858 -3.078 -1.76 1 97.69 122 ARG B C 1
ATOM 3224 O O . ARG B 1 122 ? -1.466 -2.275 -1.049 1 97.69 122 ARG B O 1
ATOM 3231 N N . TRP B 1 123 ? -0.984 -4.418 -1.609 1 98 123 TRP B N 1
ATOM 3232 C CA . TRP B 1 123 ? -1.823 -4.984 -0.559 1 98 123 TRP B CA 1
ATOM 3233 C C . TRP B 1 123 ? -1.24 -4.695 0.82 1 98 123 TRP B C 1
ATOM 3235 O O . TRP B 1 123 ? -1.945 -4.215 1.711 1 98 123 TRP B O 1
ATOM 3245 N N . PHE B 1 124 ? 0.068 -4.84 0.986 1 98.44 124 PHE B N 1
ATOM 3246 C CA . PHE B 1 124 ? 0.661 -4.793 2.318 1 98.44 124 PHE B CA 1
ATOM 3247 C C . PHE B 1 124 ? 1.205 -3.398 2.615 1 98.44 124 PHE B C 1
ATOM 3249 O O . PHE B 1 124 ? 1.437 -3.053 3.775 1 98.44 124 PHE B O 1
ATOM 3256 N N . GLY B 1 125 ? 1.428 -2.596 1.562 1 97.88 125 GLY B N 1
ATOM 3257 C CA . GLY B 1 125 ? 1.952 -1.253 1.752 1 97.88 125 GLY B CA 1
ATOM 3258 C C . GLY B 1 125 ? 3.443 -1.229 2.033 1 97.88 125 GLY B C 1
ATOM 3259 O O . GLY B 1 125 ? 4.059 -2.277 2.234 1 97.88 125 GLY B O 1
ATOM 3260 N N . TRP B 1 126 ? 4.004 -0.06 2.084 1 97.56 126 TRP B N 1
ATOM 3261 C CA . TRP B 1 126 ? 5.438 0.107 2.311 1 97.56 126 TRP B CA 1
ATOM 3262 C C . TRP B 1 126 ? 5.789 -0.127 3.775 1 97.56 126 TRP B C 1
ATOM 3264 O O . TRP B 1 126 ? 6.961 -0.303 4.121 1 97.56 126 TRP B O 1
ATOM 3274 N N . SER B 1 127 ? 4.77 -0.119 4.617 1 97.38 127 SER B N 1
ATOM 3275 C CA . SER B 1 127 ? 5.008 -0.409 6.027 1 97.38 127 SER B CA 1
ATOM 3276 C C . SER B 1 127 ? 5.492 -1.841 6.223 1 97.38 127 SER B C 1
ATOM 3278 O O . SER B 1 127 ? 6.012 -2.186 7.289 1 97.38 127 SER B O 1
ATOM 3280 N N . ALA B 1 128 ? 5.387 -2.645 5.176 1 97.56 128 ALA B N 1
ATOM 3281 C CA . ALA B 1 128 ? 5.801 -4.043 5.254 1 97.56 128 ALA B CA 1
ATOM 3282 C C . ALA B 1 128 ? 7.301 -4.184 5.004 1 97.56 128 ALA B C 1
ATOM 3284 O O . ALA B 1 128 ? 7.855 -5.277 5.133 1 97.56 128 ALA B O 1
ATOM 3285 N N . GLY B 1 129 ? 7.957 -3.148 4.668 1 96.75 129 GLY B N 1
ATOM 3286 C CA . GLY B 1 129 ? 9.383 -3.211 4.395 1 96.75 129 GLY B CA 1
ATOM 3287 C C . GLY B 1 129 ? 9.719 -4.027 3.162 1 96.75 129 GLY B C 1
ATOM 3288 O O . GLY B 1 129 ? 9 -3.986 2.166 1 96.75 129 GLY B O 1
ATOM 3289 N N . LYS B 1 130 ? 10.828 -4.676 3.141 1 97.25 130 LYS B N 1
ATOM 3290 C CA . LYS B 1 130 ? 11.234 -5.531 2.031 1 97.25 130 LYS B CA 1
ATOM 3291 C C . LYS B 1 130 ? 10.367 -6.785 1.959 1 97.25 130 LYS B C 1
ATOM 3293 O O . LYS B 1 130 ? 10.219 -7.504 2.949 1 97.25 130 LYS B O 1
ATOM 3298 N N . LEU B 1 131 ? 9.898 -7.027 0.75 1 98.25 131 LEU B N 1
ATOM 3299 C CA . LEU B 1 131 ? 8.992 -8.156 0.557 1 98.25 131 LEU B CA 1
ATOM 3300 C C . LEU B 1 131 ? 9.695 -9.289 -0.19 1 98.25 131 LEU B C 1
ATOM 3302 O O . LEU B 1 131 ? 10.438 -9.047 -1.141 1 98.25 131 LEU B O 1
ATOM 3306 N N . LEU B 1 132 ? 9.5 -10.43 0.31 1 98.75 132 LEU B N 1
ATOM 3307 C CA . LEU B 1 132 ? 9.695 -11.648 -0.474 1 98.75 132 LEU B CA 1
ATOM 3308 C C . LEU B 1 132 ? 8.359 -12.289 -0.822 1 98.75 132 LEU B C 1
ATOM 3310 O O . LEU B 1 132 ? 7.582 -12.633 0.07 1 98.75 132 LEU B O 1
ATOM 3314 N N . VAL B 1 133 ? 8.086 -12.43 -2.121 1 98.88 133 VAL B N 1
ATOM 3315 C CA . VAL B 1 133 ? 6.793 -12.938 -2.57 1 98.88 133 VAL B CA 1
ATOM 3316 C C . VAL B 1 133 ? 6.984 -14.25 -3.316 1 98.88 133 VAL B C 1
ATOM 3318 O O . VAL B 1 133 ? 7.809 -14.344 -4.23 1 98.88 133 VAL B O 1
ATOM 3321 N N . LEU B 1 134 ? 6.242 -15.227 -2.912 1 98.81 134 LEU B N 1
ATOM 3322 C CA . LEU B 1 134 ? 6.23 -16.531 -3.559 1 98.81 134 LEU B CA 1
ATOM 3323 C C . LEU B 1 134 ? 4.859 -16.828 -4.16 1 98.81 134 LEU B C 1
ATOM 3325 O O . LEU B 1 134 ? 3.832 -16.594 -3.518 1 98.81 134 LEU B O 1
ATOM 3329 N N . ASP B 1 135 ? 4.801 -17.359 -5.383 1 98.38 135 ASP B N 1
ATOM 3330 C CA . ASP B 1 135 ? 3.564 -17.734 -6.062 1 98.38 135 ASP B CA 1
ATOM 3331 C C . ASP B 1 135 ? 3.723 -19.062 -6.805 1 98.38 135 ASP B C 1
ATOM 3333 O O . ASP B 1 135 ? 4.5 -19.156 -7.758 1 98.38 135 ASP B O 1
ATOM 3337 N N . ILE B 1 136 ? 2.963 -20.016 -6.41 1 97.56 136 ILE B N 1
ATOM 3338 C CA . ILE B 1 136 ? 3.01 -21.328 -7.059 1 97.56 136 ILE B CA 1
ATOM 3339 C C . ILE B 1 136 ? 1.769 -21.516 -7.926 1 97.56 136 ILE B C 1
ATOM 3341 O O . ILE B 1 136 ? 0.668 -21.719 -7.41 1 97.56 136 ILE B O 1
ATOM 3345 N N . GLY B 1 137 ? 1.947 -21.469 -9.203 1 93.62 137 GLY B N 1
ATOM 3346 C CA . GLY B 1 137 ? 0.869 -21.781 -10.133 1 93.62 137 GLY B CA 1
ATOM 3347 C C . GLY B 1 137 ? 0.897 -23.203 -10.633 1 93.62 137 GLY B C 1
ATOM 3348 O O . GLY B 1 137 ? 1.524 -24.078 -10.016 1 93.62 137 GLY B O 1
ATOM 3349 N N . GLY B 1 138 ? 0.173 -23.438 -11.648 1 91.69 138 GLY B N 1
ATOM 3350 C CA . GLY B 1 138 ? 0.176 -24.75 -12.258 1 91.69 138 GLY B CA 1
ATOM 3351 C C . GLY B 1 138 ? 1.438 -25.047 -13.047 1 91.69 138 GLY B C 1
ATOM 3352 O O . GLY B 1 138 ? 1.886 -26.188 -13.117 1 91.69 138 GLY B O 1
ATOM 3353 N N . GLY B 1 139 ? 2.012 -23.984 -13.57 1 91.12 139 GLY B N 1
ATOM 3354 C CA . GLY B 1 139 ? 3.125 -24.219 -14.477 1 91.12 139 GLY B CA 1
ATOM 3355 C C . GLY B 1 139 ? 4.453 -23.734 -13.922 1 91.12 139 GLY B C 1
ATOM 3356 O O . GLY B 1 139 ? 5.516 -24.172 -14.375 1 91.12 139 GLY B O 1
ATOM 3357 N N . SER B 1 140 ? 4.387 -22.844 -12.953 1 95 140 SER B N 1
ATOM 3358 C CA . SER B 1 140 ? 5.645 -22.234 -12.547 1 95 140 SER B CA 1
ATOM 3359 C C . SER B 1 140 ? 5.586 -21.75 -11.094 1 95 140 SER B C 1
ATOM 3361 O O . SER B 1 140 ? 4.508 -21.703 -10.5 1 95 140 SER B O 1
ATOM 3363 N N . LEU B 1 141 ? 6.703 -21.531 -10.492 1 97.81 141 LEU B N 1
ATOM 3364 C CA . LEU B 1 141 ? 6.938 -20.812 -9.242 1 97.81 141 LEU B CA 1
ATOM 3365 C C . LEU B 1 141 ? 7.562 -19.453 -9.508 1 97.81 141 LEU B C 1
ATOM 3367 O O . LEU B 1 141 ? 8.625 -19.359 -10.125 1 97.81 141 LEU B O 1
ATOM 3371 N N . GLU B 1 142 ? 6.895 -18.438 -9.188 1 98.38 142 GLU B N 1
ATOM 3372 C CA . GLU B 1 142 ? 7.457 -17.094 -9.242 1 98.38 142 GLU B CA 1
ATOM 3373 C C . GLU B 1 142 ? 8 -16.656 -7.879 1 98.38 142 GLU B C 1
ATOM 3375 O O . GLU B 1 142 ? 7.383 -16.922 -6.848 1 98.38 142 GLU B O 1
ATOM 3380 N N . ILE B 1 143 ? 9.164 -16.078 -7.867 1 98.69 143 ILE B N 1
ATOM 3381 C CA . ILE B 1 143 ? 9.828 -15.5 -6.703 1 98.69 143 ILE B CA 1
ATOM 3382 C C . ILE B 1 143 ? 10.203 -14.047 -6.992 1 98.69 143 ILE B C 1
ATOM 3384 O O . ILE B 1 143 ? 10.773 -13.742 -8.039 1 98.69 143 ILE B O 1
ATOM 3388 N N . ALA B 1 144 ? 9.844 -13.164 -6.102 1 98.75 144 ALA B N 1
ATOM 3389 C CA . ALA B 1 144 ? 10.211 -11.758 -6.262 1 98.75 144 ALA B CA 1
ATOM 3390 C C . ALA B 1 144 ? 10.555 -11.125 -4.918 1 98.75 144 ALA B C 1
ATOM 3392 O O . ALA B 1 144 ? 9.992 -11.5 -3.887 1 98.75 144 ALA B O 1
ATOM 3393 N N . TYR B 1 145 ? 11.5 -10.211 -4.953 1 98.62 145 TYR B N 1
ATOM 3394 C CA . TYR B 1 145 ? 12.023 -9.57 -3.748 1 98.62 145 TYR B CA 1
ATOM 3395 C C . TYR B 1 145 ? 12.328 -8.102 -3.996 1 98.62 145 TYR B C 1
ATOM 3397 O O . TYR B 1 145 ? 12.898 -7.742 -5.027 1 98.62 145 TYR B O 1
ATOM 3405 N N . GLY B 1 146 ? 11.891 -7.25 -3 1 97.88 146 GLY B N 1
ATOM 3406 C CA . GLY B 1 146 ? 12.297 -5.859 -3.15 1 97.88 146 GLY B CA 1
ATOM 3407 C C . GLY B 1 146 ? 11.594 -4.922 -2.189 1 97.88 146 GLY B C 1
ATOM 3408 O O . GLY B 1 146 ? 10.75 -5.355 -1.398 1 97.88 146 GLY B O 1
ATOM 3409 N N . MET B 1 147 ? 11.984 -3.664 -2.287 1 95.88 147 MET B N 1
ATOM 3410 C CA . MET B 1 147 ? 11.438 -2.615 -1.434 1 95.88 147 MET B CA 1
ATOM 3411 C C . MET B 1 147 ? 10.398 -1.789 -2.186 1 95.88 147 MET B C 1
ATOM 3413 O O . MET B 1 147 ? 9.367 -1.419 -1.623 1 95.88 147 MET B O 1
ATOM 3417 N N . ASP B 1 148 ? 10.633 -1.564 -3.451 1 96.12 148 ASP B N 1
ATOM 3418 C CA . ASP B 1 148 ? 9.781 -0.703 -4.258 1 96.12 148 ASP B CA 1
ATOM 3419 C C . ASP B 1 148 ? 8.664 -1.506 -4.926 1 96.12 148 ASP B C 1
ATOM 3421 O O . ASP B 1 148 ? 8.438 -2.668 -4.582 1 96.12 148 ASP B O 1
ATOM 3425 N N . GLU B 1 149 ? 7.898 -0.856 -5.762 1 96.44 149 GLU B N 1
ATOM 3426 C CA . GLU B 1 149 ? 6.824 -1.556 -6.457 1 96.44 149 GLU B CA 1
ATOM 3427 C C . GLU B 1 149 ? 7.375 -2.488 -7.531 1 96.44 149 GLU B C 1
ATOM 3429 O O . GLU B 1 149 ? 6.785 -3.533 -7.816 1 96.44 149 GLU B O 1
ATOM 3434 N N . GLU B 1 150 ? 8.484 -2.061 -8.141 1 96.19 150 GLU B N 1
ATOM 3435 C CA . GLU B 1 150 ? 9.273 -2.975 -8.961 1 96.19 150 GLU B CA 1
ATOM 3436 C C . GLU B 1 150 ? 10.289 -3.734 -8.117 1 96.19 150 GLU B C 1
ATOM 3438 O O . GLU B 1 150 ? 11.102 -3.125 -7.418 1 96.19 150 GLU B O 1
ATOM 3443 N N . PRO B 1 151 ? 10.188 -5.062 -8.141 1 97.88 151 PRO B N 1
ATOM 3444 C CA . PRO B 1 151 ? 11.125 -5.805 -7.293 1 97.88 151 PRO B CA 1
ATOM 3445 C C . PRO B 1 151 ? 12.57 -5.66 -7.75 1 97.88 151 PRO B C 1
ATOM 3447 O O . PRO B 1 151 ? 12.828 -5.43 -8.938 1 97.88 151 PRO B O 1
ATOM 3450 N N . ASP B 1 152 ? 13.484 -5.809 -6.832 1 97.31 152 ASP B N 1
ATOM 3451 C CA . ASP B 1 152 ? 14.922 -5.785 -7.094 1 97.31 152 ASP B CA 1
ATOM 3452 C C . ASP B 1 152 ? 15.375 -7.066 -7.781 1 97.31 152 ASP B C 1
ATOM 3454 O O . ASP B 1 152 ? 16.359 -7.062 -8.523 1 97.31 152 ASP B O 1
ATOM 3458 N N . ALA B 1 153 ? 14.68 -8.125 -7.492 1 98.12 153 ALA B N 1
ATOM 3459 C CA . ALA B 1 153 ? 14.945 -9.422 -8.102 1 98.12 153 ALA B CA 1
ATOM 3460 C C . ALA B 1 153 ? 13.648 -10.18 -8.367 1 98.12 153 ALA B C 1
ATOM 3462 O O . ALA B 1 153 ? 12.695 -10.094 -7.582 1 98.12 153 ALA B O 1
ATOM 3463 N N . ALA B 1 154 ? 13.625 -10.852 -9.453 1 98.31 154 ALA B N 1
ATOM 3464 C CA . ALA B 1 154 ? 12.5 -11.695 -9.844 1 98.31 154 ALA B CA 1
ATOM 3465 C C . ALA B 1 154 ? 12.977 -12.93 -10.602 1 98.31 154 ALA B C 1
ATOM 3467 O O . ALA B 1 154 ? 13.922 -12.852 -11.391 1 98.31 154 ALA B O 1
ATOM 3468 N N . ALA B 1 155 ? 12.32 -14.016 -10.344 1 98 155 ALA B N 1
ATOM 3469 C CA . ALA B 1 155 ? 12.633 -15.266 -11.031 1 98 155 ALA B CA 1
ATOM 3470 C C . ALA B 1 155 ? 11.375 -16.109 -11.234 1 98 155 ALA B C 1
ATOM 3472 O O . ALA B 1 155 ? 10.406 -15.977 -10.484 1 98 155 ALA B O 1
ATOM 3473 N N . SER B 1 156 ? 11.367 -16.875 -12.234 1 97.5 156 SER B N 1
ATOM 3474 C CA . SER B 1 156 ? 10.344 -17.859 -12.523 1 97.5 156 SER B CA 1
ATOM 3475 C C . SER B 1 156 ? 10.961 -19.234 -12.805 1 97.5 156 SER B C 1
ATOM 3477 O O . SER B 1 156 ? 11.828 -19.359 -13.672 1 97.5 156 SER B O 1
ATOM 3479 N N . LEU B 1 157 ? 10.578 -20.172 -12.016 1 97.5 157 LEU B N 1
ATOM 3480 C CA . LEU B 1 157 ? 11.094 -21.531 -12.156 1 97.5 157 LEU B CA 1
ATOM 3481 C C . LEU B 1 157 ? 10.016 -22.469 -12.68 1 97.5 157 LEU B C 1
ATOM 3483 O O . LEU B 1 157 ? 8.844 -22.328 -12.344 1 97.5 157 LEU B O 1
ATOM 3487 N N . PRO B 1 158 ? 10.391 -23.453 -13.523 1 94.69 158 PRO B N 1
ATOM 3488 C CA . PRO B 1 158 ? 9.406 -24.406 -14.031 1 94.69 158 PRO B CA 1
ATOM 3489 C C . PRO B 1 158 ? 8.969 -25.422 -12.984 1 94.69 158 PRO B C 1
ATOM 3491 O O . PRO B 1 158 ? 9.07 -26.625 -13.203 1 94.69 158 PRO B O 1
ATOM 3494 N N . LEU B 1 159 ? 8.469 -24.859 -11.867 1 97.06 159 LEU B N 1
ATOM 3495 C CA . LEU B 1 159 ? 8.109 -25.672 -10.703 1 97.06 159 LEU B CA 1
ATOM 3496 C C . LEU B 1 159 ? 6.637 -25.469 -10.344 1 97.06 159 LEU B C 1
ATOM 3498 O O . LEU B 1 159 ? 6.301 -25.312 -9.164 1 97.06 159 LEU B O 1
ATOM 3502 N N . GLY B 1 160 ? 5.797 -25.5 -11.344 1 95.44 160 GLY B N 1
ATOM 3503 C CA . GLY B 1 160 ? 4.363 -25.438 -11.109 1 95.44 160 GLY B CA 1
ATOM 3504 C C . GLY B 1 160 ? 3.779 -26.734 -10.602 1 95.44 160 GLY B C 1
ATOM 3505 O O . GLY B 1 160 ? 4.219 -27.812 -11 1 95.44 160 GLY B O 1
ATOM 3506 N N . ALA B 1 161 ? 2.795 -26.609 -9.805 1 95.88 161 ALA B N 1
ATOM 3507 C CA . ALA B 1 161 ? 2.201 -27.781 -9.164 1 95.88 161 ALA B CA 1
ATOM 3508 C C . ALA B 1 161 ? 1.658 -28.766 -10.203 1 95.88 161 ALA B C 1
ATOM 3510 O O . ALA B 1 161 ? 1.884 -29.969 -10.102 1 95.88 161 ALA B O 1
ATOM 3511 N N . GLY B 1 162 ? 0.927 -28.234 -11.172 1 92 162 GLY B N 1
ATOM 3512 C CA . GLY B 1 162 ? 0.377 -29.078 -12.211 1 92 162 GLY B CA 1
ATOM 3513 C C . GLY B 1 162 ? 1.441 -29.719 -13.094 1 92 162 GLY B C 1
ATOM 3514 O O . GLY B 1 162 ? 1.394 -30.906 -13.375 1 92 162 GLY B O 1
ATOM 3515 N N . ARG B 1 163 ? 2.363 -28.953 -13.516 1 89.88 163 ARG B N 1
ATOM 3516 C CA . ARG B 1 163 ? 3.482 -29.406 -14.336 1 89.88 163 ARG B CA 1
ATOM 3517 C C . ARG B 1 163 ? 4.246 -30.531 -13.648 1 89.88 163 ARG B C 1
ATOM 3519 O O . ARG B 1 163 ? 4.52 -31.578 -14.258 1 89.88 163 ARG B O 1
ATOM 3526 N N . LEU B 1 164 ? 4.594 -30.359 -12.406 1 95.19 164 LEU B N 1
ATOM 3527 C CA . LEU B 1 164 ? 5.387 -31.312 -11.648 1 95.19 164 LEU B CA 1
ATOM 3528 C C . LEU B 1 164 ? 4.605 -32.594 -11.422 1 95.19 164 LEU B C 1
ATOM 3530 O O . LEU B 1 164 ? 5.176 -33.688 -11.492 1 95.19 164 LEU B O 1
ATOM 3534 N N . THR B 1 165 ? 3.338 -32.438 -11.141 1 94.88 165 THR B N 1
ATOM 3535 C CA . THR B 1 165 ? 2.506 -33.625 -10.945 1 94.88 165 THR B CA 1
ATOM 3536 C C . THR B 1 165 ? 2.492 -34.5 -12.211 1 94.88 165 THR B C 1
ATOM 3538 O O . THR B 1 165 ? 2.715 -35.688 -12.141 1 94.88 165 THR B O 1
ATOM 3541 N N . ALA B 1 166 ? 2.256 -33.875 -13.336 1 89.69 166 ALA B N 1
ATOM 3542 C CA . ALA B 1 166 ? 2.162 -34.594 -14.602 1 89.69 166 ALA B CA 1
ATOM 3543 C C . ALA B 1 166 ? 3.488 -35.281 -14.953 1 89.69 166 ALA B C 1
ATOM 3545 O O . ALA B 1 166 ? 3.508 -36.406 -15.445 1 89.69 166 ALA B O 1
ATOM 3546 N N . ALA B 1 167 ? 4.551 -34.656 -14.625 1 91.31 167 ALA B N 1
ATOM 3547 C CA . ALA B 1 167 ? 5.855 -35.125 -15.102 1 91.31 167 ALA B CA 1
ATOM 3548 C C . ALA B 1 167 ? 6.484 -36.125 -14.117 1 91.31 167 ALA B C 1
ATOM 3550 O O . ALA B 1 167 ? 7.262 -36.969 -14.508 1 91.31 167 ALA B O 1
ATOM 3551 N N . TRP B 1 168 ? 6.109 -36.031 -12.844 1 95.94 168 TRP B N 1
ATOM 3552 C CA . TRP B 1 168 ? 6.938 -36.719 -11.867 1 95.94 168 TRP B CA 1
ATOM 3553 C C . TRP B 1 168 ? 6.094 -37.656 -11.016 1 95.94 168 TRP B C 1
ATOM 3555 O O . TRP B 1 168 ? 6.633 -38.531 -10.32 1 95.94 168 TRP B O 1
ATOM 3565 N N . LEU B 1 169 ? 4.742 -37.469 -11.055 1 96.75 169 LEU B N 1
ATOM 3566 C CA . LEU B 1 169 ? 3.896 -38.281 -10.18 1 96.75 169 LEU B CA 1
ATOM 3567 C C . LEU B 1 169 ? 2.828 -39.031 -10.977 1 96.75 169 LEU B C 1
ATOM 3569 O O . LEU B 1 169 ? 1.638 -38.719 -10.844 1 96.75 169 LEU B O 1
ATOM 3573 N N . PRO B 1 170 ? 3.178 -40.094 -11.664 1 94.31 170 PRO B N 1
ATOM 3574 C CA . PRO B 1 170 ? 2.248 -40.75 -12.578 1 94.31 170 PRO B CA 1
ATOM 3575 C C . PRO B 1 170 ? 1.274 -41.688 -11.867 1 94.31 170 PRO B C 1
ATOM 3577 O O . PRO B 1 170 ? 0.254 -42.062 -12.438 1 94.31 170 PRO B O 1
ATOM 3580 N N . THR B 1 171 ? 1.569 -42.062 -10.633 1 97.19 171 THR B N 1
ATOM 3581 C CA . THR B 1 171 ? 0.723 -43 -9.945 1 97.19 171 THR B CA 1
ATOM 3582 C C . THR B 1 171 ? -0.071 -42.344 -8.828 1 97.19 171 THR B C 1
ATOM 3584 O O . THR B 1 171 ? 0.319 -41.281 -8.336 1 97.19 171 THR B O 1
ATOM 3587 N N . ASP B 1 172 ? -1.149 -43.031 -8.383 1 97.31 172 ASP B N 1
ATOM 3588 C CA . ASP B 1 172 ? -2.043 -42.5 -7.348 1 97.31 172 ASP B CA 1
ATOM 3589 C C . ASP B 1 172 ? -2.459 -43.625 -6.387 1 97.31 172 ASP B C 1
ATOM 3591 O O . ASP B 1 172 ? -3.277 -44.469 -6.73 1 97.31 172 ASP B O 1
ATOM 3595 N N . PRO B 1 173 ? -1.99 -43.719 -5.254 1 97.31 173 PRO B N 1
ATOM 3596 C CA . PRO B 1 173 ? -1.106 -42.688 -4.719 1 97.31 173 PRO B CA 1
ATOM 3597 C C . PRO B 1 173 ? 0.29 -42.719 -5.336 1 97.31 173 PRO B C 1
ATOM 3599 O O . PRO B 1 173 ? 0.66 -43.688 -5.973 1 97.31 173 PRO B O 1
ATOM 3602 N N . PRO B 1 174 ? 0.989 -41.594 -5.156 1 97.94 174 PRO B N 1
ATOM 3603 C CA . PRO B 1 174 ? 2.316 -41.531 -5.773 1 97.94 174 PRO B CA 1
ATOM 3604 C C . PRO B 1 174 ? 3.293 -42.531 -5.16 1 97.94 174 PRO B C 1
ATOM 3606 O O . PRO B 1 174 ? 3.229 -42.812 -3.959 1 97.94 174 PRO B O 1
ATOM 3609 N N . ASP B 1 175 ? 4.156 -43.031 -6.02 1 98.06 175 ASP B N 1
ATOM 3610 C CA . ASP B 1 175 ? 5.242 -43.875 -5.555 1 98.06 175 ASP B CA 1
ATOM 3611 C C . ASP B 1 175 ? 6.23 -43.094 -4.695 1 98.06 175 ASP B C 1
ATOM 3613 O O . ASP B 1 175 ? 6.672 -42.031 -5.082 1 98.06 175 ASP B O 1
ATOM 3617 N N . PRO B 1 176 ? 6.531 -43.656 -3.549 1 98.06 176 PRO B N 1
ATOM 3618 C CA . PRO B 1 176 ? 7.469 -42.969 -2.664 1 98.06 176 PRO B CA 1
ATOM 3619 C C . PRO B 1 176 ? 8.781 -42.625 -3.359 1 98.06 176 PRO B C 1
ATOM 3621 O O . PRO B 1 176 ? 9.375 -41.562 -3.07 1 98.06 176 PRO B O 1
ATOM 3624 N N . ALA B 1 177 ? 9.219 -43.406 -4.227 1 98.38 177 ALA B N 1
ATOM 3625 C CA . ALA B 1 177 ? 10.453 -43.125 -4.957 1 98.38 177 ALA B CA 1
ATOM 3626 C C . ALA B 1 177 ? 10.297 -41.906 -5.852 1 98.38 177 ALA B C 1
ATOM 3628 O O . ALA B 1 177 ? 11.227 -41.125 -5.996 1 98.38 177 ALA B O 1
ATOM 3629 N N . ASP B 1 178 ? 9.133 -41.781 -6.469 1 98.62 178 ASP B N 1
ATOM 3630 C CA . ASP B 1 178 ? 8.859 -40.625 -7.309 1 98.62 178 ASP B CA 1
ATOM 3631 C C . ASP B 1 178 ? 8.789 -39.344 -6.473 1 98.62 178 ASP B C 1
ATOM 3633 O O . ASP B 1 178 ? 9.273 -38.281 -6.898 1 98.62 178 ASP B O 1
ATOM 3637 N N . VAL B 1 179 ? 8.203 -39.5 -5.297 1 98.62 179 VAL B N 1
ATOM 3638 C CA . VAL B 1 179 ? 8.102 -38.344 -4.395 1 98.62 179 VAL B CA 1
ATOM 3639 C C . VAL B 1 179 ? 9.5 -37.906 -3.979 1 98.62 179 VAL B C 1
ATOM 3641 O O . VAL B 1 179 ? 9.797 -36.688 -3.984 1 98.62 179 VAL B O 1
ATOM 3644 N N . LYS B 1 180 ? 10.344 -38.812 -3.637 1 98.56 180 LYS B N 1
ATOM 3645 C CA . LYS B 1 180 ? 11.719 -38.5 -3.252 1 98.56 180 LYS B CA 1
ATOM 3646 C C . LYS B 1 180 ? 12.469 -37.844 -4.398 1 98.56 180 LYS B C 1
ATOM 3648 O O . LYS B 1 180 ? 13.211 -36.875 -4.188 1 98.56 180 LYS B O 1
ATOM 3653 N N . ALA B 1 181 ? 12.312 -38.344 -5.574 1 98.75 181 ALA B N 1
ATOM 3654 C CA . ALA B 1 181 ? 12.969 -37.781 -6.754 1 98.75 181 ALA B CA 1
ATOM 3655 C C . ALA B 1 181 ? 12.477 -36.375 -7.031 1 98.75 181 ALA B C 1
ATOM 3657 O O . ALA B 1 181 ? 13.273 -35.469 -7.352 1 98.75 181 ALA B O 1
ATOM 3658 N N . LEU B 1 182 ? 11.18 -36.188 -6.914 1 98.75 182 LEU B N 1
ATOM 3659 C CA . LEU B 1 182 ? 10.609 -34.875 -7.133 1 98.75 182 LEU B CA 1
ATOM 3660 C C . LEU B 1 182 ? 11.117 -33.875 -6.098 1 98.75 182 LEU B C 1
ATOM 3662 O O . LEU B 1 182 ? 11.469 -32.75 -6.434 1 98.75 182 LEU B O 1
ATOM 3666 N N . ARG B 1 183 ? 11.125 -34.312 -4.859 1 98.62 183 ARG B N 1
ATOM 3667 C CA . ARG B 1 183 ? 11.633 -33.438 -3.793 1 98.62 183 ARG B CA 1
ATOM 3668 C C . ARG B 1 183 ? 13.062 -33 -4.082 1 98.62 183 ARG B C 1
ATOM 3670 O O . ARG B 1 183 ? 13.391 -31.812 -3.922 1 98.62 183 ARG B O 1
ATOM 3677 N N . ARG B 1 184 ? 13.867 -33.875 -4.531 1 98.69 184 ARG B N 1
ATOM 3678 C CA . ARG B 1 184 ? 15.258 -33.562 -4.871 1 98.69 184 ARG B CA 1
ATOM 3679 C C . ARG B 1 184 ? 15.328 -32.562 -6.027 1 98.69 184 ARG B C 1
ATOM 3681 O O . ARG B 1 184 ? 16.094 -31.609 -5.984 1 98.69 184 ARG B O 1
ATOM 3688 N N . HIS B 1 185 ? 14.586 -32.781 -6.996 1 98.69 185 HIS B N 1
ATOM 3689 C CA . HIS B 1 185 ? 14.562 -31.922 -8.172 1 98.69 185 HIS B CA 1
ATOM 3690 C C . HIS B 1 185 ? 14.148 -30.5 -7.801 1 98.69 185 HIS B C 1
ATOM 3692 O O . HIS B 1 185 ? 14.812 -29.547 -8.18 1 98.69 185 HIS B O 1
ATOM 3698 N N . VAL B 1 186 ? 13.07 -30.391 -7.031 1 98.81 186 VAL B N 1
ATOM 3699 C CA . VAL B 1 186 ? 12.523 -29.109 -6.602 1 98.81 186 VAL B CA 1
ATOM 3700 C C . VAL B 1 186 ? 13.57 -28.328 -5.805 1 98.81 186 VAL B C 1
ATOM 3702 O O . VAL B 1 186 ? 13.852 -27.172 -6.102 1 98.81 186 VAL B O 1
ATOM 3705 N N . ARG B 1 187 ? 14.148 -28.984 -4.887 1 98.62 187 ARG B N 1
ATOM 3706 C CA . ARG B 1 187 ? 15.125 -28.328 -4.012 1 98.62 187 ARG B CA 1
ATOM 3707 C C . ARG B 1 187 ? 16.359 -27.906 -4.797 1 98.62 187 ARG B C 1
ATOM 3709 O O . ARG B 1 187 ? 16.906 -26.828 -4.566 1 98.62 187 ARG B O 1
ATOM 3716 N N . ALA B 1 188 ? 16.781 -28.734 -5.762 1 98.69 188 ALA B N 1
ATOM 3717 C CA . ALA B 1 188 ? 17.938 -28.391 -6.582 1 98.69 188 ALA B CA 1
ATOM 3718 C C . ALA B 1 188 ? 17.672 -27.156 -7.426 1 98.69 188 ALA B C 1
ATOM 3720 O O . ALA B 1 188 ? 18.516 -26.266 -7.531 1 98.69 188 ALA B O 1
ATOM 3721 N N . GLN B 1 189 ? 16.5 -27.078 -8 1 98.44 189 GLN B N 1
ATOM 3722 C CA . GLN B 1 189 ? 16.141 -25.953 -8.844 1 98.44 189 GLN B CA 1
ATOM 3723 C C . GLN B 1 189 ? 16.047 -24.672 -8.031 1 98.44 189 GLN B C 1
ATOM 3725 O O . GLN B 1 189 ? 16.547 -23.609 -8.453 1 98.44 189 GLN B O 1
ATOM 3730 N N . ILE B 1 190 ? 15.469 -24.719 -6.859 1 98.62 190 ILE B N 1
ATOM 3731 C CA . ILE B 1 190 ? 15.305 -23.547 -6.012 1 98.62 190 ILE B CA 1
ATOM 3732 C C . ILE B 1 190 ? 16.656 -23.094 -5.484 1 98.62 190 ILE B C 1
ATOM 3734 O O . ILE B 1 190 ? 16.953 -21.891 -5.465 1 98.62 190 ILE B O 1
ATOM 3738 N N . ALA B 1 191 ? 17.484 -24 -5.098 1 98.19 191 ALA B N 1
ATOM 3739 C CA . ALA B 1 191 ? 18.797 -23.703 -4.527 1 98.19 191 ALA B CA 1
ATOM 3740 C C . ALA B 1 191 ? 19.641 -22.875 -5.5 1 98.19 191 ALA B C 1
ATOM 3742 O O . ALA B 1 191 ? 20.422 -22 -5.078 1 98.19 191 ALA B O 1
ATOM 3743 N N . ARG B 1 192 ? 19.422 -23.062 -6.746 1 97.25 192 ARG B N 1
ATOM 3744 C CA . ARG B 1 192 ? 20.203 -22.375 -7.77 1 97.25 192 ARG B CA 1
ATOM 3745 C C . ARG B 1 192 ? 19.844 -20.891 -7.809 1 97.25 192 ARG B C 1
ATOM 3747 O O . ARG B 1 192 ? 20.609 -20.078 -8.328 1 97.25 192 ARG B O 1
ATOM 3754 N N . THR B 1 193 ? 18.719 -20.562 -7.258 1 96.19 193 THR B N 1
ATOM 3755 C CA . THR B 1 193 ? 18.219 -19.203 -7.406 1 96.19 193 THR B CA 1
ATOM 3756 C C . THR B 1 193 ? 18.297 -18.453 -6.086 1 96.19 193 THR B C 1
ATOM 3758 O O . THR B 1 193 ? 18.281 -17.219 -6.066 1 96.19 193 THR B O 1
ATOM 3761 N N . VAL B 1 194 ? 18.5 -19.125 -4.992 1 97.06 194 VAL B N 1
ATOM 3762 C CA . VAL B 1 194 ? 18.422 -18.547 -3.654 1 97.06 194 VAL B CA 1
ATOM 3763 C C . VAL B 1 194 ? 19.484 -17.469 -3.484 1 97.06 194 VAL B C 1
ATOM 3765 O O . VAL B 1 194 ? 19.234 -16.438 -2.877 1 97.06 194 VAL B O 1
ATOM 3768 N N . GLY B 1 195 ? 20.688 -17.719 -4.023 1 95.69 195 GLY B N 1
ATOM 3769 C CA . GLY B 1 195 ? 21.797 -16.797 -3.867 1 95.69 195 GLY B CA 1
ATOM 3770 C C . GLY B 1 195 ? 21.5 -15.406 -4.414 1 95.69 195 GLY B C 1
ATOM 3771 O O . GLY B 1 195 ? 21.938 -14.406 -3.852 1 95.69 195 GLY B O 1
ATOM 3772 N N . GLU B 1 196 ? 20.766 -15.398 -5.496 1 95.12 196 GLU B N 1
ATOM 3773 C CA . GLU B 1 196 ? 20.406 -14.133 -6.137 1 95.12 196 GLU B CA 1
ATOM 3774 C C . GLU B 1 196 ? 19.547 -13.273 -5.215 1 95.12 196 GLU B C 1
ATOM 3776 O O . GLU B 1 196 ? 19.641 -12.039 -5.25 1 95.12 196 GLU B O 1
ATOM 3781 N N . PHE B 1 197 ? 18.812 -13.852 -4.398 1 96.19 197 PHE B N 1
ATOM 3782 C CA . PHE B 1 197 ? 17.891 -13.148 -3.504 1 96.19 197 PHE B CA 1
ATOM 3783 C C . PHE B 1 197 ? 18.562 -12.883 -2.158 1 96.19 197 PHE B C 1
ATOM 3785 O O . PHE B 1 197 ? 18.406 -11.797 -1.586 1 96.19 197 PHE B O 1
ATOM 3792 N N . SER B 1 198 ? 19.297 -13.805 -1.704 1 93.44 198 SER B N 1
ATOM 3793 C CA . SER B 1 198 ? 19.922 -13.688 -0.394 1 93.44 198 SER B CA 1
ATOM 3794 C C . SER B 1 198 ? 20.938 -12.531 -0.365 1 93.44 198 SER B C 1
ATOM 3796 O O . SER B 1 198 ? 21.109 -11.891 0.668 1 93.44 198 SER B O 1
ATOM 3798 N N . ARG B 1 199 ? 21.516 -12.195 -1.456 1 94.44 199 ARG B N 1
ATOM 3799 C CA . ARG B 1 199 ? 22.516 -11.125 -1.551 1 94.44 199 ARG B CA 1
ATOM 3800 C C . ARG B 1 199 ? 21.859 -9.758 -1.347 1 94.44 199 ARG B C 1
ATOM 3802 O O . ARG B 1 199 ? 22.547 -8.781 -1.052 1 94.44 199 ARG B O 1
ATOM 3809 N N . LEU B 1 200 ? 20.594 -9.789 -1.461 1 96.06 200 LEU B N 1
ATOM 3810 C CA . LEU B 1 200 ? 19.875 -8.516 -1.372 1 96.06 200 LEU B CA 1
ATOM 3811 C C . LEU B 1 200 ? 19.469 -8.227 0.066 1 96.06 200 LEU B C 1
ATOM 3813 O O . LEU B 1 200 ? 18.906 -7.164 0.351 1 96.06 200 LEU B O 1
ATOM 3817 N N . GLY B 1 201 ? 19.797 -9.148 0.991 1 94.62 201 GLY B N 1
ATOM 3818 C CA . GLY B 1 201 ? 19.453 -8.961 2.393 1 94.62 201 GLY B CA 1
ATOM 3819 C C . GLY B 1 201 ? 18.219 -9.734 2.811 1 94.62 201 GLY B C 1
ATOM 3820 O O . GLY B 1 201 ? 17.516 -10.297 1.968 1 94.62 201 GLY B O 1
ATOM 3821 N N . ALA B 1 202 ? 17.922 -9.719 4.109 1 95.88 202 ALA B N 1
ATOM 3822 C CA . ALA B 1 202 ? 16.781 -10.445 4.652 1 95.88 202 ALA B CA 1
ATOM 3823 C C . ALA B 1 202 ? 15.484 -9.695 4.375 1 95.88 202 ALA B C 1
ATOM 3825 O O . ALA B 1 202 ? 15.43 -8.469 4.48 1 95.88 202 ALA B O 1
ATOM 3826 N N . PRO B 1 203 ? 14.516 -10.414 3.965 1 97.38 203 PRO B N 1
ATOM 3827 C CA . PRO B 1 203 ? 13.219 -9.75 3.844 1 97.38 203 PRO B CA 1
ATOM 3828 C C . PRO B 1 203 ? 12.633 -9.344 5.195 1 97.38 203 PRO B C 1
ATOM 3830 O O . PRO B 1 203 ? 12.945 -9.961 6.215 1 97.38 203 PRO B O 1
ATOM 3833 N N . ASP B 1 204 ? 11.812 -8.281 5.195 1 97.38 204 ASP B N 1
ATOM 3834 C CA . ASP B 1 204 ? 11.078 -7.867 6.387 1 97.38 204 ASP B CA 1
ATOM 3835 C C . ASP B 1 204 ? 9.742 -8.594 6.488 1 97.38 204 ASP B C 1
ATOM 3837 O O . ASP B 1 204 ? 9.227 -8.812 7.586 1 97.38 204 ASP B O 1
ATOM 3841 N N . HIS B 1 205 ? 9.195 -8.945 5.387 1 98.38 205 HIS B N 1
ATOM 3842 C CA . HIS B 1 205 ? 7.887 -9.578 5.301 1 98.38 205 HIS B CA 1
ATOM 3843 C C . HIS B 1 205 ? 7.852 -10.617 4.184 1 98.38 205 HIS B C 1
ATOM 3845 O O . HIS B 1 205 ? 8.164 -10.312 3.033 1 98.38 205 HIS B O 1
ATOM 3851 N N . ILE B 1 206 ? 7.531 -11.844 4.496 1 98.75 206 ILE B N 1
ATOM 3852 C CA . ILE B 1 206 ? 7.473 -12.945 3.539 1 98.75 206 ILE B CA 1
ATOM 3853 C C . ILE B 1 206 ? 6.016 -13.289 3.244 1 98.75 206 ILE B C 1
ATOM 3855 O O . ILE B 1 206 ? 5.242 -13.594 4.156 1 98.75 206 ILE B O 1
ATOM 3859 N N . VAL B 1 207 ? 5.703 -13.266 1.975 1 98.62 207 VAL B N 1
ATOM 3860 C CA . VAL B 1 207 ? 4.312 -13.367 1.547 1 98.62 207 VAL B CA 1
ATOM 3861 C C . VAL B 1 207 ? 4.188 -14.438 0.46 1 98.62 207 VAL B C 1
ATOM 3863 O O . VAL B 1 207 ? 5.137 -14.688 -0.287 1 98.62 207 VAL B O 1
ATOM 3866 N N . ALA B 1 208 ? 3.092 -15.07 0.458 1 98.81 208 ALA B N 1
ATOM 3867 C CA . ALA B 1 208 ? 2.77 -16.016 -0.615 1 98.81 208 ALA B CA 1
ATOM 3868 C C . ALA B 1 208 ? 1.369 -15.758 -1.162 1 98.81 208 ALA B C 1
ATOM 3870 O O . ALA B 1 208 ? 0.512 -15.211 -0.465 1 98.81 208 ALA B O 1
ATOM 3871 N N . THR B 1 209 ? 1.276 -16.078 -2.346 1 96.88 209 THR B N 1
ATOM 3872 C CA . THR B 1 209 ? -0.04 -15.945 -2.961 1 96.88 209 THR B CA 1
ATOM 3873 C C . THR B 1 209 ? -0.323 -17.109 -3.898 1 96.88 209 THR B C 1
ATOM 3875 O O . THR B 1 209 ? 0.497 -18.031 -4.023 1 96.88 209 THR B O 1
ATOM 3878 N N . SER B 1 210 ? -1.46 -17.266 -4.453 1 93.44 210 SER B N 1
ATOM 3879 C CA . SER B 1 210 ? -1.971 -18.312 -5.34 1 93.44 210 SER B CA 1
ATOM 3880 C C . SER B 1 210 ? -2.961 -19.203 -4.613 1 93.44 210 SER B C 1
ATOM 3882 O O . SER B 1 210 ? -3.016 -19.219 -3.383 1 93.44 210 SER B O 1
ATOM 3884 N N . LYS B 1 211 ? -3.631 -19.984 -5.402 1 93.38 211 LYS B N 1
ATOM 3885 C CA . LYS B 1 211 ? -4.559 -20.953 -4.844 1 93.38 211 LYS B CA 1
ATOM 3886 C C . LYS B 1 211 ? -3.812 -22.078 -4.129 1 93.38 211 LYS B C 1
ATOM 3888 O O . LYS B 1 211 ? -4.297 -22.625 -3.131 1 93.38 211 LYS B O 1
ATOM 3893 N N . THR B 1 212 ? -2.658 -22.438 -4.613 1 95.69 212 THR B N 1
ATOM 3894 C CA . THR B 1 212 ? -1.871 -23.484 -3.986 1 95.69 212 THR B CA 1
ATOM 3895 C C . THR B 1 212 ? -1.521 -23.109 -2.547 1 95.69 212 THR B C 1
ATOM 3897 O O . THR B 1 212 ? -1.807 -23.875 -1.619 1 95.69 212 THR B O 1
ATOM 3900 N N . PHE B 1 213 ? -0.987 -21.953 -2.336 1 98.06 213 PHE B N 1
ATOM 3901 C CA . PHE B 1 213 ? -0.605 -21.531 -0.993 1 98.06 213 PHE B CA 1
ATOM 3902 C C . PHE B 1 213 ? -1.835 -21.359 -0.111 1 98.06 213 PHE B C 1
ATOM 3904 O O . PHE B 1 213 ? -1.805 -21.688 1.078 1 98.06 213 PHE B O 1
ATOM 3911 N N . LYS B 1 214 ? -2.889 -20.875 -0.692 1 97.19 214 LYS B N 1
ATOM 3912 C CA . LYS B 1 214 ? -4.117 -20.719 0.078 1 97.19 214 LYS B CA 1
ATOM 3913 C C . LYS B 1 214 ? -4.629 -22.062 0.589 1 97.19 214 LYS B C 1
ATOM 3915 O O . LYS B 1 214 ? -5.027 -22.188 1.75 1 97.19 214 LYS B O 1
ATOM 3920 N N . GLN B 1 215 ? -4.602 -23.047 -0.247 1 97.38 215 GLN B N 1
ATOM 3921 C CA . GLN B 1 215 ? -5.066 -24.375 0.138 1 97.38 215 GLN B CA 1
ATOM 3922 C C . GLN B 1 215 ? -4.168 -24.984 1.21 1 97.38 215 GLN B C 1
ATOM 3924 O O . GLN B 1 215 ? -4.656 -25.594 2.168 1 97.38 215 GLN B O 1
ATOM 3929 N N . LEU B 1 216 ? -2.893 -24.812 1.032 1 98.19 216 LEU B N 1
ATOM 3930 C CA . LEU B 1 216 ? -1.948 -25.344 2.006 1 98.19 216 LEU B CA 1
ATOM 3931 C C . LEU B 1 216 ? -2.113 -24.672 3.357 1 98.19 216 LEU B C 1
ATOM 3933 O O . LEU B 1 216 ? -2.051 -25.328 4.402 1 98.19 216 LEU B O 1
ATOM 3937 N N . ALA B 1 217 ? -2.32 -23.328 3.322 1 98.38 217 ALA B N 1
ATOM 3938 C CA . ALA B 1 217 ? -2.549 -22.609 4.566 1 98.38 217 ALA B CA 1
ATOM 3939 C C . ALA B 1 217 ? -3.82 -23.078 5.258 1 98.38 217 ALA B C 1
ATOM 3941 O O . ALA B 1 217 ? -3.832 -23.297 6.473 1 98.38 217 ALA B O 1
ATOM 3942 N N . ARG B 1 218 ? -4.836 -23.281 4.469 1 97.81 218 ARG B N 1
ATOM 3943 C CA . ARG B 1 218 ? -6.09 -23.781 5.027 1 97.81 218 ARG B CA 1
ATOM 3944 C C . ARG B 1 218 ? -5.914 -25.156 5.652 1 97.81 218 ARG B C 1
ATOM 3946 O O . ARG B 1 218 ? -6.402 -25.406 6.758 1 97.81 218 ARG B O 1
ATOM 3953 N N . LEU B 1 219 ? -5.258 -25.953 4.957 1 96.62 219 LEU B N 1
ATOM 3954 C CA . LEU B 1 219 ? -4.961 -27.297 5.449 1 96.62 219 LEU B CA 1
ATOM 3955 C C . LEU B 1 219 ? -4.207 -27.234 6.777 1 96.62 219 LEU B C 1
ATOM 3957 O O . LEU B 1 219 ? -4.434 -28.062 7.66 1 96.62 219 LEU B O 1
ATOM 3961 N N . ALA B 1 220 ? -3.389 -26.234 6.883 1 97.06 220 ALA B N 1
ATOM 3962 C CA . ALA B 1 220 ? -2.547 -26.078 8.07 1 97.06 220 ALA B CA 1
ATOM 3963 C C . ALA B 1 220 ? -3.293 -25.328 9.18 1 97.06 220 ALA B C 1
ATOM 3965 O O . ALA B 1 220 ? -2.717 -25.031 10.219 1 97.06 220 ALA B O 1
ATOM 3966 N N . GLY B 1 221 ? -4.504 -24.922 8.922 1 96.44 221 GLY B N 1
ATOM 3967 C CA . GLY B 1 221 ? -5.316 -24.391 10.008 1 96.44 221 GLY B CA 1
ATOM 3968 C C . GLY B 1 221 ? -5.656 -22.922 9.844 1 96.44 221 GLY B C 1
ATOM 3969 O O . GLY B 1 221 ? -6.238 -22.312 10.742 1 96.44 221 GLY B O 1
ATOM 3970 N N . ALA B 1 222 ? -5.254 -22.344 8.781 1 97.44 222 ALA B N 1
ATOM 3971 C CA . ALA B 1 222 ? -5.578 -20.938 8.562 1 97.44 222 ALA B CA 1
ATOM 3972 C C . ALA B 1 222 ? -7.086 -20.734 8.445 1 97.44 222 ALA B C 1
ATOM 3974 O O . ALA B 1 222 ? -7.824 -21.688 8.156 1 97.44 222 ALA B O 1
ATOM 3975 N N . ALA B 1 223 ? -7.504 -19.516 8.688 1 97.12 223 ALA B N 1
ATOM 3976 C CA . ALA B 1 223 ? -8.914 -19.172 8.578 1 97.12 223 ALA B CA 1
ATOM 3977 C C . ALA B 1 223 ? -9.445 -19.422 7.172 1 97.12 223 ALA B C 1
ATOM 3979 O O . ALA B 1 223 ? -8.688 -19.422 6.203 1 97.12 223 ALA B O 1
ATOM 3980 N N . ARG B 1 224 ? -10.773 -19.703 7.098 1 95 224 ARG B N 1
ATOM 3981 C CA . ARG B 1 224 ? -11.43 -19.938 5.816 1 95 224 ARG B CA 1
ATOM 3982 C C . ARG B 1 224 ? -11.523 -18.656 5.004 1 95 224 ARG B C 1
ATOM 3984 O O . ARG B 1 224 ? -11.57 -17.562 5.57 1 95 224 ARG B O 1
ATOM 3991 N N . SER B 1 225 ? -11.578 -18.844 3.619 1 90.12 225 SER B N 1
ATOM 3992 C CA . SER B 1 225 ? -11.781 -17.688 2.748 1 90.12 225 SER B CA 1
ATOM 3993 C C . SER B 1 225 ? -13.047 -16.922 3.131 1 90.12 225 SER B C 1
ATOM 3995 O O . SER B 1 225 ? -13.07 -15.688 3.078 1 90.12 225 SER B O 1
ATOM 3997 N N . ALA B 1 226 ? -14.023 -17.578 3.592 1 92.31 226 ALA B N 1
ATOM 3998 C CA . ALA B 1 226 ? -15.328 -17 3.906 1 92.31 226 ALA B CA 1
ATOM 3999 C C . ALA B 1 226 ? -15.25 -16.125 5.152 1 92.31 226 ALA B C 1
ATOM 4001 O O . ALA B 1 226 ? -16.156 -15.344 5.426 1 92.31 226 ALA B O 1
ATOM 4002 N N . ASP B 1 227 ? -14.172 -16.312 5.91 1 95.12 227 ASP B N 1
ATOM 4003 C CA . ASP B 1 227 ? -14.016 -15.531 7.129 1 95.12 227 ASP B CA 1
ATOM 4004 C C . ASP B 1 227 ? -13.656 -14.078 6.801 1 95.12 227 ASP B C 1
ATOM 4006 O O . ASP B 1 227 ? -13.672 -13.219 7.684 1 95.12 227 ASP B O 1
ATOM 4010 N N . GLY B 1 228 ? -13.383 -13.867 5.57 1 93.06 228 GLY B N 1
ATOM 4011 C CA . GLY B 1 228 ? -13.258 -12.484 5.156 1 93.06 228 GLY B CA 1
ATOM 4012 C C . GLY B 1 228 ? -11.922 -12.164 4.52 1 93.06 228 GLY B C 1
ATOM 4013 O O . GLY B 1 228 ? -10.914 -12.82 4.816 1 93.06 228 GLY B O 1
ATOM 4014 N N . LEU B 1 229 ? -11.906 -11.117 3.773 1 91.81 229 LEU B N 1
ATOM 4015 C CA . LEU B 1 229 ? -10.758 -10.703 2.965 1 91.81 229 LEU B CA 1
ATOM 4016 C C . LEU B 1 229 ? -9.617 -10.219 3.85 1 91.81 229 LEU B C 1
ATOM 4018 O O . LEU B 1 229 ? -8.445 -10.43 3.527 1 91.81 229 LEU B O 1
ATOM 4022 N N . TYR B 1 230 ? -9.992 -9.641 4.988 1 94.5 230 TYR B N 1
ATOM 4023 C CA . TYR B 1 230 ? -8.984 -8.922 5.766 1 94.5 230 TYR B CA 1
ATOM 4024 C C . TYR B 1 230 ? -8.484 -9.773 6.926 1 94.5 230 TYR B C 1
ATOM 4026 O O . TYR B 1 230 ? -7.633 -9.328 7.703 1 94.5 230 TYR B O 1
ATOM 4034 N N . VAL B 1 231 ? -8.961 -11.047 6.992 1 96.5 231 VAL B N 1
ATOM 4035 C CA . VAL B 1 231 ? -8.453 -11.953 8.023 1 96.5 231 VAL B CA 1
ATOM 4036 C C . VAL B 1 231 ? -7.051 -12.422 7.656 1 96.5 231 VAL B C 1
ATOM 4038 O O . VAL B 1 231 ? -6.809 -12.859 6.531 1 96.5 231 VAL B O 1
ATOM 4041 N N . GLN B 1 232 ? -6.168 -12.227 8.578 1 96.94 232 GLN B N 1
ATOM 4042 C CA . GLN B 1 232 ? -4.789 -12.633 8.328 1 96.94 232 GLN B CA 1
ATOM 4043 C C . GLN B 1 232 ? -4.672 -14.156 8.273 1 96.94 232 GLN B C 1
ATOM 4045 O O . GLN B 1 232 ? -5.27 -14.859 9.094 1 96.94 232 GLN B O 1
ATOM 4050 N N . ARG B 1 233 ? -3.973 -14.703 7.34 1 98.31 233 ARG B N 1
ATOM 4051 C CA . ARG B 1 233 ? -3.699 -16.125 7.156 1 98.31 233 ARG B CA 1
ATOM 4052 C C . ARG B 1 233 ? -2.205 -16.375 6.988 1 98.31 233 ARG B C 1
ATOM 4054 O O . ARG B 1 233 ? -1.513 -15.609 6.312 1 98.31 233 ARG B O 1
ATOM 4061 N N . GLU B 1 234 ? -1.757 -17.438 7.625 1 98.56 234 GLU B N 1
ATOM 4062 C CA . GLU B 1 234 ? -0.333 -17.75 7.578 1 98.56 234 GLU B CA 1
ATOM 4063 C C . GLU B 1 234 ? -0.11 -19.25 7.32 1 98.56 234 GLU B C 1
ATOM 4065 O O . GLU B 1 234 ? -1.022 -20.047 7.492 1 98.56 234 GLU B O 1
ATOM 4070 N N . LEU B 1 235 ? 1.005 -19.562 6.824 1 98.75 235 LEU B N 1
ATOM 4071 C CA . LEU B 1 235 ? 1.485 -20.938 6.648 1 98.75 235 LEU B CA 1
ATOM 4072 C C . LEU B 1 235 ? 2.854 -21.109 7.297 1 98.75 235 LEU B C 1
ATOM 4074 O O . LEU B 1 235 ? 3.801 -20.391 6.973 1 98.75 235 LEU B O 1
ATOM 4078 N N . LYS B 1 236 ? 2.938 -22.016 8.203 1 98.69 236 LYS B N 1
ATOM 4079 C CA . LYS B 1 236 ? 4.203 -22.344 8.859 1 98.69 236 LYS B CA 1
ATOM 4080 C C . LYS B 1 236 ? 4.914 -23.484 8.141 1 98.69 236 LYS B C 1
ATOM 4082 O O . LYS B 1 236 ? 4.281 -24.453 7.711 1 98.69 236 LYS B O 1
ATOM 4087 N N . ARG B 1 237 ? 6.156 -23.359 8.062 1 98.38 237 ARG B N 1
ATOM 4088 C CA . ARG B 1 237 ? 6.953 -24.422 7.445 1 98.38 237 ARG B CA 1
ATOM 4089 C C . ARG B 1 237 ? 6.777 -25.734 8.188 1 98.38 237 ARG B C 1
ATOM 4091 O O . ARG B 1 237 ? 6.68 -26.797 7.559 1 98.38 237 ARG B O 1
ATOM 4098 N N . LYS B 1 238 ? 6.707 -25.703 9.477 1 98.25 238 LYS B N 1
ATOM 4099 C CA . LYS B 1 238 ? 6.535 -26.891 10.297 1 98.25 238 LYS B CA 1
ATOM 4100 C C . LYS B 1 238 ? 5.258 -27.641 9.914 1 98.25 238 LYS B C 1
ATOM 4102 O O . LYS B 1 238 ? 5.23 -28.875 9.914 1 98.25 238 LYS B O 1
ATOM 4107 N N . SER B 1 239 ? 4.219 -26.875 9.648 1 98.19 239 SER B N 1
ATOM 4108 C CA . SER B 1 239 ? 2.969 -27.5 9.227 1 98.19 239 SER B CA 1
ATOM 4109 C C . SER B 1 239 ? 3.158 -28.297 7.941 1 98.19 239 SER B C 1
ATOM 4111 O O . SER B 1 239 ? 2.58 -29.375 7.793 1 98.19 239 SER B O 1
ATOM 4113 N N . LEU B 1 240 ? 3.965 -27.781 7.02 1 97.75 240 LEU B N 1
ATOM 4114 C CA . LEU B 1 240 ? 4.219 -28.484 5.766 1 97.75 240 LEU B CA 1
ATOM 4115 C C . LEU B 1 240 ? 5.039 -29.75 6.008 1 97.75 240 LEU B C 1
ATOM 4117 O O . LEU B 1 240 ? 4.812 -30.781 5.359 1 97.75 240 LEU B O 1
ATOM 4121 N N . GLU B 1 241 ? 5.965 -29.625 6.891 1 96.88 241 GLU B N 1
ATOM 4122 C CA . GLU B 1 241 ? 6.773 -30.797 7.227 1 96.88 241 GLU B CA 1
ATOM 4123 C C . GLU B 1 241 ? 5.902 -31.953 7.711 1 96.88 241 GLU B C 1
ATOM 4125 O O . GLU B 1 241 ? 6.207 -33.125 7.457 1 96.88 241 GLU B O 1
ATOM 4130 N N . ASP B 1 242 ? 4.848 -31.594 8.375 1 97.38 242 ASP B N 1
ATOM 4131 C CA . ASP B 1 242 ? 3.918 -32.594 8.883 1 97.38 242 ASP B CA 1
ATOM 4132 C C . ASP B 1 242 ? 2.973 -33.094 7.789 1 97.38 242 ASP B C 1
ATOM 4134 O O . ASP B 1 242 ? 2.656 -34.281 7.711 1 97.38 242 ASP B O 1
ATOM 4138 N N . TRP B 1 243 ? 2.588 -32.25 6.965 1 97.75 243 TRP B N 1
ATOM 4139 C CA . TRP B 1 243 ? 1.522 -32.531 6.012 1 97.75 243 TRP B CA 1
ATOM 4140 C C . TRP B 1 243 ? 2.074 -33.25 4.781 1 97.75 243 TRP B C 1
ATOM 4142 O O . TRP B 1 243 ? 1.39 -34.062 4.172 1 97.75 243 TRP B O 1
ATOM 4152 N N . VAL B 1 244 ? 3.293 -32.938 4.379 1 98.25 244 VAL B N 1
ATOM 4153 C CA . VAL B 1 244 ? 3.832 -33.469 3.123 1 98.25 244 VAL B CA 1
ATOM 4154 C C . VAL B 1 244 ? 3.822 -35 3.148 1 98.25 244 VAL B C 1
ATOM 4156 O O . VAL B 1 244 ? 3.312 -35.625 2.225 1 98.25 244 VAL B O 1
ATOM 4159 N N . PRO B 1 245 ? 4.309 -35.656 4.254 1 98.12 245 PRO B N 1
ATOM 4160 C CA . PRO B 1 245 ? 4.238 -37.125 4.277 1 98.12 245 PRO B CA 1
ATOM 4161 C C . PRO B 1 245 ? 2.805 -37.656 4.254 1 98.12 245 PRO B C 1
ATOM 4163 O O . PRO B 1 245 ? 2.529 -38.688 3.643 1 98.12 245 PRO B O 1
ATOM 4166 N N . GLN B 1 246 ? 1.907 -36.938 4.887 1 98.31 246 GLN B N 1
ATOM 4167 C CA . GLN B 1 246 ? 0.506 -37.375 4.883 1 98.31 246 GLN B CA 1
ATOM 4168 C C . GLN B 1 246 ? -0.091 -37.281 3.482 1 98.31 246 GLN B C 1
ATOM 4170 O O . GLN B 1 246 ? -0.76 -38.188 3.027 1 98.31 246 GLN B O 1
ATOM 4175 N N . LEU B 1 247 ? 0.161 -36.188 2.809 1 98.56 247 LEU B N 1
ATOM 4176 C CA . LEU B 1 247 ? -0.351 -36 1.457 1 98.56 247 LEU B CA 1
ATOM 4177 C C . LEU B 1 247 ? 0.215 -37.031 0.501 1 98.56 247 LEU B C 1
ATOM 4179 O O . LEU B 1 247 ? -0.481 -37.5 -0.411 1 98.56 247 LEU B O 1
ATOM 4183 N N . ALA B 1 248 ? 1.433 -37.406 0.724 1 98.5 248 ALA B N 1
ATOM 4184 C CA . ALA B 1 248 ? 2.113 -38.344 -0.148 1 98.5 248 ALA B CA 1
ATOM 4185 C C . ALA B 1 248 ? 1.488 -39.75 -0.04 1 98.5 248 ALA B C 1
ATOM 4187 O O . ALA B 1 248 ? 1.565 -40.531 -0.978 1 98.5 248 ALA B O 1
ATOM 4188 N N . ALA B 1 249 ? 0.886 -39.969 1.053 1 98.25 249 ALA B N 1
ATOM 4189 C CA . ALA B 1 249 ? 0.308 -41.312 1.296 1 98.25 249 ALA B CA 1
ATOM 4190 C C . ALA B 1 249 ? -1.143 -41.344 0.824 1 98.25 249 ALA B C 1
ATOM 4192 O O . ALA B 1 249 ? -1.77 -42.406 0.856 1 98.25 249 ALA B O 1
ATOM 4193 N N . MET B 1 250 ? -1.655 -40.25 0.346 1 98.31 250 MET B N 1
ATOM 4194 C CA . MET B 1 250 ? -3.066 -40.156 -0.019 1 98.31 250 MET B CA 1
ATOM 4195 C C . MET B 1 250 ? -3.246 -40.25 -1.529 1 98.31 250 MET B C 1
ATOM 4197 O O . MET B 1 250 ? -2.371 -39.844 -2.293 1 98.31 250 MET B O 1
ATOM 4201 N N . THR B 1 251 ? -4.387 -40.781 -1.898 1 98.12 251 THR B N 1
ATOM 4202 C CA . THR B 1 251 ? -4.828 -40.656 -3.285 1 98.12 251 THR B CA 1
ATOM 4203 C C . THR B 1 251 ? -5.363 -39.281 -3.574 1 98.12 251 THR B C 1
ATOM 4205 O O . THR B 1 251 ? -5.617 -38.5 -2.65 1 98.12 251 THR B O 1
ATOM 4208 N N . THR B 1 252 ? -5.465 -38.969 -4.871 1 97.62 252 THR B N 1
ATOM 4209 C CA . THR B 1 252 ? -6.074 -37.719 -5.277 1 97.62 252 THR B CA 1
ATOM 4210 C C . THR B 1 252 ? -7.465 -37.562 -4.668 1 97.62 252 THR B C 1
ATOM 4212 O O . THR B 1 252 ? -7.824 -36.5 -4.184 1 97.62 252 THR B O 1
ATOM 4215 N N . GLN B 1 253 ? -8.188 -38.625 -4.676 1 97.56 253 GLN B N 1
ATOM 4216 C CA . GLN B 1 253 ? -9.547 -38.625 -4.137 1 97.56 253 GLN B CA 1
ATOM 4217 C C . GLN B 1 253 ? -9.539 -38.281 -2.646 1 97.56 253 GLN B C 1
ATOM 4219 O O . GLN B 1 253 ? -10.352 -37.5 -2.174 1 97.56 253 GLN B O 1
ATOM 4224 N N . GLU B 1 254 ? -8.688 -38.906 -1.959 1 98.12 254 GLU B N 1
ATOM 4225 C CA . GLU B 1 254 ? -8.578 -38.625 -0.526 1 98.12 254 GLU B CA 1
ATOM 4226 C C . GLU B 1 254 ? -8.18 -37.188 -0.255 1 98.12 254 GLU B C 1
ATOM 4228 O O . GLU B 1 254 ? -8.719 -36.562 0.659 1 98.12 254 GLU B O 1
ATOM 4233 N N . ARG B 1 255 ? -7.238 -36.656 -1.027 1 98.12 255 ARG B N 1
ATOM 4234 C CA . ARG B 1 255 ? -6.809 -35.281 -0.864 1 98.12 255 ARG B CA 1
ATOM 4235 C C . ARG B 1 255 ? -7.961 -34.312 -1.135 1 98.12 255 ARG B C 1
ATOM 4237 O O . ARG B 1 255 ? -8.055 -33.25 -0.505 1 98.12 255 ARG B O 1
ATOM 4244 N N . SER B 1 256 ? -8.828 -34.625 -2.051 1 97 256 SER B N 1
ATOM 4245 C CA . SER B 1 256 ? -9.953 -33.781 -2.414 1 97 256 SER B CA 1
ATOM 4246 C C . SER B 1 256 ? -10.938 -33.656 -1.263 1 97 256 SER B C 1
ATOM 4248 O O . SER B 1 256 ? -11.781 -32.75 -1.259 1 97 256 SER B O 1
ATOM 4250 N N . GLU B 1 257 ? -10.828 -34.531 -0.263 1 97 257 GLU B N 1
ATOM 4251 C CA . GLU B 1 257 ? -11.758 -34.5 0.867 1 97 257 GLU B CA 1
ATOM 4252 C C . GLU B 1 257 ? -11.203 -33.688 2.025 1 97 257 GLU B C 1
ATOM 4254 O O . GLU B 1 257 ? -11.898 -33.469 3.021 1 97 257 GLU B O 1
ATOM 4259 N N . LEU B 1 258 ? -10.016 -33.25 1.858 1 96.62 258 LEU B N 1
ATOM 4260 C CA . LEU B 1 258 ? -9.391 -32.469 2.908 1 96.62 258 LEU B CA 1
ATOM 4261 C C . LEU B 1 258 ? -10 -31.062 2.961 1 96.62 258 LEU B C 1
ATOM 4263 O O . LEU B 1 258 ? -10.453 -30.531 1.941 1 96.62 258 LEU B O 1
ATOM 4267 N N . PRO B 1 259 ? -9.969 -30.453 4.125 1 92 259 PRO B N 1
ATOM 4268 C CA . PRO B 1 259 ? -10.523 -29.094 4.258 1 92 259 PRO B CA 1
ATOM 4269 C C . PRO B 1 259 ? -9.805 -28.078 3.383 1 92 259 PRO B C 1
ATOM 4271 O O . PRO B 1 259 ? -8.578 -27.969 3.43 1 92 259 PRO B O 1
ATOM 4274 N N . GLY B 1 260 ? -10.617 -27.344 2.572 1 91.81 260 GLY B N 1
ATOM 4275 C CA . GLY B 1 260 ? -10.078 -26.219 1.811 1 91.81 260 GLY B CA 1
ATOM 4276 C C . GLY B 1 260 ? -9.461 -26.641 0.491 1 91.81 260 GLY B C 1
ATOM 4277 O O . GLY B 1 260 ? -8.945 -25.812 -0.255 1 91.81 260 GLY B O 1
ATOM 4278 N N . VAL B 1 261 ? -9.492 -27.922 0.208 1 94 261 VAL B N 1
ATOM 4279 C CA . VAL B 1 261 ? -8.906 -28.406 -1.033 1 94 261 VAL B CA 1
ATOM 4280 C C . VAL B 1 261 ? -9.992 -28.594 -2.086 1 94 261 VAL B C 1
ATOM 4282 O O . VAL B 1 261 ? -10.977 -29.297 -1.849 1 94 261 VAL B O 1
ATOM 4285 N N . SER B 1 262 ? -9.805 -27.875 -3.158 1 89.25 262 SER B N 1
ATOM 4286 C CA . SER B 1 262 ? -10.758 -28.047 -4.246 1 89.25 262 SER B CA 1
ATOM 4287 C C . SER B 1 262 ? -10.492 -29.344 -5.008 1 89.25 262 SER B C 1
ATOM 4289 O O . SER B 1 262 ? -9.344 -29.766 -5.145 1 89.25 262 SER B O 1
ATOM 4291 N N . GLU B 1 263 ? -11.531 -29.875 -5.57 1 88.31 263 GLU B N 1
ATOM 4292 C CA . GLU B 1 263 ? -11.422 -31.109 -6.328 1 88.31 263 GLU B CA 1
ATOM 4293 C C . GLU B 1 263 ? -10.492 -30.953 -7.527 1 88.31 263 GLU B C 1
ATOM 4295 O O . GLU B 1 263 ? -9.695 -31.844 -7.824 1 88.31 263 GLU B O 1
ATOM 4300 N N . GLY B 1 264 ? -10.602 -29.828 -8.109 1 84.56 264 GLY B N 1
ATOM 4301 C CA . GLY B 1 264 ? -9.828 -29.578 -9.312 1 84.56 264 GLY B CA 1
ATOM 4302 C C . GLY B 1 264 ? -8.336 -29.438 -9.047 1 84.56 264 GLY B C 1
ATOM 4303 O O . GLY B 1 264 ? -7.523 -29.656 -9.945 1 84.56 264 GLY B O 1
ATOM 4304 N N . ARG B 1 265 ? -8.023 -29.25 -7.812 1 88.75 265 ARG B N 1
ATOM 4305 C CA . ARG B 1 265 ? -6.621 -29 -7.512 1 88.75 265 ARG B CA 1
ATOM 4306 C C . ARG B 1 265 ? -6.055 -30.094 -6.609 1 88.75 265 ARG B C 1
ATOM 4308 O O . ARG B 1 265 ? -4.855 -30.109 -6.32 1 88.75 265 ARG B O 1
ATOM 4315 N N . ALA B 1 266 ? -6.816 -31.062 -6.246 1 94.81 266 ALA B N 1
ATOM 4316 C CA . ALA B 1 266 ? -6.398 -32.094 -5.316 1 94.81 266 ALA B CA 1
ATOM 4317 C C . ALA B 1 266 ? -5.23 -32.906 -5.879 1 94.81 266 ALA B C 1
ATOM 4319 O O . ALA B 1 266 ? -4.332 -33.312 -5.141 1 94.81 266 ALA B O 1
ATOM 4320 N N . GLY B 1 267 ? -5.289 -33.094 -7.117 1 94.38 267 GLY B N 1
ATOM 4321 C CA . GLY B 1 267 ? -4.277 -33.938 -7.754 1 94.38 267 GLY B CA 1
ATOM 4322 C C . GLY B 1 267 ? -2.889 -33.312 -7.695 1 94.38 267 GLY B C 1
ATOM 4323 O O . GLY B 1 267 ? -1.889 -34.031 -7.668 1 94.38 267 GLY B O 1
ATOM 4324 N N . GLN B 1 268 ? -2.861 -32 -7.652 1 95 268 GLN B N 1
ATOM 4325 C CA . GLN B 1 268 ? -1.554 -31.359 -7.727 1 95 268 GLN B CA 1
ATOM 4326 C C . GLN B 1 268 ? -1.122 -30.828 -6.363 1 95 268 GLN B C 1
ATOM 4328 O O . GLN B 1 268 ? -0.086 -30.156 -6.25 1 95 268 GLN B O 1
ATOM 4333 N N . LEU B 1 269 ? -1.864 -31.094 -5.355 1 97.69 269 LEU B N 1
ATOM 4334 C CA . LEU B 1 269 ? -1.63 -30.531 -4.031 1 97.69 269 LEU B CA 1
ATOM 4335 C C . LEU B 1 269 ? -0.28 -30.969 -3.482 1 97.69 269 LEU B C 1
ATOM 4337 O O . LEU B 1 269 ? 0.454 -30.172 -2.9 1 97.69 269 LEU B O 1
ATOM 4341 N N . LEU B 1 270 ? 0.044 -32.25 -3.709 1 98.56 270 LEU B N 1
ATOM 4342 C CA . LEU B 1 270 ? 1.287 -32.781 -3.162 1 98.56 270 LEU B CA 1
ATOM 4343 C C . LEU B 1 270 ? 2.494 -32.094 -3.793 1 98.56 270 LEU B C 1
ATOM 4345 O O . LEU B 1 270 ? 3.414 -31.672 -3.088 1 98.56 270 LEU B O 1
ATOM 4349 N N . ALA B 1 271 ? 2.5 -31.969 -5.09 1 98.12 271 ALA B N 1
ATOM 4350 C CA . ALA B 1 271 ? 3.609 -31.281 -5.758 1 98.12 271 ALA B CA 1
ATOM 4351 C C . ALA B 1 271 ? 3.742 -29.844 -5.27 1 98.12 271 ALA B C 1
ATOM 4353 O O . ALA B 1 271 ? 4.848 -29.375 -4.996 1 98.12 271 ALA B O 1
ATOM 4354 N N . GLY B 1 272 ? 2.576 -29.203 -5.145 1 98.19 272 GLY B N 1
ATOM 4355 C CA . GLY B 1 272 ? 2.588 -27.859 -4.598 1 98.19 272 GLY B CA 1
ATOM 4356 C C . GLY B 1 272 ? 3.178 -27.781 -3.203 1 98.19 272 GLY B C 1
ATOM 4357 O O . GLY B 1 272 ? 3.947 -26.859 -2.898 1 98.19 272 GLY B O 1
ATOM 4358 N N . ALA B 1 273 ? 2.85 -28.703 -2.4 1 98.81 273 ALA B N 1
ATOM 4359 C CA . ALA B 1 273 ? 3.344 -28.734 -1.027 1 98.81 273 ALA B CA 1
ATOM 4360 C C . ALA B 1 273 ? 4.855 -28.938 -0.995 1 98.81 273 ALA B C 1
ATOM 4362 O O . ALA B 1 273 ? 5.555 -28.344 -0.181 1 98.81 273 ALA B O 1
ATOM 4363 N N . LEU B 1 274 ? 5.328 -29.781 -1.845 1 98.88 274 LEU B N 1
ATOM 4364 C CA . LEU B 1 274 ? 6.762 -30.047 -1.92 1 98.88 274 LEU B CA 1
ATOM 4365 C C . LEU B 1 274 ? 7.523 -28.781 -2.336 1 98.88 274 LEU B C 1
ATOM 4367 O O . LEU B 1 274 ? 8.586 -28.484 -1.789 1 98.88 274 LEU B O 1
ATOM 4371 N N . VAL B 1 275 ? 6.973 -28.047 -3.299 1 98.88 275 VAL B N 1
ATOM 4372 C CA . VAL B 1 275 ? 7.594 -26.812 -3.748 1 98.88 275 VAL B CA 1
ATOM 4373 C C . VAL B 1 275 ? 7.57 -25.781 -2.617 1 98.88 275 VAL B C 1
ATOM 4375 O O . VAL B 1 275 ? 8.586 -25.141 -2.338 1 98.88 275 VAL B O 1
ATOM 4378 N N . ALA B 1 276 ? 6.434 -25.656 -1.95 1 98.88 276 ALA B N 1
ATOM 4379 C CA . ALA B 1 276 ? 6.293 -24.719 -0.841 1 98.88 276 ALA B CA 1
ATOM 4380 C C . ALA B 1 276 ? 7.289 -25.031 0.272 1 98.88 276 ALA B C 1
ATOM 4382 O O . ALA B 1 276 ? 7.98 -24.141 0.767 1 98.88 276 ALA B O 1
ATOM 4383 N N . GLU B 1 277 ? 7.344 -26.281 0.603 1 98.69 277 GLU B N 1
ATOM 4384 C CA . GLU B 1 277 ? 8.258 -26.734 1.646 1 98.69 277 GLU B CA 1
ATOM 4385 C C . GLU B 1 277 ? 9.711 -26.438 1.271 1 98.69 277 GLU B C 1
ATOM 4387 O O . GLU B 1 277 ? 10.469 -25.891 2.078 1 98.69 277 GLU B O 1
ATOM 4392 N N . GLY B 1 278 ? 10.094 -26.781 0.08 1 98.5 278 GLY B N 1
ATOM 4393 C CA . GLY B 1 278 ? 11.438 -26.531 -0.397 1 98.5 278 GLY B CA 1
ATOM 4394 C C . GLY B 1 278 ? 11.781 -25.047 -0.428 1 98.5 278 GLY B C 1
ATOM 4395 O O . GLY B 1 278 ? 12.867 -24.641 0.005 1 98.5 278 GLY B O 1
ATOM 4396 N N . ALA B 1 279 ? 10.867 -24.234 -0.95 1 98.62 279 ALA B N 1
ATOM 4397 C CA . ALA B 1 279 ? 11.094 -22.797 -1.027 1 98.62 279 ALA B CA 1
ATOM 4398 C C . ALA B 1 279 ? 11.258 -22.188 0.364 1 98.62 279 ALA B C 1
ATOM 4400 O O . ALA B 1 279 ? 12.211 -21.438 0.616 1 98.62 279 ALA B O 1
ATOM 4401 N N . MET B 1 280 ? 10.32 -22.547 1.257 1 98.62 280 MET B N 1
ATOM 4402 C CA . MET B 1 280 ? 10.375 -21.984 2.605 1 98.62 280 MET B CA 1
ATOM 4403 C C . MET B 1 280 ? 11.656 -22.422 3.318 1 98.62 280 MET B C 1
ATOM 4405 O O . MET B 1 280 ? 12.305 -21.609 3.986 1 98.62 280 MET B O 1
ATOM 4409 N N . ASP B 1 281 ? 12.039 -23.594 3.133 1 98.38 281 ASP B N 1
ATOM 4410 C CA . ASP B 1 281 ? 13.242 -24.109 3.777 1 98.38 281 ASP B CA 1
ATOM 4411 C C . ASP B 1 281 ? 14.492 -23.422 3.24 1 98.38 281 ASP B C 1
ATOM 4413 O O . ASP B 1 281 ? 15.273 -22.859 4.008 1 98.38 281 ASP B O 1
ATOM 4417 N N . LEU B 1 282 ? 14.664 -23.391 1.972 1 98.25 282 LEU B N 1
ATOM 4418 C CA . LEU B 1 282 ? 15.891 -22.922 1.347 1 98.25 282 LEU B CA 1
ATOM 4419 C C . LEU B 1 282 ? 16.016 -21.406 1.468 1 98.25 282 LEU B C 1
ATOM 4421 O O . LEU B 1 282 ? 17.125 -20.875 1.517 1 98.25 282 LEU B O 1
ATOM 4425 N N . PHE B 1 283 ? 14.898 -20.703 1.614 1 97.88 283 PHE B N 1
ATOM 4426 C CA . PHE B 1 283 ? 14.938 -19.25 1.81 1 97.88 283 PHE B CA 1
ATOM 4427 C C . PHE B 1 283 ? 14.93 -18.906 3.295 1 97.88 283 PHE B C 1
ATOM 4429 O O . PHE B 1 283 ? 14.891 -17.734 3.664 1 97.88 283 PHE B O 1
ATOM 4436 N N . GLY B 1 284 ? 14.875 -19.922 4.129 1 97.06 284 GLY B N 1
ATOM 4437 C CA . GLY B 1 284 ? 14.914 -19.703 5.566 1 97.06 284 GLY B CA 1
ATOM 4438 C C . GLY B 1 284 ? 13.633 -19.094 6.113 1 97.06 284 GLY B C 1
ATOM 4439 O O . GLY B 1 284 ? 13.664 -18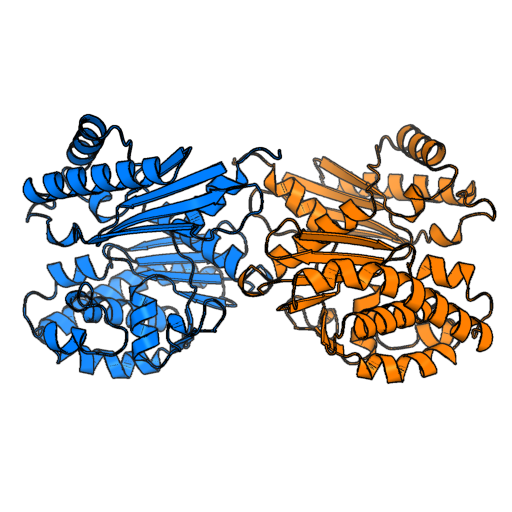.297 7.047 1 97.06 284 GLY B O 1
ATOM 4440 N N . VAL B 1 285 ? 12.539 -19.469 5.527 1 97.62 285 VAL B N 1
ATOM 4441 C CA . VAL B 1 285 ? 11.242 -18.891 5.898 1 97.62 285 VAL B CA 1
ATOM 4442 C C . VAL B 1 285 ? 10.531 -19.828 6.879 1 97.62 285 VAL B C 1
ATOM 4444 O O . VAL B 1 285 ? 10.203 -20.969 6.535 1 97.62 285 VAL B O 1
ATOM 4447 N N . GLU B 1 286 ? 10.242 -19.375 8.031 1 98.38 286 GLU B N 1
ATOM 4448 C CA . GLU B 1 286 ? 9.516 -20.172 9.016 1 98.38 286 GLU B CA 1
ATOM 4449 C C . GLU B 1 286 ? 8.008 -20 8.859 1 98.38 286 GLU B C 1
ATOM 4451 O O . GLU B 1 286 ? 7.254 -20.969 8.992 1 98.38 286 GLU B O 1
ATOM 4456 N N . THR B 1 287 ? 7.656 -18.766 8.633 1 98.62 287 THR B N 1
ATOM 4457 C CA . THR B 1 287 ? 6.246 -18.422 8.453 1 98.62 287 THR B CA 1
ATOM 4458 C C . THR B 1 287 ? 6.066 -17.438 7.312 1 98.62 287 THR B C 1
ATOM 4460 O O . THR B 1 287 ? 6.863 -16.5 7.156 1 98.62 287 THR B O 1
ATOM 4463 N N . LEU B 1 288 ? 5.078 -17.688 6.473 1 98.38 288 LEU B N 1
ATOM 4464 C CA . LEU B 1 288 ? 4.719 -16.672 5.484 1 98.38 288 LEU B CA 1
ATOM 4465 C C . LEU B 1 288 ? 3.244 -16.297 5.598 1 98.38 288 LEU B C 1
ATOM 4467 O O . LEU B 1 288 ? 2.449 -17.062 6.156 1 98.38 288 LEU B O 1
ATOM 4471 N N . GLU B 1 289 ? 2.902 -15.086 5.203 1 98.81 289 GLU B N 1
ATOM 4472 C CA . GLU B 1 289 ? 1.524 -14.602 5.199 1 98.81 289 GLU B CA 1
ATOM 4473 C C . GLU B 1 289 ? 0.896 -14.734 3.814 1 98.81 289 GLU B C 1
ATOM 4475 O O . GLU B 1 289 ? 1.543 -14.453 2.805 1 98.81 289 GLU B O 1
ATOM 4480 N N . ILE B 1 290 ? -0.345 -15.148 3.812 1 98.69 290 ILE B N 1
ATOM 4481 C CA . ILE B 1 290 ? -1.047 -15.336 2.547 1 98.69 290 ILE B CA 1
ATOM 4482 C C . ILE B 1 290 ? -1.612 -14 2.066 1 98.69 290 ILE B C 1
ATOM 4484 O O . ILE B 1 290 ? -2.35 -13.336 2.793 1 98.69 290 ILE B O 1
ATOM 4488 N N . CYS B 1 291 ? -1.233 -13.602 0.921 1 98.25 291 CYS B N 1
ATOM 4489 C CA . CYS B 1 291 ? -1.792 -12.43 0.249 1 98.25 291 CYS B CA 1
ATOM 4490 C C . CYS B 1 291 ? -3.029 -12.805 -0.559 1 98.25 291 CYS B C 1
ATOM 4492 O O . CYS B 1 291 ? -2.986 -13.727 -1.376 1 98.25 291 CYS B O 1
ATOM 4494 N N . PRO B 1 292 ? -4.078 -12.172 -0.372 1 96.5 292 PRO B N 1
ATOM 4495 C CA . PRO B 1 292 ? -5.273 -12.523 -1.146 1 96.5 292 PRO B CA 1
ATOM 4496 C C . PRO B 1 292 ? -5.176 -12.102 -2.609 1 96.5 292 PRO B C 1
ATOM 4498 O O . PRO B 1 292 ? -5.934 -12.586 -3.449 1 96.5 292 PRO B O 1
ATOM 4501 N N . TRP B 1 293 ? -4.285 -11.156 -2.916 1 96.25 293 TRP B N 1
ATOM 4502 C CA . TRP B 1 293 ? -4.094 -10.695 -4.285 1 96.25 293 TRP B CA 1
ATOM 4503 C C . TRP B 1 293 ? -2.975 -11.477 -4.973 1 96.25 293 TRP B C 1
ATOM 4505 O O . TRP B 1 293 ? -2.07 -11.984 -4.312 1 96.25 293 TRP B O 1
ATOM 4515 N N . ALA B 1 294 ? -3.064 -11.57 -6.246 1 96 294 ALA B N 1
ATOM 4516 C CA . ALA B 1 294 ? -2.082 -12.281 -7.059 1 96 294 ALA B CA 1
ATOM 4517 C C . ALA B 1 294 ? -1.881 -11.594 -8.406 1 96 294 ALA B C 1
ATOM 4519 O O . ALA B 1 294 ? -1.834 -10.359 -8.477 1 96 294 ALA B O 1
ATOM 4520 N N . LEU B 1 295 ? -1.614 -12.344 -9.445 1 96.94 295 LEU B N 1
ATOM 4521 C CA . LEU B 1 295 ? -1.239 -11.852 -10.766 1 96.94 295 LEU B CA 1
ATOM 4522 C C . LEU B 1 295 ? -2.348 -10.992 -11.359 1 96.94 295 LEU B C 1
ATOM 4524 O O . LEU B 1 295 ? -2.08 -9.906 -11.883 1 96.94 295 LEU B O 1
ATOM 4528 N N . ARG B 1 296 ? -3.617 -11.383 -11.242 1 95.44 296 ARG B N 1
ATOM 4529 C CA . ARG B 1 296 ? -4.719 -10.656 -11.859 1 95.44 296 ARG B CA 1
ATOM 4530 C C . ARG B 1 296 ? -4.824 -9.242 -11.305 1 95.44 296 ARG B C 1
ATOM 4532 O O . ARG B 1 296 ? -4.977 -8.281 -12.062 1 95.44 296 ARG B O 1
ATOM 4539 N N . GLU B 1 297 ? -4.707 -9.18 -9.992 1 96.38 297 GLU B N 1
ATOM 4540 C CA . GLU B 1 297 ? -4.734 -7.855 -9.367 1 96.38 297 GLU B CA 1
ATOM 4541 C C . GLU B 1 297 ? -3.553 -7.008 -9.812 1 96.38 297 GLU B C 1
ATOM 4543 O O . GLU B 1 297 ? -3.695 -5.801 -10.031 1 96.38 297 GLU B O 1
ATOM 4548 N N . GLY B 1 298 ? -2.381 -7.637 -9.961 1 96.94 298 GLY B N 1
ATOM 4549 C CA . GLY B 1 298 ? -1.225 -6.914 -10.469 1 96.94 298 GLY B CA 1
ATOM 4550 C C . GLY B 1 298 ? -1.451 -6.32 -11.852 1 96.94 298 GLY B C 1
ATOM 4551 O O . GLY B 1 298 ? -1.09 -5.172 -12.102 1 96.94 298 GLY B O 1
ATOM 4552 N N . VAL B 1 299 ? -2.062 -7.07 -12.672 1 96.56 299 VAL B N 1
ATOM 4553 C CA . VAL B 1 299 ? -2.354 -6.629 -14.031 1 96.56 299 VAL B CA 1
ATOM 4554 C C . VAL B 1 299 ? -3.336 -5.461 -13.992 1 96.56 299 VAL B C 1
ATOM 4556 O O . VAL B 1 299 ? -3.16 -4.473 -14.711 1 96.56 299 VAL B O 1
ATOM 4559 N N . ILE B 1 300 ? -4.336 -5.59 -13.195 1 95.69 300 ILE B N 1
ATOM 4560 C CA . ILE B 1 300 ? -5.344 -4.543 -13.07 1 95.69 300 ILE B CA 1
ATOM 4561 C C . ILE B 1 300 ? -4.691 -3.254 -12.578 1 95.69 300 ILE B C 1
ATOM 4563 O O . ILE B 1 300 ? -4.891 -2.186 -13.164 1 95.69 300 ILE B O 1
ATOM 4567 N N . LEU B 1 301 ? -3.895 -3.361 -11.531 1 95.69 301 LEU B N 1
ATOM 4568 C CA . LEU B 1 301 ? -3.262 -2.193 -10.922 1 95.69 301 LEU B CA 1
ATOM 4569 C C . LEU B 1 301 ? -2.357 -1.487 -11.93 1 95.69 301 LEU B C 1
ATOM 4571 O O . LEU B 1 301 ? -2.357 -0.257 -12.016 1 95.69 301 LEU B O 1
ATOM 4575 N N . ARG B 1 302 ? -1.604 -2.283 -12.656 1 94 302 ARG B N 1
ATOM 4576 C CA . ARG B 1 302 ? -0.734 -1.705 -13.68 1 94 302 ARG B CA 1
ATOM 4577 C C . ARG B 1 302 ? -1.542 -0.928 -14.711 1 94 302 ARG B C 1
ATOM 4579 O O . ARG B 1 302 ? -1.133 0.152 -15.141 1 94 302 ARG B O 1
ATOM 4586 N N . LYS B 1 303 ? -2.67 -1.468 -15.102 1 93.5 303 LYS B N 1
ATOM 4587 C CA . LYS B 1 303 ? -3.551 -0.788 -16.047 1 93.5 303 LYS B CA 1
ATOM 4588 C C . LYS B 1 303 ? -4.102 0.505 -15.453 1 93.5 303 LYS B C 1
ATOM 4590 O O . LYS B 1 303 ? -4.121 1.542 -16.125 1 93.5 303 LYS B O 1
ATOM 4595 N N . LEU B 1 304 ? -4.555 0.462 -14.227 1 91.75 304 LEU B N 1
ATOM 4596 C CA . LEU B 1 304 ? -5.145 1.621 -13.562 1 91.75 304 LEU B CA 1
ATOM 4597 C C . LEU B 1 304 ? -4.125 2.752 -13.445 1 91.75 304 LEU B C 1
ATOM 4599 O O . LEU B 1 304 ? -4.488 3.928 -13.523 1 91.75 304 LEU B O 1
ATOM 4603 N N . ASP B 1 305 ? -2.873 2.404 -13.234 1 89.06 305 ASP B N 1
ATOM 4604 C CA . ASP B 1 305 ? -1.799 3.385 -13.102 1 89.06 305 ASP B CA 1
ATOM 4605 C C . ASP B 1 305 ? -1.632 4.195 -14.383 1 89.06 305 ASP B C 1
ATOM 4607 O O . ASP B 1 305 ? -1.111 5.312 -14.359 1 89.06 305 ASP B O 1
ATOM 4611 N N . HIS B 1 306 ? -2.064 3.697 -15.438 1 85.25 306 HIS B N 1
ATOM 4612 C CA . HIS B 1 306 ? -1.806 4.34 -16.719 1 85.25 306 HIS B CA 1
ATOM 4613 C C . HIS B 1 306 ? -3.072 4.98 -17.281 1 85.25 306 HIS B C 1
ATOM 4615 O O . HIS B 1 306 ? -3.072 5.48 -18.406 1 85.25 306 HIS B O 1
ATOM 4621 N N . LEU B 1 307 ? -4.109 4.816 -16.5 1 85.19 307 LEU B N 1
ATOM 4622 C CA . LEU B 1 307 ? -5.316 5.535 -16.906 1 85.19 307 LEU B CA 1
ATOM 4623 C C . LEU B 1 307 ? -5.145 7.035 -16.703 1 85.19 307 LEU B C 1
ATOM 4625 O O . LEU B 1 307 ? -4.543 7.473 -15.727 1 85.19 307 LEU B O 1
ATOM 4629 N N . PRO B 1 308 ? -5.535 7.805 -17.656 1 73.81 308 PRO B N 1
ATOM 4630 C CA . PRO B 1 308 ? -5.477 9.25 -17.453 1 73.81 308 PRO B CA 1
ATOM 4631 C C . PRO B 1 308 ? -6.359 9.719 -16.297 1 73.81 308 PRO B C 1
ATOM 4633 O O . PRO B 1 308 ? -7.398 9.109 -16.016 1 73.81 308 PRO B O 1
ATOM 4636 N N . ALA B 1 309 ? -5.812 10.703 -15.484 1 62.44 309 ALA B N 1
ATOM 4637 C CA . ALA B 1 309 ? -6.617 11.305 -14.422 1 62.44 309 ALA B CA 1
ATOM 4638 C C . ALA B 1 309 ? -7.852 12 -14.992 1 62.44 309 ALA B C 1
ATOM 4640 O O . ALA B 1 309 ? -7.777 12.641 -16.047 1 62.44 309 ALA B O 1
ATOM 4641 N N . SER B 1 310 ? -9.125 11.484 -14.789 1 52.62 310 SER B N 1
ATOM 4642 C CA . SER B 1 310 ? -10.273 12.227 -15.312 1 52.62 310 SER B CA 1
ATOM 4643 C C . SER B 1 310 ? -10.219 13.695 -14.898 1 52.62 310 SER B C 1
ATOM 4645 O O . SER B 1 310 ? -9.734 14.023 -13.812 1 52.62 310 SER B O 1
#

Sequence (620 aa):
MRLGVLDVGSNTVHLLVVDAHPGARPLPAHSHKADLRLAQLLDPAGAIGPEGVDRLVTVVREAMVAAEDKGVEEVLPFATSAVREASNADAVLARVKDETGVDLRVLTGEEEARLTFLAARRWFGWSAGKLLVLDIGGGSLEIAYGMDEEPDAAASLPLGAGRLTAAWLPTDPPDPADVKALRRHVRAQIARTVGEFSRLGAPDHIVATSKTFKQLARLAGAARSADGLYVQRELKRKSLEDWVPQLAAMTTQERSELPGVSEGRAGQLLAGALVAEGAMDLFGVETLEICPWALREGVILRKLDHLPASMRLGVLDVGSNTVHLLVVDAHPGARPLPAHSHKADLRLAQLLDPAGAIGPEGVDRLVTVVREAMVAAEDKGVEEVLPFATSAVREASNADAVLARVKDETGVDLRVLTGEEEARLTFLAARRWFGWSAGKLLVLDIGGGSLEIAYGMDEEPDAAASLPLGAGRLTAAWLPTDPPDPADVKALRRHVRAQIARTVGEFSRLGAPDHIVATSKTFKQLARLAGAARSADGLYVQRELKRKSLEDWVPQLAAMTTQERSELPGVSEGRAGQLLAGALVAEGAMDLFGVETLEICPWALREGVILRKLDHLPAS